Protein AF-A0A7Y2AJ17-F1 (afdb_monomer)

Nearest PDB structures (foldseek):
  5mdw-assembly1_7  TM=5.276E-01  e=4.662E-18  Escherichia coli
  8p18-assembly1_6  TM=4.453E-01  e=6.366E-17  Escherichia coli K-12
  2ihr-assembly1_1  TM=5.847E-01  e=7.484E-15  Thermus thermophilus
  6ost-assembly1_7  TM=5.108E-01  e=1.315E-14  Escherichia coli
  7oj0-assembly1_8  TM=4.241E-01  e=1.128E-14  Escherichia coli K-12

Solvent-accessible surface area (backbone atoms only — not comparable to full-atom values): 24806 Å² total; per-residue (Å²): 97,53,70,56,39,50,53,57,47,50,60,59,62,63,35,66,83,44,53,74,58,61,54,46,76,49,74,39,71,57,36,38,51,50,42,30,59,72,10,44,41,94,93,59,44,61,71,51,29,66,60,36,45,42,62,40,50,46,48,56,50,52,51,52,51,58,75,57,53,87,66,86,62,66,39,40,37,35,39,35,61,46,98,89,49,52,42,81,43,82,43,78,45,72,64,48,58,50,48,54,66,67,56,48,22,64,27,59,38,75,85,75,62,46,78,39,77,53,52,74,67,58,49,47,54,49,50,54,48,46,51,56,50,50,52,54,47,52,53,50,42,57,75,68,35,47,68,59,53,40,52,50,41,57,56,47,68,70,39,87,66,34,76,75,41,60,70,60,42,48,52,47,48,54,54,36,54,53,47,49,53,54,52,49,53,51,53,50,48,52,54,51,53,51,51,52,51,52,52,54,61,65,40,74,84,44,99,51,40,68,58,53,23,53,50,43,54,48,49,46,47,51,49,56,51,49,55,51,51,52,45,42,73,66,57,78,54,72,63,35,46,19,27,22,36,40,41,38,32,24,84,44,49,90,37,45,69,54,50,51,50,51,51,52,14,52,52,37,26,34,54,75,71,73,28,51,76,45,72,50,26,52,56,71,78,85,78,82,64,40,50,35,41,37,31,34,38,39,45,48,80,18,34,21,52,55,43,49,64,57,40,23,29,37,37,40,37,50,77,90,52,80,70,43,63,36,40,30,44,59,40,44,46,61,87,72,57,74,75,82,49,66,55,49,50,74,51,76,43,80,42,87,50,70,46,94,80,86,33,64,26,40,31,39,28,37,23,32,39,73,97,50,94,57,70,37,76,32,36,19,63,51,54,75,67,58,42,52,51,52,33,46,41,52,41,52,31,53,49,54,52,49,55,52,49,63,71,50,54,88,50,68,88,77,74,79,48,62,30,35,40,36,36,70,43,99,74,32,26,37,32,28,75,81,70,62,44,70,42,67,52,45,73,51,38,52,61,21,59,51,57,69,56,37,53,46,51,78,76,101

Foldseek 3Di:
DLVVLVVLLVVLCPDPVNVVLQEAEAEDPVVSVVLCVVCQDPVPGNPSSNVSCCVAPVVVVVVVVVVVPPPSQHWYWYFDDDDPHTDTDTDCDPVSVVVVVVLQAFAQDLQARDTDRDHLVVLLVLLVVLVVLLVVVVVLCVVVPLVVLLVVLVVLLPDPCLVVDVVNVLVSVVSNVLSVQLVVLSVVLVVQSVVLNVLSVVCVVDSDNVSSRVSSVSSSLSVLLSVVSSCLSVDPDPQLFFWKKKKKKDQAQVCVVVSLLVVLQQVLQLVSNVKDKFWWAWDDDPDPRRMTITMMIIGHRSNLNLCVLLAFWEWEAEPPDDIGIMGIHMFGQDSDDVVVLPQKDKDKDADQDADPRQGGWGIWMWIDGVPDPDIDIGTHNDDPVVSRVSRSRVSVRVVVVVVVVVVVPVPPDDDGDHSKYFYPDPQTKMAGPVLRFIDRCVVVSSSNSCSSSSVSVVVD

Radius of gyration: 34.54 Å; Cα contacts (8 Å, |Δi|>4): 721; chains: 1; bounding box: 103×48×90 Å

Sequence (460 aa):
MRTIAKRELGRVLLRSGITRRRLRVDVDRGVIDQLAKQGYKPAFGARPMKRAVEQLALLPLARKLAEMGSDRRPALLRLLPGDKNVRLQVIHDRQSRRNERMTRPKVVDPVSGKTKTVRPREIREQVDGLHGSLDRLVDEFDRRSLAARRSELVSASCGVDFWDDRTRSRHDLSELYRLERLITARDELNVQINAVAGDCDLLEDRSAPHLWTEIADRSAELQRQTELLEYSVRCEHKVDRCDAFLVIESAYASALPYIRQLVEMYEAWARRMGFDVTLVHEQRNREGTETGEVVMMIEGNAVYGVMQCEHGLHEFQLGKKENEFVLVRVMPVDESDAADQSDIIVDSKPSNDRGSIIGDFSFVTTASRTGSEKTVRIENALSKEDAISMAKDLLVSEANRQENNASSSGKGDEEIAIARRYRLASNASARDPRTGATVDKLNDLWKGHLNPFFLAWLDH

Mean predicted aligned error: 14.21 Å

Structure (mmCIF, N/CA/C/O backbone):
data_AF-A0A7Y2AJ17-F1
#
_entry.id   AF-A0A7Y2AJ17-F1
#
loop_
_atom_site.group_PDB
_atom_site.id
_atom_site.type_symbol
_atom_site.label_atom_id
_atom_site.label_alt_id
_atom_site.label_comp_id
_atom_site.label_asym_id
_atom_site.label_entity_id
_atom_site.label_seq_id
_atom_site.pdbx_PDB_ins_code
_atom_site.Cartn_x
_atom_site.Cartn_y
_atom_site.Cartn_z
_atom_site.occupancy
_atom_site.B_iso_or_equiv
_atom_site.auth_seq_id
_atom_site.auth_comp_id
_atom_site.auth_asym_id
_atom_site.auth_atom_id
_atom_site.pdbx_PDB_model_num
ATOM 1 N N . MET A 1 1 ? 64.638 19.074 -41.698 1.00 73.12 1 MET A N 1
ATOM 2 C CA . MET A 1 1 ? 63.412 18.482 -42.296 1.00 73.12 1 MET A CA 1
ATOM 3 C C . MET A 1 1 ? 62.432 17.905 -41.276 1.00 73.12 1 MET A C 1
ATOM 5 O O . MET A 1 1 ? 61.294 18.357 -41.266 1.00 73.12 1 MET A O 1
ATOM 9 N N . ARG A 1 2 ? 62.837 16.991 -40.378 1.00 77.94 2 ARG A N 1
ATOM 10 C CA . ARG A 1 2 ? 61.957 16.422 -39.327 1.00 77.94 2 ARG A CA 1
ATOM 11 C C . ARG A 1 2 ? 61.214 17.477 -38.489 1.00 77.94 2 ARG A C 1
ATOM 13 O O . ARG A 1 2 ? 60.025 17.331 -38.236 1.00 77.94 2 ARG A O 1
ATOM 20 N N . THR A 1 3 ? 61.882 18.570 -38.116 1.00 79.06 3 THR A N 1
ATOM 21 C CA . THR A 1 3 ? 61.280 19.687 -37.358 1.00 79.06 3 THR A CA 1
ATOM 22 C C . THR A 1 3 ? 60.155 20.388 -38.127 1.00 79.06 3 THR A C 1
ATOM 24 O O . THR A 1 3 ? 59.136 20.743 -37.544 1.00 79.06 3 THR A O 1
ATOM 27 N N . ILE A 1 4 ? 60.308 20.536 -39.447 1.00 79.94 4 ILE A N 1
ATOM 28 C CA . ILE A 1 4 ? 59.299 21.153 -40.321 1.00 79.94 4 ILE A CA 1
ATOM 29 C C . ILE A 1 4 ? 58.098 20.211 -40.469 1.00 79.94 4 ILE A C 1
ATOM 31 O O . ILE A 1 4 ? 56.963 20.649 -40.319 1.00 79.94 4 ILE A O 1
ATOM 35 N N . ALA A 1 5 ? 58.341 18.909 -40.661 1.00 79.69 5 ALA A N 1
ATOM 36 C CA . ALA A 1 5 ? 57.284 17.898 -40.709 1.00 79.69 5 ALA A CA 1
ATOM 37 C C . ALA A 1 5 ? 56.473 17.842 -39.399 1.00 79.69 5 ALA A C 1
ATOM 39 O O . ALA A 1 5 ? 55.246 17.838 -39.442 1.00 79.69 5 ALA A O 1
ATOM 40 N N . LYS A 1 6 ? 57.138 17.888 -38.232 1.00 80.94 6 LYS A N 1
ATOM 41 C CA . LYS A 1 6 ? 56.471 17.964 -36.917 1.00 80.94 6 LYS A CA 1
ATOM 42 C C . LYS A 1 6 ? 55.593 19.209 -36.780 1.00 80.94 6 LYS A C 1
ATOM 44 O O . LYS A 1 6 ? 54.464 19.108 -36.310 1.00 80.94 6 LYS A O 1
ATOM 49 N N . ARG A 1 7 ? 56.098 20.376 -37.195 1.00 81.25 7 ARG A N 1
ATOM 50 C CA . ARG A 1 7 ? 55.368 21.650 -37.107 1.00 81.25 7 ARG A CA 1
ATOM 51 C C . ARG A 1 7 ? 54.118 21.656 -37.987 1.00 81.25 7 ARG A C 1
ATOM 53 O O . ARG A 1 7 ? 53.052 22.058 -37.528 1.00 81.25 7 ARG A O 1
ATOM 60 N N . GLU A 1 8 ? 54.242 21.199 -39.230 1.00 81.25 8 GLU A N 1
ATOM 61 C CA . GLU A 1 8 ? 53.114 21.150 -40.166 1.00 81.25 8 GLU A CA 1
ATOM 62 C C . GLU A 1 8 ? 52.080 20.092 -39.762 1.00 81.25 8 GLU A C 1
ATOM 64 O O . GLU A 1 8 ? 50.881 20.363 -39.804 1.00 81.25 8 GLU A O 1
ATOM 69 N N . LEU A 1 9 ? 52.518 18.931 -39.266 1.00 81.38 9 LEU A N 1
ATOM 70 C CA . LEU A 1 9 ? 51.611 17.918 -38.728 1.00 81.38 9 LEU A CA 1
ATOM 71 C C . LEU A 1 9 ? 50.871 18.420 -37.478 1.00 81.38 9 LEU A C 1
ATOM 73 O O . LEU A 1 9 ? 49.660 18.245 -37.375 1.00 81.38 9 LEU A O 1
ATOM 77 N N . GLY A 1 10 ? 51.560 19.119 -36.570 1.00 78.19 10 GLY A N 1
ATOM 78 C CA . GLY A 1 10 ? 50.941 19.722 -35.386 1.00 78.19 10 GLY A CA 1
ATOM 79 C C . GLY A 1 10 ? 49.827 20.717 -35.730 1.00 78.19 10 GLY A C 1
ATOM 80 O O . GLY A 1 10 ? 48.759 20.679 -35.127 1.00 78.19 10 GLY A O 1
ATOM 81 N N . ARG A 1 11 ? 50.017 21.555 -36.761 1.00 80.31 11 ARG A N 1
ATOM 82 C CA . ARG A 1 11 ? 48.973 22.479 -37.253 1.00 80.31 11 ARG A CA 1
ATOM 83 C C . ARG A 1 11 ? 47.739 21.753 -37.782 1.00 80.31 11 ARG A C 1
ATOM 85 O O . ARG A 1 11 ? 46.621 22.231 -37.612 1.00 80.31 11 ARG A O 1
ATOM 92 N N . VAL A 1 12 ? 47.938 20.614 -38.437 1.00 79.06 12 VAL A N 1
ATOM 93 C CA . VAL A 1 12 ? 46.844 19.800 -38.974 1.00 79.06 12 VAL A CA 1
ATOM 94 C C . VAL A 1 12 ? 46.056 19.125 -37.852 1.00 79.06 12 VAL A C 1
ATOM 96 O O . VAL A 1 12 ? 44.828 19.133 -37.899 1.00 79.06 12 VAL A O 1
ATOM 99 N N . LEU A 1 13 ? 46.739 18.614 -36.825 1.00 75.25 13 LEU A N 1
ATOM 100 C CA . LEU A 1 13 ? 46.111 17.959 -35.671 1.00 75.25 13 LEU A CA 1
ATOM 101 C C . LEU A 1 13 ? 45.288 18.917 -34.793 1.00 75.25 13 LEU A C 1
ATOM 103 O O . LEU A 1 13 ? 44.374 18.472 -34.107 1.00 75.25 13 LEU A O 1
ATOM 107 N N . LEU A 1 14 ? 45.559 20.223 -34.858 1.00 75.25 14 LEU A N 1
ATOM 108 C CA . LEU A 1 14 ? 44.804 21.262 -34.146 1.00 75.25 14 LEU A CA 1
ATOM 109 C C . LEU A 1 14 ? 43.546 21.748 -34.891 1.00 75.25 14 LEU A C 1
ATOM 111 O O . LEU A 1 14 ? 42.825 22.605 -34.374 1.00 75.25 14 LEU A O 1
ATOM 115 N N . ARG A 1 15 ? 43.258 21.240 -36.100 1.00 77.56 15 ARG A N 1
ATOM 116 C CA . ARG A 1 15 ? 42.064 21.646 -36.861 1.00 77.56 15 ARG A CA 1
ATOM 117 C C . ARG A 1 15 ? 40.781 21.295 -36.103 1.00 77.56 15 ARG A C 1
ATOM 119 O O . ARG A 1 15 ? 40.652 20.220 -35.519 1.00 77.56 15 ARG A O 1
ATOM 126 N N . SER A 1 16 ? 39.791 22.182 -36.196 1.00 58.88 16 SER A N 1
ATOM 127 C CA . SER A 1 16 ? 38.517 22.112 -35.463 1.00 58.88 16 SER A CA 1
ATOM 128 C C . SER A 1 16 ? 37.789 20.768 -35.584 1.00 58.88 16 SER A C 1
ATOM 130 O O . SER A 1 16 ? 37.190 20.325 -34.608 1.00 58.88 16 SER A O 1
ATOM 132 N N . GLY A 1 17 ? 37.876 20.084 -36.730 1.00 65.69 17 GLY A N 1
ATOM 133 C CA . GLY A 1 17 ? 37.275 18.759 -36.933 1.00 65.69 17 GLY A CA 1
ATOM 134 C C . GLY A 1 17 ? 37.863 17.641 -36.058 1.00 65.69 17 GLY A C 1
ATOM 135 O O . GLY A 1 17 ? 37.152 16.696 -35.729 1.00 65.69 17 GLY A O 1
ATOM 136 N N . ILE A 1 18 ? 39.127 17.764 -35.639 1.00 68.81 18 ILE A N 1
ATOM 137 C CA . ILE A 1 18 ? 39.826 16.798 -34.776 1.00 68.81 18 ILE A CA 1
ATOM 138 C C . ILE A 1 18 ? 39.637 17.196 -33.308 1.00 68.81 18 ILE A C 1
ATOM 140 O O . ILE A 1 18 ? 39.230 16.377 -32.482 1.00 68.81 18 ILE A O 1
ATOM 144 N N . THR A 1 19 ? 39.828 18.482 -32.999 1.00 65.56 19 THR A N 1
ATOM 145 C CA . THR A 1 19 ? 39.728 19.019 -31.634 1.00 65.56 19 THR A CA 1
ATOM 146 C C . THR A 1 19 ? 38.303 18.936 -31.071 1.00 65.56 19 THR A C 1
ATOM 148 O O . THR A 1 19 ? 38.125 18.557 -29.914 1.00 65.56 19 THR A O 1
ATOM 151 N N . ARG A 1 20 ? 37.257 19.203 -31.878 1.00 65.38 20 ARG A N 1
ATOM 152 C CA . ARG A 1 20 ? 35.845 19.109 -31.436 1.00 65.38 20 ARG A CA 1
ATOM 153 C C . ARG A 1 20 ? 35.422 17.689 -31.055 1.00 65.38 20 ARG A C 1
ATOM 155 O O . ARG A 1 20 ? 34.539 17.528 -30.220 1.00 65.38 20 ARG A O 1
ATOM 162 N N . ARG A 1 21 ? 36.047 16.665 -31.643 1.00 64.06 21 ARG A N 1
ATOM 163 C CA . ARG A 1 21 ? 35.729 15.250 -31.388 1.00 64.06 21 ARG A CA 1
ATOM 164 C C . ARG A 1 21 ? 36.520 14.648 -30.213 1.00 64.06 21 ARG A C 1
ATOM 166 O O . ARG A 1 21 ? 36.377 13.461 -29.952 1.00 64.06 21 ARG A O 1
ATOM 173 N N . ARG A 1 22 ? 37.329 15.448 -29.494 1.00 62.09 22 ARG A N 1
ATOM 174 C CA . ARG A 1 22 ? 38.154 15.029 -28.334 1.00 62.09 22 ARG A CA 1
ATOM 175 C C . ARG A 1 22 ? 39.039 13.798 -28.603 1.00 62.09 22 ARG A C 1
ATOM 177 O O . ARG A 1 22 ? 39.276 12.985 -27.713 1.00 62.09 22 ARG A O 1
ATOM 184 N N . LEU A 1 23 ? 39.537 13.660 -29.829 1.00 69.00 23 LEU A N 1
ATOM 185 C CA . LEU A 1 23 ? 40.385 12.536 -30.225 1.00 69.00 23 LEU A CA 1
ATOM 186 C C . LEU A 1 23 ? 41.829 12.761 -29.778 1.00 69.00 23 LEU A C 1
ATOM 188 O O . LEU A 1 23 ? 42.373 13.854 -29.941 1.00 69.00 23 LEU A O 1
ATOM 192 N N . ARG A 1 24 ? 42.471 11.710 -29.261 1.00 69.19 24 ARG A N 1
ATOM 193 C CA . ARG A 1 24 ? 43.920 11.706 -29.029 1.00 69.19 24 ARG A CA 1
ATOM 194 C C . ARG A 1 24 ? 44.590 11.059 -30.231 1.00 69.19 24 ARG A C 1
ATOM 196 O O . ARG A 1 24 ? 44.250 9.934 -30.586 1.00 69.19 24 ARG A O 1
ATOM 203 N N . VAL A 1 25 ? 45.526 11.767 -30.854 1.00 75.12 25 VAL A N 1
ATOM 204 C CA . VAL A 1 25 ? 46.298 11.244 -31.986 1.00 75.12 25 VAL A CA 1
ATOM 205 C C . VAL A 1 25 ? 47.742 11.056 -31.542 1.00 75.12 25 VAL A C 1
ATOM 207 O O . VAL A 1 25 ? 48.411 12.030 -31.205 1.00 75.12 25 VAL A O 1
ATOM 210 N N . ASP A 1 26 ? 48.205 9.809 -31.535 1.00 79.56 26 ASP A N 1
ATOM 211 C CA . ASP A 1 26 ? 49.608 9.464 -31.329 1.00 79.56 26 ASP A CA 1
ATOM 212 C C . ASP A 1 26 ? 50.300 9.302 -32.686 1.00 79.56 26 ASP A C 1
ATOM 214 O O . ASP A 1 26 ? 49.779 8.652 -33.596 1.00 79.56 26 ASP A O 1
ATOM 218 N N . VAL A 1 27 ? 51.467 9.920 -32.842 1.00 80.88 27 VAL A N 1
ATOM 219 C CA . VAL A 1 27 ? 52.214 9.914 -34.102 1.00 80.88 27 VAL A CA 1
ATOM 220 C C . VAL A 1 27 ? 53.512 9.165 -33.894 1.00 80.88 27 VAL A C 1
ATOM 222 O O . VAL A 1 27 ? 54.406 9.639 -33.189 1.00 80.88 27 VAL A O 1
ATOM 225 N N . ASP A 1 28 ? 53.654 8.030 -34.571 1.00 82.56 28 ASP A N 1
ATOM 226 C CA . ASP A 1 28 ? 54.897 7.282 -34.525 1.00 82.56 28 ASP A CA 1
ATOM 227 C C . ASP A 1 28 ? 56.057 8.075 -35.157 1.00 82.56 28 ASP A C 1
ATOM 229 O O . ASP A 1 28 ? 55.899 8.800 -36.149 1.00 82.56 28 ASP A O 1
ATOM 233 N N . ARG A 1 29 ? 57.264 7.926 -34.598 1.00 80.44 29 ARG A N 1
ATOM 234 C CA . ARG A 1 29 ? 58.470 8.602 -35.100 1.00 80.44 29 ARG A CA 1
ATOM 235 C C . ARG A 1 29 ? 58.762 8.233 -36.559 1.00 80.44 29 ARG A C 1
ATOM 237 O O . ARG A 1 29 ? 59.214 9.097 -37.311 1.00 80.44 29 ARG A O 1
ATOM 244 N N . GLY A 1 30 ? 58.429 7.011 -36.982 1.00 82.38 30 GLY A N 1
ATOM 245 C CA . GLY A 1 30 ? 58.579 6.565 -38.367 1.00 82.38 30 GLY A CA 1
ATOM 246 C C . GLY A 1 30 ? 57.709 7.340 -39.364 1.00 82.38 30 GLY A C 1
ATOM 247 O O . GLY A 1 30 ? 58.122 7.556 -40.503 1.00 82.38 30 GLY A O 1
ATOM 248 N N . VAL A 1 31 ? 56.550 7.852 -38.937 1.00 82.25 31 VAL A N 1
ATOM 249 C CA . VAL A 1 31 ? 55.676 8.686 -39.783 1.00 82.25 31 VAL A CA 1
ATOM 250 C C . VAL A 1 31 ? 56.307 10.048 -40.045 1.00 82.25 31 VAL A C 1
ATOM 252 O O . VAL A 1 31 ? 56.279 10.549 -41.168 1.00 82.25 31 VAL A O 1
ATOM 255 N N . ILE A 1 32 ? 56.934 10.641 -39.028 1.00 81.75 32 ILE A N 1
ATOM 256 C CA . ILE A 1 32 ? 57.649 11.918 -39.165 1.00 81.75 32 ILE A CA 1
ATOM 257 C C . ILE A 1 32 ? 58.822 11.768 -40.141 1.00 81.75 32 ILE A C 1
ATOM 259 O O . ILE A 1 32 ? 59.091 12.674 -40.934 1.00 81.75 32 ILE A O 1
ATOM 263 N N . ASP A 1 33 ? 59.486 10.615 -40.122 1.00 82.12 33 ASP A N 1
ATOM 264 C CA . ASP A 1 33 ? 60.587 10.293 -41.028 1.00 82.12 33 ASP A CA 1
ATOM 265 C C . ASP A 1 33 ? 60.114 10.078 -42.464 1.00 82.12 33 ASP A C 1
ATOM 267 O O . ASP A 1 33 ? 60.738 10.573 -43.406 1.00 82.12 33 ASP A O 1
ATOM 271 N N . GLN A 1 34 ? 58.977 9.411 -42.638 1.00 82.25 34 GLN A N 1
ATOM 272 C CA . GLN A 1 34 ? 58.339 9.225 -43.937 1.00 82.25 34 GLN A CA 1
ATOM 273 C C . GLN A 1 34 ? 57.883 10.563 -44.542 1.00 82.25 34 GLN A C 1
ATOM 275 O O . GLN A 1 34 ? 58.175 10.843 -45.706 1.00 82.25 34 GLN A O 1
ATOM 280 N N . LEU A 1 35 ? 57.264 11.436 -43.740 1.00 82.75 35 LEU A N 1
ATOM 281 C CA . LEU A 1 35 ? 56.886 12.792 -44.150 1.00 82.75 35 LEU A CA 1
ATOM 282 C C . LEU A 1 35 ? 58.110 13.645 -44.505 1.00 82.75 35 LEU A C 1
ATOM 284 O O . LEU A 1 35 ? 58.086 14.383 -45.487 1.00 82.75 35 LEU A O 1
ATOM 288 N N . ALA A 1 36 ? 59.204 13.524 -43.748 1.00 83.25 36 ALA A N 1
ATOM 289 C CA . ALA A 1 36 ? 60.441 14.246 -44.029 1.00 83.25 36 ALA A CA 1
ATOM 290 C C . ALA A 1 36 ? 61.091 13.817 -45.356 1.00 83.25 36 ALA A C 1
ATOM 292 O O . ALA A 1 36 ? 61.630 14.676 -46.054 1.00 83.25 36 ALA A O 1
ATOM 293 N N . LYS A 1 37 ? 61.020 12.524 -45.707 1.00 82.94 37 LYS A N 1
ATOM 294 C CA . LYS A 1 37 ? 61.531 11.982 -46.977 1.00 82.94 37 LYS A CA 1
ATOM 295 C C . LYS A 1 37 ? 60.663 12.385 -48.171 1.00 82.94 37 LYS A C 1
ATOM 297 O O . LYS A 1 37 ? 61.194 12.812 -49.186 1.00 82.94 37 LYS A O 1
ATOM 302 N N . GLN A 1 38 ? 59.339 12.278 -48.051 1.00 80.12 38 GLN A N 1
ATOM 303 C CA . GLN A 1 38 ? 58.417 12.535 -49.168 1.00 80.12 38 GLN A CA 1
ATOM 304 C C . GLN A 1 38 ? 58.071 14.024 -49.349 1.00 80.12 38 GLN A C 1
ATOM 306 O O . GLN A 1 38 ? 57.732 14.464 -50.446 1.00 80.12 38 GLN A O 1
ATOM 311 N N . GLY A 1 39 ? 58.177 14.823 -48.285 1.00 78.56 39 GLY A N 1
ATOM 312 C CA . GLY A 1 39 ? 57.928 16.266 -48.294 1.00 78.56 39 GLY A CA 1
ATOM 313 C C . GLY A 1 39 ? 59.138 17.126 -48.677 1.00 78.56 39 GLY A C 1
ATOM 314 O O . GLY A 1 39 ? 59.037 18.354 -48.637 1.00 78.56 39 GLY A O 1
ATOM 315 N N . TYR A 1 40 ? 60.272 16.511 -49.027 1.00 82.06 40 TYR A N 1
ATOM 316 C CA . TYR A 1 40 ? 61.484 17.190 -49.486 1.00 82.06 40 TYR A CA 1
ATOM 317 C C . TYR A 1 40 ? 61.772 16.838 -50.945 1.00 82.06 40 TYR A C 1
ATOM 319 O O . TYR A 1 40 ? 61.839 15.666 -51.307 1.00 82.06 40 TYR A O 1
ATOM 327 N N . LYS A 1 41 ? 61.987 17.855 -51.782 1.00 78.56 41 LYS A N 1
ATOM 328 C CA . LYS A 1 41 ? 62.526 17.672 -53.135 1.00 78.56 41 LYS A CA 1
ATOM 329 C C . LYS A 1 41 ? 63.786 18.523 -53.290 1.00 78.56 41 LYS A C 1
ATOM 331 O O . LYS A 1 41 ? 63.692 19.716 -53.005 1.00 78.56 41 LYS A O 1
ATOM 336 N N . PRO A 1 42 ? 64.915 17.983 -53.790 1.00 76.00 42 PRO A N 1
ATOM 337 C CA . PRO A 1 42 ? 66.162 18.742 -53.944 1.00 76.00 42 PRO A CA 1
ATOM 338 C C . PRO A 1 42 ? 65.989 20.072 -54.696 1.00 76.00 42 PRO A C 1
ATOM 340 O O . PRO A 1 42 ? 66.525 21.087 -54.273 1.00 76.00 42 PRO A O 1
ATOM 343 N N . ALA A 1 43 ? 65.144 20.095 -55.733 1.00 76.00 43 ALA A N 1
ATOM 344 C CA . ALA A 1 43 ? 64.868 21.291 -56.535 1.00 76.00 43 ALA A CA 1
ATOM 345 C C . ALA A 1 43 ? 63.946 22.337 -55.865 1.00 76.00 43 ALA A C 1
ATOM 347 O O . ALA A 1 43 ? 63.927 23.492 -56.276 1.00 76.00 43 ALA A O 1
ATOM 348 N N . PHE A 1 44 ? 63.154 21.958 -54.853 1.00 70.81 44 PHE A N 1
ATOM 349 C CA . PHE A 1 44 ? 62.088 22.810 -54.290 1.00 70.81 44 PHE A CA 1
ATOM 350 C C . PHE A 1 44 ? 62.125 22.925 -52.757 1.00 70.81 44 PHE A C 1
ATOM 352 O O . PHE A 1 44 ? 61.240 23.540 -52.152 1.00 70.81 44 PHE A O 1
ATOM 359 N N . GLY A 1 45 ? 63.119 22.318 -52.108 1.00 79.81 45 GLY A N 1
ATOM 360 C CA . GLY A 1 45 ? 63.236 22.257 -50.656 1.00 79.81 45 GLY A CA 1
ATOM 361 C C . GLY A 1 45 ? 62.000 21.639 -49.992 1.00 79.81 45 GLY A C 1
ATOM 362 O O . GLY A 1 45 ? 61.462 20.630 -50.446 1.00 79.81 45 GLY A O 1
ATOM 363 N N . ALA A 1 46 ? 61.536 22.263 -48.906 1.00 78.75 46 ALA A N 1
ATOM 364 C CA . ALA A 1 46 ? 60.367 21.832 -48.134 1.00 78.75 46 ALA A CA 1
ATOM 365 C C . ALA A 1 46 ? 59.024 22.391 -48.651 1.00 78.75 46 ALA A C 1
ATOM 367 O O . ALA A 1 46 ? 58.002 22.214 -47.990 1.00 78.75 46 ALA A O 1
ATOM 368 N N . ARG A 1 47 ? 58.985 23.065 -49.813 1.00 77.50 47 ARG A N 1
ATOM 369 C CA . ARG A 1 47 ? 57.732 23.598 -50.394 1.00 77.50 47 ARG A CA 1
ATOM 370 C C . ARG A 1 47 ? 56.630 22.529 -50.558 1.00 77.50 47 ARG A C 1
ATOM 372 O O . ARG A 1 47 ? 55.476 22.840 -50.268 1.00 77.50 47 ARG A O 1
ATOM 379 N N . PRO A 1 48 ? 56.932 21.267 -50.935 1.00 82.88 48 PRO A N 1
ATOM 380 C CA . PRO A 1 48 ? 55.924 20.208 -51.038 1.00 82.88 48 PRO A CA 1
ATOM 381 C C . PRO A 1 48 ? 55.454 19.635 -49.690 1.00 82.88 48 PRO A C 1
ATOM 383 O O . PRO A 1 48 ? 54.519 18.836 -49.676 1.00 82.88 48 PRO A O 1
ATOM 386 N N . MET A 1 49 ? 56.072 20.016 -48.564 1.00 83.19 49 MET A N 1
ATOM 387 C CA . MET A 1 49 ? 55.823 19.415 -47.247 1.00 83.19 49 MET A CA 1
ATOM 388 C C . MET A 1 49 ? 54.351 19.486 -46.842 1.00 83.19 49 MET A C 1
ATOM 390 O O . MET A 1 49 ? 53.786 18.486 -46.415 1.00 83.19 49 MET A O 1
ATOM 394 N N . LYS A 1 50 ? 53.700 20.637 -47.037 1.00 79.81 50 LYS A N 1
ATOM 395 C CA . LYS A 1 50 ? 52.280 20.816 -46.702 1.00 79.81 50 LYS A CA 1
ATOM 396 C C . LYS A 1 50 ? 51.384 19.835 -47.467 1.00 79.81 50 LYS A C 1
ATOM 398 O O . LYS A 1 50 ? 50.529 19.189 -46.871 1.00 79.81 50 LYS A O 1
ATOM 403 N N . ARG A 1 51 ? 51.652 19.654 -48.765 1.00 81.38 51 ARG A N 1
ATOM 404 C CA . ARG A 1 51 ? 50.934 18.701 -49.623 1.00 81.38 51 ARG A CA 1
ATOM 405 C C . ARG A 1 51 ? 51.192 17.254 -49.196 1.00 81.38 51 ARG A C 1
ATOM 407 O O . ARG A 1 51 ? 50.270 16.448 -49.220 1.00 81.38 51 ARG A O 1
ATOM 414 N N . ALA A 1 52 ? 52.415 16.935 -48.773 1.00 81.81 52 ALA A N 1
ATOM 415 C CA . ALA A 1 52 ? 52.753 15.616 -48.243 1.00 81.81 52 ALA A CA 1
ATOM 416 C C . ALA A 1 52 ? 52.013 15.324 -46.924 1.00 81.81 52 ALA A C 1
ATOM 418 O O . ALA A 1 52 ? 51.424 14.256 -46.792 1.00 81.81 52 ALA A O 1
ATOM 419 N N . VAL A 1 53 ? 51.957 16.277 -45.984 1.00 82.62 53 VAL A N 1
ATOM 420 C CA . VAL A 1 53 ? 51.181 16.126 -44.736 1.00 82.62 53 VAL A CA 1
ATOM 421 C C . VAL A 1 53 ? 49.686 15.958 -45.027 1.00 82.62 53 VAL A C 1
ATOM 423 O O . VAL A 1 53 ? 49.030 15.102 -44.432 1.00 82.62 53 VAL A O 1
ATOM 426 N N . GLU A 1 54 ? 49.137 16.730 -45.965 1.00 81.56 54 GLU A N 1
ATOM 427 C CA . GLU A 1 54 ? 47.725 16.622 -46.343 1.00 81.56 54 GLU A CA 1
ATOM 428 C C . GLU A 1 54 ? 47.388 15.258 -46.965 1.00 81.56 54 GLU A C 1
ATOM 430 O O . GLU A 1 54 ? 46.405 14.629 -46.574 1.00 81.56 54 GLU A O 1
ATOM 435 N N . GLN A 1 55 ? 48.220 14.769 -47.887 1.00 81.25 55 GLN A N 1
ATOM 436 C CA . GLN A 1 55 ? 47.975 13.506 -48.588 1.00 81.25 55 GLN A CA 1
ATOM 437 C C . GLN A 1 55 ? 48.209 12.276 -47.712 1.00 81.25 55 GLN A C 1
ATOM 439 O O . GLN A 1 55 ? 47.429 11.329 -47.751 1.00 81.25 55 GLN A O 1
ATOM 444 N N . LEU A 1 56 ? 49.273 12.293 -46.912 1.00 79.50 56 LEU A N 1
ATOM 445 C CA . LEU A 1 56 ? 49.732 11.106 -46.198 1.00 79.50 56 LEU A CA 1
ATOM 446 C C . LEU A 1 56 ? 49.141 10.994 -44.796 1.00 79.50 56 LEU A C 1
ATOM 448 O O . LEU A 1 56 ? 49.029 9.881 -44.306 1.00 79.50 56 LEU A O 1
ATOM 452 N N . ALA A 1 57 ? 48.756 12.102 -44.153 1.00 77.69 57 ALA A N 1
ATOM 453 C CA . ALA A 1 57 ? 48.219 12.086 -42.790 1.00 77.69 57 ALA A CA 1
ATOM 454 C C . ALA A 1 57 ? 46.768 12.581 -42.712 1.00 77.69 57 ALA A C 1
ATOM 456 O O . ALA A 1 57 ? 45.921 11.896 -42.138 1.00 77.69 57 ALA A O 1
ATOM 457 N N . LEU A 1 58 ? 46.450 13.741 -43.301 1.00 81.38 58 LEU A N 1
ATOM 458 C CA . LEU A 1 58 ? 45.122 14.346 -43.138 1.00 81.38 58 LEU A CA 1
ATOM 459 C C . LEU A 1 58 ? 44.016 13.586 -43.877 1.00 81.38 58 LEU A C 1
ATOM 461 O O . LEU A 1 58 ? 42.974 13.320 -43.286 1.00 81.38 58 LEU A O 1
ATOM 465 N N . LEU A 1 59 ? 44.216 13.251 -45.155 1.00 81.25 59 LEU A N 1
ATOM 466 C CA . LEU A 1 59 ? 43.202 12.558 -45.957 1.00 81.25 59 LEU A CA 1
ATOM 467 C C . LEU A 1 59 ? 42.836 11.173 -45.392 1.00 81.25 59 LEU A C 1
ATOM 469 O O . LEU A 1 59 ? 41.640 10.909 -45.245 1.00 81.25 59 LEU A O 1
ATOM 473 N N . PRO A 1 60 ? 43.798 10.306 -45.012 1.00 79.00 60 PRO A N 1
ATOM 474 C CA . PRO A 1 60 ? 43.481 9.040 -44.351 1.00 79.00 60 PRO A CA 1
ATOM 475 C C . PRO A 1 60 ? 42.717 9.234 -43.039 1.00 79.00 60 PRO A C 1
ATOM 477 O O . PRO A 1 60 ? 41.763 8.506 -42.769 1.00 79.00 60 PRO A O 1
ATOM 480 N N . LEU A 1 61 ? 43.088 10.247 -42.248 1.00 77.12 61 LEU A N 1
ATOM 481 C CA . LEU A 1 61 ? 42.429 10.552 -40.980 1.00 77.12 61 LEU A CA 1
ATOM 482 C C . LEU A 1 61 ? 40.996 11.050 -41.198 1.00 77.12 61 LEU A C 1
ATOM 484 O O . LEU A 1 61 ? 40.082 10.570 -40.539 1.00 77.12 61 LEU A O 1
ATOM 488 N N . ALA A 1 62 ? 40.772 11.937 -42.168 1.00 76.81 62 ALA A N 1
ATOM 489 C CA . ALA A 1 62 ? 39.441 12.419 -42.528 1.00 76.81 62 ALA A CA 1
ATOM 490 C C . ALA A 1 62 ? 38.529 11.292 -43.044 1.00 76.81 62 ALA A C 1
ATOM 492 O O . ALA A 1 62 ? 37.379 11.207 -42.621 1.00 76.81 62 ALA A O 1
ATOM 493 N N . ARG A 1 63 ? 39.045 10.395 -43.898 1.00 78.56 63 ARG A N 1
ATOM 494 C CA . ARG A 1 63 ? 38.294 9.222 -44.384 1.00 78.56 63 ARG A CA 1
ATOM 495 C C . ARG A 1 63 ? 37.906 8.291 -43.241 1.00 78.56 63 ARG A C 1
ATOM 497 O O . ARG A 1 63 ? 36.737 7.947 -43.115 1.00 78.56 63 ARG A O 1
ATOM 504 N N . LYS A 1 64 ? 38.849 7.964 -42.350 1.00 73.81 64 LYS A N 1
ATOM 505 C CA . LYS A 1 64 ? 38.558 7.109 -41.192 1.00 73.81 64 LYS A CA 1
ATOM 506 C C . LYS A 1 64 ? 37.555 7.758 -40.235 1.00 73.81 64 LYS A C 1
ATOM 508 O O . LYS A 1 64 ? 36.706 7.073 -39.680 1.00 73.81 64 LYS A O 1
ATOM 513 N N . LEU A 1 65 ? 37.614 9.080 -40.068 1.00 71.94 65 LEU A N 1
ATOM 514 C CA . LEU A 1 65 ? 36.640 9.836 -39.276 1.00 71.94 65 LEU A CA 1
ATOM 515 C C . LEU A 1 65 ? 35.241 9.890 -39.894 1.00 71.94 65 LEU A C 1
ATOM 517 O O . LEU A 1 65 ? 34.277 10.048 -39.146 1.00 71.94 65 LEU A O 1
ATOM 521 N N . ALA A 1 66 ? 35.132 9.809 -41.220 1.00 73.25 66 ALA A N 1
ATOM 522 C CA . ALA A 1 66 ? 33.852 9.704 -41.911 1.00 73.25 66 ALA A CA 1
ATOM 523 C C . ALA A 1 66 ? 33.271 8.285 -41.787 1.00 73.25 66 ALA A C 1
ATOM 525 O O . ALA A 1 66 ? 32.094 8.148 -41.477 1.00 73.25 66 ALA A O 1
ATOM 526 N N . GLU A 1 67 ? 34.104 7.244 -41.924 1.00 71.69 67 GLU A N 1
ATOM 527 C CA . GLU A 1 67 ? 33.705 5.837 -41.728 1.00 71.69 67 GLU A CA 1
ATOM 528 C C . GLU A 1 67 ? 33.218 5.536 -40.302 1.00 71.69 67 GLU A C 1
ATOM 530 O O . GLU A 1 67 ? 32.307 4.739 -40.121 1.00 71.69 67 GLU A O 1
ATOM 535 N N . MET A 1 68 ? 33.813 6.162 -39.280 1.00 64.44 68 MET A N 1
ATOM 536 C CA . MET A 1 68 ? 33.414 5.963 -37.877 1.00 64.44 68 MET A CA 1
ATOM 537 C C . MET A 1 68 ? 32.086 6.654 -37.500 1.00 64.44 68 MET A C 1
ATOM 539 O O . MET A 1 68 ? 31.602 6.460 -36.388 1.00 64.44 68 MET A O 1
ATOM 543 N N . GLY A 1 69 ? 31.494 7.463 -38.387 1.00 62.88 69 GLY A N 1
ATOM 544 C CA . GLY A 1 69 ? 30.247 8.184 -38.113 1.00 62.88 69 GLY A CA 1
ATOM 545 C C . GLY A 1 69 ? 30.361 9.259 -37.016 1.00 62.88 69 GLY A C 1
ATOM 546 O O . GLY A 1 69 ? 31.441 9.776 -36.713 1.00 62.88 69 GLY A O 1
ATOM 547 N N . SER A 1 70 ? 29.219 9.641 -36.438 1.00 58.41 70 SER A N 1
ATOM 548 C CA . SER A 1 70 ? 29.081 10.596 -35.321 1.00 58.41 70 SER A CA 1
ATOM 549 C C . SER A 1 70 ? 29.318 9.971 -33.940 1.00 58.41 70 SER A C 1
ATOM 551 O O . SER A 1 70 ? 29.135 10.647 -32.924 1.00 58.41 70 SER A O 1
ATOM 553 N N . ASP A 1 71 ? 29.752 8.711 -33.894 1.00 52.91 71 ASP A N 1
ATOM 554 C CA . ASP A 1 71 ? 29.946 7.951 -32.666 1.00 52.91 71 ASP A CA 1
ATOM 555 C C . ASP A 1 71 ? 31.035 8.622 -31.798 1.00 52.91 71 ASP A C 1
ATOM 557 O O . ASP A 1 71 ? 32.218 8.673 -32.150 1.00 52.91 71 ASP A O 1
ATOM 561 N N . ARG A 1 72 ? 30.626 9.241 -30.679 1.00 52.25 72 ARG A N 1
ATOM 562 C CA . ARG A 1 72 ? 31.456 10.129 -29.833 1.00 52.25 72 ARG A CA 1
ATOM 563 C C . ARG A 1 72 ? 32.429 9.351 -28.935 1.00 52.25 72 ARG A C 1
ATOM 565 O O . ARG A 1 72 ? 32.586 9.667 -27.755 1.00 52.25 72 ARG A O 1
ATOM 572 N N . ARG A 1 73 ? 33.091 8.320 -29.456 1.00 53.78 73 ARG A N 1
ATOM 573 C CA . ARG A 1 73 ? 34.002 7.491 -28.657 1.00 53.78 73 ARG A CA 1
ATOM 574 C C . ARG A 1 73 ? 35.377 8.159 -28.541 1.00 53.78 73 ARG A C 1
ATOM 576 O O . ARG A 1 73 ? 35.980 8.486 -29.566 1.00 53.78 73 ARG A O 1
ATOM 583 N N . PRO A 1 74 ? 35.939 8.326 -27.330 1.00 51.59 74 PRO A N 1
ATOM 584 C CA . PRO A 1 74 ? 37.339 8.695 -27.184 1.00 51.59 74 PRO A CA 1
ATOM 585 C C . PRO A 1 74 ? 38.204 7.504 -27.619 1.00 51.59 74 PRO A C 1
ATOM 587 O O . PRO A 1 74 ? 38.357 6.519 -26.891 1.00 51.59 74 PRO A O 1
ATOM 590 N N . ALA A 1 75 ? 38.732 7.582 -28.838 1.00 61.22 75 ALA A N 1
ATOM 591 C CA . ALA A 1 75 ? 39.671 6.619 -29.397 1.00 61.22 75 ALA A CA 1
ATOM 592 C C . ALA A 1 75 ? 41.077 7.232 -29.464 1.00 61.22 75 ALA A C 1
ATOM 594 O O . ALA A 1 75 ? 41.235 8.400 -29.836 1.00 61.22 75 ALA A O 1
ATOM 595 N N . LEU A 1 76 ? 42.100 6.443 -29.117 1.00 67.44 76 LEU A N 1
ATOM 596 C CA . LEU A 1 76 ? 43.485 6.786 -29.423 1.00 67.44 76 LEU A CA 1
ATOM 597 C C . LEU A 1 76 ? 43.755 6.358 -30.867 1.00 67.44 76 LEU A C 1
ATOM 599 O O . LEU A 1 76 ? 43.749 5.169 -31.186 1.00 67.44 76 LEU A O 1
ATOM 603 N N . LEU A 1 77 ? 43.969 7.327 -31.751 1.00 76.19 77 LEU A N 1
ATOM 604 C CA . LEU A 1 77 ? 44.344 7.074 -33.137 1.00 76.19 77 LEU A CA 1
ATOM 605 C C . LEU A 1 77 ? 45.862 7.084 -33.238 1.00 76.19 77 LEU A C 1
ATOM 607 O O . LEU A 1 77 ? 46.482 8.125 -33.033 1.00 76.19 77 LEU A O 1
ATOM 611 N N . ARG A 1 78 ? 46.466 5.944 -33.568 1.00 80.44 78 ARG A N 1
ATOM 612 C CA . ARG A 1 78 ? 47.908 5.851 -33.784 1.00 80.44 78 ARG A CA 1
ATOM 613 C C . ARG A 1 78 ? 48.222 5.883 -35.275 1.00 80.44 78 ARG A C 1
ATOM 615 O O . ARG A 1 78 ? 47.744 5.042 -36.036 1.00 80.44 78 ARG A O 1
ATOM 622 N N . LEU A 1 79 ? 49.015 6.865 -35.693 1.00 81.69 79 LEU A N 1
ATOM 623 C CA . LEU A 1 79 ? 49.562 6.971 -37.045 1.00 81.69 79 LEU A CA 1
ATOM 624 C C . LEU A 1 79 ? 50.861 6.160 -37.110 1.00 81.69 79 LEU A C 1
ATOM 626 O O . LEU A 1 79 ? 51.820 6.478 -36.407 1.00 81.69 79 LEU A O 1
ATOM 630 N N . LEU A 1 80 ? 50.891 5.134 -37.961 1.00 81.50 80 LEU A N 1
ATOM 631 C CA . LEU A 1 80 ? 52.011 4.209 -38.148 1.00 81.50 80 LEU A CA 1
ATOM 632 C C . LEU A 1 80 ? 52.606 4.332 -39.559 1.00 81.50 80 LEU A C 1
ATOM 634 O O . LEU A 1 80 ? 51.863 4.551 -40.520 1.00 81.50 80 LEU A O 1
ATOM 638 N N . PRO A 1 81 ? 53.930 4.163 -39.722 1.00 78.25 81 PRO A N 1
ATOM 639 C CA . PRO A 1 81 ? 54.547 4.164 -41.043 1.00 78.25 81 PRO A CA 1
ATOM 640 C C . PRO A 1 81 ? 54.034 2.981 -41.878 1.00 78.25 81 PRO A C 1
ATOM 642 O O . PRO A 1 81 ? 53.788 1.892 -41.361 1.00 78.25 81 PRO A O 1
ATOM 645 N N . GLY A 1 82 ? 53.873 3.196 -43.178 1.00 75.00 82 GLY A N 1
ATOM 646 C CA . GLY A 1 82 ? 53.498 2.155 -44.136 1.00 75.00 82 GLY A CA 1
ATOM 647 C C . GLY A 1 82 ? 54.205 2.368 -45.470 1.00 75.00 82 GLY A C 1
ATOM 648 O O . GLY A 1 82 ? 54.723 3.452 -45.724 1.00 75.00 82 GLY A O 1
ATOM 649 N N . ASP A 1 83 ? 54.228 1.349 -46.332 1.00 65.19 83 ASP A N 1
ATOM 650 C CA . ASP A 1 83 ? 55.119 1.326 -47.508 1.00 65.19 83 ASP A CA 1
ATOM 651 C C . ASP A 1 83 ? 54.920 2.505 -48.472 1.00 65.19 83 ASP A C 1
ATOM 653 O O . ASP A 1 83 ? 55.887 3.082 -48.968 1.00 65.19 83 ASP A O 1
ATOM 657 N N . LYS A 1 84 ? 53.663 2.898 -48.721 1.00 63.78 84 LYS A N 1
ATOM 658 C CA . LYS A 1 84 ? 53.315 4.038 -49.595 1.00 63.78 84 LYS A CA 1
ATOM 659 C C . LYS A 1 84 ? 52.515 5.135 -48.883 1.00 63.78 84 LYS A C 1
ATOM 661 O O . LYS A 1 84 ? 52.723 6.303 -49.187 1.00 63.78 84 LYS A O 1
ATOM 666 N N . ASN A 1 85 ? 51.688 4.772 -47.898 1.00 70.94 85 ASN A N 1
ATOM 667 C CA . ASN A 1 85 ? 50.832 5.677 -47.120 1.00 70.94 85 ASN A CA 1
ATOM 668 C C . ASN A 1 85 ? 50.975 5.404 -45.615 1.00 70.94 85 ASN A C 1
ATOM 670 O O . ASN A 1 85 ? 51.336 4.295 -45.220 1.00 70.94 85 ASN A O 1
ATOM 674 N N . VAL A 1 86 ? 50.628 6.386 -44.780 1.00 77.94 86 VAL A N 1
ATOM 675 C CA . VAL A 1 86 ? 50.550 6.212 -43.320 1.00 77.94 86 VAL A CA 1
ATOM 676 C C . VAL A 1 86 ? 49.344 5.335 -42.986 1.00 77.94 86 VAL A C 1
ATOM 678 O O . VAL A 1 86 ? 48.236 5.580 -43.469 1.00 77.94 86 VAL A O 1
ATOM 681 N N . ARG A 1 87 ? 49.551 4.302 -42.167 1.00 76.75 87 ARG A N 1
ATOM 682 C CA . ARG A 1 87 ? 48.481 3.429 -41.672 1.00 76.75 87 ARG A CA 1
ATOM 683 C C . ARG A 1 87 ? 47.902 4.012 -40.385 1.00 76.75 87 ARG A C 1
ATOM 685 O O . ARG A 1 87 ? 48.636 4.511 -39.536 1.00 76.75 87 ARG A O 1
ATOM 692 N N . LEU A 1 88 ? 46.584 3.939 -40.235 1.00 74.88 88 LEU A N 1
ATOM 693 C CA . LEU A 1 88 ? 45.877 4.356 -39.026 1.00 74.88 88 LEU A CA 1
ATOM 694 C C . LEU A 1 88 ? 45.450 3.123 -38.241 1.00 74.88 88 LEU A C 1
ATOM 696 O O . LEU A 1 88 ? 44.706 2.292 -38.758 1.00 74.88 88 LEU A O 1
ATOM 700 N N . GLN A 1 89 ? 45.892 3.031 -36.992 1.00 75.00 89 GLN A N 1
ATOM 701 C CA . GLN A 1 89 ? 45.424 2.022 -36.054 1.00 75.00 89 GLN A CA 1
ATOM 702 C C . GLN A 1 89 ? 44.559 2.690 -34.989 1.00 75.00 89 GLN A C 1
ATOM 704 O O . GLN A 1 89 ? 44.998 3.608 -34.295 1.00 75.00 89 GLN A O 1
ATOM 709 N N . VAL A 1 90 ? 43.320 2.224 -34.859 1.00 68.38 90 VAL A N 1
ATOM 710 C CA . VAL A 1 90 ? 42.434 2.632 -33.769 1.00 68.38 90 VAL A CA 1
ATOM 711 C C . VAL A 1 90 ? 42.759 1.754 -32.570 1.00 68.38 90 VAL A C 1
ATOM 713 O O . VAL A 1 90 ? 42.557 0.542 -32.611 1.00 68.38 90 VAL A O 1
ATOM 716 N N . ILE A 1 91 ? 43.298 2.353 -31.513 1.00 68.12 91 ILE A N 1
ATOM 717 C CA . ILE A 1 91 ? 43.545 1.667 -30.250 1.00 68.12 91 ILE A CA 1
ATOM 718 C C . ILE A 1 91 ? 42.421 2.071 -29.299 1.00 68.12 91 ILE A C 1
ATOM 720 O O . ILE A 1 91 ? 42.316 3.222 -28.868 1.00 68.12 91 ILE A O 1
ATOM 724 N N . HIS A 1 92 ? 41.563 1.109 -28.974 1.00 58.28 92 HIS A N 1
ATOM 725 C CA . HIS A 1 92 ? 40.613 1.249 -27.879 1.00 58.28 92 HIS A CA 1
ATOM 726 C C . HIS A 1 92 ? 41.376 1.007 -26.572 1.00 58.28 92 HIS A C 1
ATOM 728 O O . HIS A 1 92 ? 41.777 -0.121 -26.286 1.00 58.28 92 HIS A O 1
ATOM 734 N N . ASP A 1 93 ? 41.642 2.065 -25.807 1.00 55.03 93 ASP A N 1
ATOM 735 C CA . ASP A 1 93 ? 42.362 1.957 -24.536 1.00 55.03 93 ASP A CA 1
ATOM 736 C C . ASP A 1 93 ? 41.544 1.135 -23.512 1.00 55.03 93 ASP A C 1
ATOM 738 O O . ASP A 1 93 ? 40.308 1.105 -23.539 1.00 55.03 93 ASP A O 1
ATOM 742 N N . ARG A 1 94 ? 42.228 0.494 -22.556 1.00 48.50 94 ARG A N 1
ATOM 743 C CA . ARG A 1 94 ? 41.625 -0.103 -21.354 1.00 48.50 94 ARG A CA 1
ATOM 744 C C . ARG A 1 94 ? 40.721 0.895 -20.622 1.00 48.50 94 ARG A C 1
ATOM 746 O O . ARG A 1 94 ? 39.729 0.467 -20.038 1.00 48.50 94 ARG A O 1
ATOM 753 N N . GLN A 1 95 ? 41.010 2.199 -20.679 1.00 46.16 95 GLN A N 1
ATOM 754 C CA . GLN A 1 95 ? 40.124 3.242 -20.148 1.00 46.16 95 GLN A CA 1
ATOM 755 C C . GLN A 1 95 ? 38.794 3.351 -20.908 1.00 46.16 95 GLN A C 1
ATOM 757 O O . GLN A 1 95 ? 37.761 3.524 -20.269 1.00 46.16 95 GLN A O 1
ATOM 762 N N . SER A 1 96 ? 38.774 3.165 -22.232 1.00 44.69 96 SER A N 1
ATOM 763 C CA . SER A 1 96 ? 37.535 3.149 -23.025 1.00 44.69 96 SER A CA 1
ATOM 764 C C . SER A 1 96 ? 36.660 1.941 -22.662 1.00 44.69 96 SER A C 1
ATOM 766 O O . SER A 1 96 ? 35.461 2.100 -22.455 1.00 44.69 96 SER A O 1
ATOM 768 N N . ARG A 1 97 ? 37.264 0.760 -22.454 1.00 44.91 97 ARG A N 1
ATOM 769 C CA . ARG A 1 97 ? 36.560 -0.439 -21.941 1.00 44.91 97 ARG A CA 1
ATOM 770 C C . ARG A 1 97 ? 36.109 -0.300 -20.478 1.00 44.91 97 ARG A C 1
ATOM 772 O O . ARG A 1 97 ? 35.087 -0.854 -20.078 1.00 44.91 97 ARG A O 1
ATOM 779 N N . ARG A 1 98 ? 36.872 0.423 -19.649 1.00 39.16 98 ARG A N 1
ATOM 780 C CA . ARG A 1 98 ? 36.505 0.731 -18.255 1.00 39.16 98 ARG A CA 1
ATOM 781 C C . ARG A 1 98 ? 35.338 1.720 -18.197 1.00 39.16 98 ARG A C 1
ATOM 783 O O . ARG A 1 98 ? 34.436 1.511 -17.394 1.00 39.16 98 ARG A O 1
ATOM 790 N N . ASN A 1 99 ? 35.311 2.709 -19.088 1.00 40.41 99 ASN A N 1
ATOM 791 C CA . ASN A 1 99 ? 34.172 3.607 -19.262 1.00 40.41 99 ASN A CA 1
ATOM 792 C C . ASN A 1 99 ? 32.943 2.868 -19.811 1.00 40.41 99 ASN A C 1
ATOM 794 O O . ASN A 1 99 ? 31.863 3.101 -19.295 1.00 40.41 99 ASN A O 1
ATOM 798 N N . GLU A 1 100 ? 33.093 1.908 -20.737 1.00 40.38 100 GLU A N 1
ATOM 799 C CA . GLU A 1 100 ? 31.991 1.024 -21.176 1.00 40.38 100 GLU A CA 1
ATOM 800 C C . GLU A 1 100 ? 31.370 0.221 -20.022 1.00 40.38 100 GLU A C 1
ATOM 802 O O . GLU A 1 100 ? 30.152 0.062 -19.952 1.00 40.38 100 GLU A O 1
ATOM 807 N N . ARG A 1 101 ? 32.194 -0.279 -19.088 1.00 40.41 101 ARG A N 1
ATOM 808 C CA . ARG A 1 101 ? 31.709 -0.918 -17.850 1.00 40.41 101 ARG A CA 1
ATOM 809 C C . ARG A 1 101 ? 31.034 0.073 -16.894 1.00 40.41 101 ARG A C 1
ATOM 811 O O . ARG A 1 101 ? 30.186 -0.353 -16.121 1.00 40.41 101 ARG A O 1
ATOM 818 N N . MET A 1 102 ? 31.402 1.356 -16.933 1.00 41.50 102 MET A N 1
ATOM 819 C CA . MET A 1 102 ? 30.759 2.423 -16.152 1.00 41.50 102 MET A CA 1
ATOM 820 C C . MET A 1 102 ? 29.473 2.960 -16.802 1.00 41.50 102 MET A C 1
ATOM 822 O O . MET A 1 102 ? 28.629 3.482 -16.088 1.00 41.50 102 MET A O 1
ATOM 826 N N . THR A 1 103 ? 29.299 2.828 -18.122 1.00 48.00 103 THR A N 1
ATOM 827 C CA . THR A 1 103 ? 28.102 3.282 -18.858 1.00 48.00 103 THR A CA 1
ATOM 828 C C . THR A 1 103 ? 26.989 2.245 -18.942 1.00 48.00 103 THR A C 1
ATOM 830 O O . THR A 1 103 ? 25.952 2.530 -19.532 1.00 48.00 103 THR A O 1
ATOM 833 N N . ARG A 1 104 ? 27.172 1.036 -18.403 1.00 54.59 104 ARG A N 1
ATOM 834 C CA . ARG A 1 104 ? 26.044 0.113 -18.275 1.00 54.59 104 ARG A CA 1
ATOM 835 C C . ARG A 1 104 ? 25.235 0.503 -17.038 1.00 54.59 104 ARG A C 1
ATOM 837 O O . ARG A 1 104 ? 25.843 0.605 -15.968 1.00 54.59 104 ARG A O 1
ATOM 844 N N . PRO A 1 105 ? 23.917 0.721 -17.168 1.00 54.81 105 PRO A N 1
ATOM 845 C CA . PRO A 1 105 ? 23.072 0.999 -16.022 1.00 54.81 105 PRO A CA 1
ATOM 846 C C . PRO A 1 105 ? 23.204 -0.143 -15.019 1.00 54.81 105 PRO A C 1
ATOM 848 O O . PRO A 1 105 ? 23.178 -1.332 -15.357 1.00 54.81 105 PRO A O 1
ATOM 851 N N . LYS A 1 106 ? 23.432 0.243 -13.771 1.00 59.19 106 LYS A N 1
ATOM 852 C CA . LYS A 1 106 ? 23.324 -0.658 -12.637 1.00 59.19 106 LYS A CA 1
ATOM 853 C C . LYS A 1 106 ? 21.900 -0.504 -12.133 1.00 59.19 106 LYS A C 1
ATOM 855 O O . LYS A 1 106 ? 21.525 0.589 -11.723 1.00 59.19 106 LYS A O 1
ATOM 860 N N . VAL A 1 107 ? 21.139 -1.578 -12.212 1.00 57.97 107 VAL A N 1
ATOM 861 C CA . VAL A 1 107 ? 19.742 -1.653 -11.797 1.00 57.97 107 VAL A CA 1
ATOM 862 C C . VAL A 1 107 ? 19.684 -2.502 -10.542 1.00 57.97 107 VAL A C 1
ATOM 864 O O . VAL A 1 107 ? 20.426 -3.482 -10.412 1.00 57.97 107 VAL A O 1
ATOM 867 N N . VAL A 1 108 ? 18.841 -2.115 -9.597 1.00 56.06 108 VAL A N 1
ATOM 868 C CA . VAL A 1 108 ? 18.520 -2.969 -8.460 1.00 56.06 108 VAL A CA 1
ATOM 869 C C . VAL A 1 108 ? 17.454 -3.956 -8.918 1.00 56.06 108 VAL A C 1
ATOM 871 O O . VAL A 1 108 ? 16.368 -3.565 -9.313 1.00 56.06 108 VAL A O 1
ATOM 874 N N . ASP A 1 109 ? 17.787 -5.242 -8.914 1.00 55.44 109 ASP A N 1
ATOM 875 C CA . ASP A 1 109 ? 16.842 -6.309 -9.231 1.00 55.44 109 ASP A CA 1
ATOM 876 C C . ASP A 1 109 ? 15.675 -6.259 -8.213 1.00 55.44 109 ASP A C 1
ATOM 878 O O . ASP A 1 109 ? 15.946 -6.344 -7.011 1.00 55.44 109 ASP A O 1
ATOM 882 N N . PRO A 1 110 ? 14.412 -6.078 -8.649 1.00 47.12 110 PRO A N 1
ATOM 883 C CA . PRO A 1 110 ? 13.269 -5.854 -7.755 1.00 47.12 110 PRO A CA 1
ATOM 884 C C . PRO A 1 110 ? 12.951 -7.011 -6.821 1.00 47.12 110 PRO A C 1
ATOM 886 O O . PRO A 1 110 ? 12.401 -6.795 -5.747 1.00 47.12 110 PRO A O 1
ATOM 889 N N . VAL A 1 111 ? 13.284 -8.232 -7.236 1.00 44.03 111 VAL A N 1
ATOM 890 C CA . VAL A 1 111 ? 12.938 -9.451 -6.503 1.00 44.03 111 VAL A CA 1
ATOM 891 C C . VAL A 1 111 ? 14.055 -9.812 -5.531 1.00 44.03 111 VAL A C 1
ATOM 893 O O . VAL A 1 111 ? 13.803 -10.211 -4.400 1.00 44.03 111 VAL A O 1
ATOM 896 N N . SER A 1 112 ? 15.316 -9.648 -5.944 1.00 49.03 112 SER A N 1
ATOM 897 C CA . SER A 1 112 ? 16.467 -10.036 -5.115 1.00 49.03 112 SER A CA 1
ATOM 898 C C . SER A 1 112 ? 17.145 -8.882 -4.375 1.00 49.03 112 SER A C 1
ATOM 900 O O . SER A 1 112 ? 18.060 -9.119 -3.587 1.00 49.03 112 SER A O 1
ATOM 902 N N . GLY A 1 113 ? 16.800 -7.627 -4.676 1.00 51.00 113 GLY A N 1
ATOM 903 C CA . GLY A 1 113 ? 17.460 -6.432 -4.143 1.00 51.00 113 GLY A CA 1
ATOM 904 C C . GLY A 1 113 ? 18.922 -6.264 -4.586 1.00 51.00 113 GLY A C 1
ATOM 905 O O . GLY A 1 113 ? 19.582 -5.289 -4.212 1.00 51.00 113 GLY A O 1
ATOM 906 N N . LYS A 1 114 ? 19.475 -7.175 -5.397 1.00 53.59 114 LYS A N 1
ATOM 907 C CA . LYS A 1 114 ? 20.883 -7.154 -5.817 1.00 53.59 114 LYS A CA 1
ATOM 908 C C . LYS A 1 114 ? 21.087 -6.212 -6.993 1.00 53.59 114 LYS A C 1
ATOM 910 O O . LYS A 1 114 ? 20.325 -6.200 -7.951 1.00 53.59 114 LYS A O 1
ATOM 915 N N . THR A 1 115 ? 22.170 -5.443 -6.960 1.00 57.31 115 THR A N 1
ATOM 916 C CA . THR A 1 115 ? 22.530 -4.579 -8.085 1.00 57.31 115 THR A CA 1
ATOM 917 C C . THR A 1 115 ? 23.075 -5.420 -9.238 1.00 57.31 115 THR A C 1
ATOM 919 O O . THR A 1 115 ? 24.216 -5.889 -9.191 1.00 57.31 115 THR A O 1
ATOM 922 N N . LYS A 1 116 ? 22.275 -5.594 -10.290 1.00 63.47 116 LYS A N 1
ATOM 923 C CA . LYS A 1 116 ? 22.688 -6.213 -11.549 1.00 63.47 116 LYS A CA 1
ATOM 924 C C . LYS A 1 116 ? 23.033 -5.148 -12.575 1.00 63.47 116 LYS A C 1
ATOM 926 O O . LYS A 1 116 ? 22.491 -4.050 -12.609 1.00 63.47 116 LYS A O 1
ATOM 931 N N . THR A 1 117 ? 23.989 -5.481 -13.430 1.00 62.84 117 THR A N 1
ATOM 932 C CA . THR A 1 117 ? 24.218 -4.708 -14.648 1.00 62.84 117 THR A CA 1
ATOM 933 C C . THR A 1 117 ? 23.269 -5.247 -15.702 1.00 62.84 117 THR A C 1
ATOM 935 O O . THR A 1 117 ? 23.522 -6.328 -16.229 1.00 62.84 117 THR A O 1
ATOM 938 N N . VAL A 1 118 ? 22.194 -4.514 -15.960 1.00 65.62 118 VAL A N 1
ATOM 939 C CA . VAL A 1 118 ? 21.123 -4.933 -16.869 1.00 65.62 118 VAL A CA 1
ATOM 940 C C . VAL A 1 118 ? 21.359 -4.283 -18.228 1.00 65.62 118 VAL A C 1
ATOM 942 O O . VAL A 1 118 ? 21.864 -3.158 -18.323 1.00 65.62 118 VAL A O 1
ATOM 945 N N . ARG A 1 119 ? 21.098 -5.018 -19.308 1.00 70.38 119 ARG A N 1
ATOM 946 C CA . ARG A 1 119 ? 21.195 -4.459 -20.665 1.00 70.38 119 ARG A CA 1
ATOM 947 C C . ARG A 1 119 ? 19.900 -3.706 -20.996 1.00 70.38 119 ARG A C 1
ATOM 949 O O . ARG A 1 119 ? 18.844 -4.194 -20.626 1.00 70.38 119 ARG A O 1
ATOM 956 N N . PRO A 1 120 ? 19.941 -2.605 -21.769 1.00 72.88 120 PRO A N 1
ATOM 957 C CA . PRO A 1 120 ? 18.727 -1.923 -22.241 1.00 72.88 120 PRO A CA 1
ATOM 958 C C . PRO A 1 120 ? 17.676 -2.865 -22.848 1.00 72.88 120 PRO A C 1
ATOM 960 O O . PRO A 1 120 ? 16.493 -2.754 -22.563 1.00 72.88 120 PRO A O 1
ATOM 963 N N . ARG A 1 121 ? 18.132 -3.871 -23.604 1.00 78.94 121 ARG A N 1
ATOM 964 C CA . ARG A 1 121 ? 17.272 -4.921 -24.159 1.00 78.94 121 ARG A CA 1
ATOM 965 C C . ARG A 1 121 ? 16.516 -5.727 -23.093 1.00 78.94 121 ARG A C 1
ATOM 967 O O . ARG A 1 121 ? 15.356 -6.030 -23.302 1.00 78.94 121 ARG A O 1
ATOM 974 N N . GLU A 1 122 ? 17.165 -6.069 -21.981 1.00 79.88 122 GLU A N 1
ATOM 975 C CA . GLU A 1 122 ? 16.535 -6.832 -20.890 1.00 79.88 122 GLU A CA 1
ATOM 976 C C . GLU A 1 122 ? 15.463 -5.984 -20.185 1.00 79.88 122 GLU A C 1
ATOM 978 O O . GLU A 1 122 ? 14.425 -6.510 -19.811 1.00 79.88 122 GLU A O 1
ATOM 983 N N . ILE A 1 123 ? 15.678 -4.666 -20.061 1.00 79.94 123 ILE A N 1
ATOM 984 C CA . ILE A 1 123 ? 14.679 -3.732 -19.511 1.00 79.94 123 ILE A CA 1
ATOM 985 C C . ILE A 1 123 ? 13.465 -3.646 -20.442 1.00 79.94 123 ILE A C 1
ATOM 987 O O . ILE A 1 123 ? 12.333 -3.683 -19.975 1.00 79.94 123 ILE A O 1
ATOM 991 N N . ARG A 1 124 ? 13.678 -3.596 -21.763 1.00 83.50 124 ARG A N 1
ATOM 992 C CA . ARG A 1 124 ? 12.561 -3.649 -22.714 1.00 83.50 124 ARG A CA 1
ATOM 993 C C . ARG A 1 124 ? 11.800 -4.969 -22.623 1.00 83.50 124 ARG A C 1
ATOM 995 O O . ARG A 1 124 ? 10.586 -4.939 -22.529 1.00 83.50 124 ARG A O 1
ATOM 1002 N N . GLU A 1 125 ? 12.497 -6.103 -22.573 1.00 86.81 125 GLU A N 1
ATOM 1003 C CA . GLU A 1 125 ? 11.851 -7.413 -22.399 1.00 86.81 125 GLU A CA 1
ATOM 1004 C C . GLU A 1 125 ? 11.005 -7.462 -21.106 1.00 86.81 125 GLU A C 1
ATOM 1006 O O . GLU A 1 125 ? 9.936 -8.070 -21.098 1.00 86.81 125 GLU A O 1
ATOM 1011 N N . GLN A 1 126 ? 11.425 -6.777 -20.033 1.00 85.62 126 GLN A N 1
ATOM 1012 C CA . GLN A 1 126 ? 10.608 -6.610 -18.823 1.00 85.62 126 GLN A CA 1
ATOM 1013 C C . GLN A 1 126 ? 9.361 -5.752 -19.068 1.00 85.62 126 GLN A C 1
ATOM 1015 O O . GLN A 1 126 ? 8.274 -6.140 -18.652 1.00 85.62 126 GLN A O 1
ATOM 1020 N N . VAL A 1 127 ? 9.495 -4.611 -19.748 1.00 89.00 127 VAL A N 1
ATOM 1021 C CA . VAL A 1 127 ? 8.365 -3.721 -20.071 1.00 89.00 127 VAL A CA 1
ATOM 1022 C C . VAL A 1 127 ? 7.369 -4.387 -21.029 1.00 89.00 127 VAL A C 1
ATOM 1024 O O . VAL A 1 127 ? 6.161 -4.242 -20.852 1.00 89.00 127 VAL A O 1
ATOM 1027 N N . ASP A 1 128 ? 7.845 -5.170 -21.993 1.00 89.50 128 ASP A N 1
ATOM 1028 C CA . ASP A 1 128 ? 6.998 -5.985 -22.870 1.00 89.50 128 ASP A CA 1
ATOM 1029 C C . ASP A 1 128 ? 6.264 -7.065 -22.055 1.00 89.50 128 ASP A C 1
ATOM 1031 O O . ASP A 1 128 ? 5.077 -7.320 -22.256 1.00 89.50 128 ASP A O 1
ATOM 1035 N N . GLY A 1 129 ? 6.948 -7.661 -21.072 1.00 91.31 129 GLY A N 1
ATOM 1036 C CA . GLY A 1 129 ? 6.340 -8.573 -20.104 1.00 91.31 129 GLY A CA 1
ATOM 1037 C C . GLY A 1 129 ? 5.224 -7.922 -19.280 1.00 91.31 129 GLY A C 1
ATOM 1038 O O . GLY A 1 129 ? 4.197 -8.562 -19.055 1.00 91.31 129 GLY A O 1
ATOM 1039 N N . LEU A 1 130 ? 5.387 -6.654 -18.880 1.00 91.19 130 LEU A N 1
ATOM 1040 C CA . LEU A 1 130 ? 4.352 -5.885 -18.177 1.00 91.19 130 LEU A CA 1
ATOM 1041 C C . LEU A 1 130 ? 3.111 -5.663 -19.035 1.00 91.19 130 LEU A C 1
ATOM 1043 O O . LEU A 1 130 ? 2.008 -5.844 -18.528 1.00 91.19 130 LEU A O 1
ATOM 1047 N N . HIS A 1 131 ? 3.277 -5.329 -20.319 1.00 91.19 131 HIS A N 1
ATOM 1048 C CA . HIS A 1 131 ? 2.145 -5.239 -21.247 1.00 91.19 131 HIS A CA 1
ATOM 1049 C C . HIS A 1 131 ? 1.414 -6.577 -21.335 1.00 91.19 131 HIS A C 1
ATOM 1051 O O . HIS A 1 131 ? 0.202 -6.621 -21.175 1.00 91.19 131 HIS A O 1
ATOM 1057 N N . GLY A 1 132 ? 2.150 -7.685 -21.468 1.00 91.94 132 GLY A N 1
ATOM 1058 C CA . GLY A 1 132 ? 1.544 -9.015 -21.488 1.00 91.94 132 GLY A CA 1
ATOM 1059 C C . GLY A 1 132 ? 0.798 -9.379 -20.196 1.00 91.94 132 GLY A C 1
ATOM 1060 O O . GLY A 1 132 ? -0.228 -10.054 -20.256 1.00 91.94 132 GLY A O 1
ATOM 1061 N N . SER A 1 133 ? 1.281 -8.955 -19.022 1.00 91.12 133 SER A N 1
ATOM 1062 C CA . SER A 1 133 ? 0.539 -9.121 -17.760 1.00 91.12 133 SER A CA 1
ATOM 1063 C C . SER A 1 133 ? -0.705 -8.239 -17.703 1.00 91.12 133 SER A C 1
ATOM 1065 O O . SER A 1 133 ? -1.766 -8.714 -17.312 1.00 91.12 133 SER A O 1
ATOM 1067 N N . LEU A 1 134 ? -0.603 -6.985 -18.145 1.00 91.88 134 LEU A N 1
ATOM 1068 C CA . LEU A 1 134 ? -1.737 -6.072 -18.205 1.00 91.88 134 LEU A CA 1
ATOM 1069 C C . LEU A 1 134 ? -2.825 -6.573 -19.164 1.00 91.88 134 LEU A C 1
ATOM 1071 O O . LEU A 1 134 ? -3.996 -6.524 -18.810 1.00 91.88 134 LEU A O 1
ATOM 1075 N N . ASP A 1 135 ? -2.456 -7.110 -20.326 1.00 91.94 135 ASP A N 1
ATOM 1076 C CA . ASP A 1 135 ? -3.406 -7.696 -21.277 1.00 91.94 135 ASP A CA 1
ATOM 1077 C C . ASP A 1 135 ? -4.151 -8.881 -20.646 1.00 91.94 135 ASP A C 1
ATOM 1079 O O . ASP A 1 135 ? -5.376 -8.958 -20.716 1.00 91.94 135 ASP A O 1
ATOM 1083 N N . ARG A 1 136 ? -3.438 -9.763 -19.928 1.00 91.19 136 ARG A N 1
ATOM 1084 C CA . ARG A 1 136 ? -4.071 -10.855 -19.165 1.00 91.19 136 ARG A CA 1
ATOM 1085 C C . ARG A 1 136 ? -5.016 -10.341 -18.083 1.00 91.19 136 ARG A C 1
ATOM 1087 O O . ARG A 1 136 ? -6.059 -10.949 -17.848 1.00 91.19 136 ARG A O 1
ATOM 1094 N N . LEU A 1 137 ? -4.645 -9.256 -17.406 1.00 90.69 137 LEU A N 1
ATOM 1095 C CA . LEU A 1 137 ? -5.495 -8.612 -16.413 1.00 90.69 137 LEU A CA 1
ATOM 1096 C C . LEU A 1 137 ? -6.761 -8.055 -17.082 1.00 90.69 137 LEU A C 1
ATOM 1098 O O . LEU A 1 137 ? -7.857 -8.309 -16.593 1.00 90.69 137 LEU A O 1
ATOM 1102 N N . VAL A 1 138 ? -6.640 -7.360 -18.215 1.00 89.94 138 VAL A N 1
ATOM 1103 C CA . VAL A 1 138 ? -7.786 -6.850 -18.988 1.00 89.94 138 VAL A CA 1
ATOM 1104 C C . VAL A 1 138 ? -8.710 -7.994 -19.420 1.00 89.94 138 VAL A C 1
ATOM 1106 O O . VAL A 1 138 ? -9.915 -7.914 -19.181 1.00 89.94 138 VAL A O 1
ATOM 1109 N N . ASP A 1 139 ? -8.156 -9.095 -19.930 1.00 90.38 139 ASP A N 1
ATOM 1110 C CA . ASP A 1 139 ? -8.928 -10.291 -20.283 1.00 90.38 139 ASP A CA 1
ATOM 1111 C C . ASP A 1 139 ? -9.694 -10.869 -19.079 1.00 90.38 139 ASP A C 1
ATOM 1113 O O . ASP A 1 139 ? -10.820 -11.350 -19.224 1.00 90.38 139 ASP A O 1
ATOM 1117 N N . GLU A 1 140 ? -9.110 -10.845 -17.876 1.00 88.62 140 GLU A N 1
ATOM 1118 C CA . GLU A 1 140 ? -9.777 -11.304 -16.651 1.00 88.62 140 GLU A CA 1
ATOM 1119 C C . GLU A 1 140 ? -10.898 -10.347 -16.213 1.00 88.62 140 GLU A C 1
ATOM 1121 O O . GLU A 1 140 ? -11.969 -10.804 -15.805 1.00 88.62 140 GLU A O 1
ATOM 1126 N N . PHE A 1 141 ? -10.696 -9.030 -16.339 1.00 89.38 141 PHE A N 1
ATOM 1127 C CA . PHE A 1 141 ? -11.745 -8.029 -16.100 1.00 89.38 141 PHE A CA 1
ATOM 1128 C C . PHE A 1 141 ? -12.941 -8.241 -17.038 1.00 89.38 141 PHE A C 1
ATOM 1130 O O . PHE A 1 141 ? -14.091 -8.196 -16.584 1.00 89.38 141 PHE A O 1
ATOM 1137 N N . ASP A 1 142 ? -12.673 -8.502 -18.319 1.00 89.06 142 ASP A N 1
ATOM 1138 C CA . ASP A 1 142 ? -13.694 -8.739 -19.340 1.00 89.06 142 ASP A CA 1
ATOM 1139 C C . ASP A 1 142 ? -14.403 -10.079 -19.120 1.00 89.06 142 ASP A C 1
ATOM 1141 O O . ASP A 1 142 ? -15.635 -10.146 -19.133 1.00 89.06 142 ASP A O 1
ATOM 1145 N N . ARG A 1 143 ? -13.650 -11.141 -18.805 1.00 88.50 143 ARG A N 1
ATOM 1146 C CA . ARG A 1 143 ? -14.198 -12.460 -18.450 1.00 88.50 143 ARG A CA 1
ATOM 1147 C C . ARG A 1 143 ? -15.147 -12.385 -17.259 1.00 88.50 143 ARG A C 1
ATOM 1149 O O . ARG A 1 143 ? -16.195 -13.026 -17.275 1.00 88.50 143 ARG A O 1
ATOM 1156 N N . ARG A 1 144 ? -14.799 -11.594 -16.240 1.00 86.31 144 ARG A N 1
ATOM 1157 C CA . ARG A 1 144 ? -15.647 -11.339 -15.064 1.00 86.31 144 ARG A CA 1
ATOM 1158 C C . ARG A 1 144 ? -16.735 -10.296 -15.320 1.00 86.31 144 ARG A C 1
ATOM 1160 O O . ARG A 1 144 ? -17.557 -10.059 -14.441 1.00 86.31 144 ARG A O 1
ATOM 1167 N N . SER A 1 145 ? -16.754 -9.673 -16.500 1.00 90.50 145 SER A N 1
ATOM 1168 C CA . SER A 1 145 ? -17.726 -8.647 -16.887 1.00 90.50 145 SER A CA 1
ATOM 1169 C C . SER A 1 145 ? -17.808 -7.486 -15.885 1.00 90.50 145 SER A C 1
ATOM 1171 O O . SER A 1 145 ? -18.879 -6.921 -15.660 1.00 90.50 145 SER A O 1
ATOM 1173 N N . LEU A 1 146 ? -16.671 -7.095 -15.288 1.00 89.19 146 LEU A N 1
ATOM 1174 C CA . LEU A 1 146 ? -16.631 -6.087 -14.217 1.00 89.19 146 LEU A CA 1
ATOM 1175 C C . LEU A 1 146 ? -17.161 -4.722 -14.678 1.00 89.19 146 LEU A C 1
ATOM 1177 O O . LEU A 1 146 ? -17.866 -4.044 -13.933 1.00 89.19 146 LEU A O 1
ATOM 1181 N N . ALA A 1 147 ? -16.871 -4.337 -15.924 1.00 89.69 147 ALA A N 1
ATOM 1182 C CA . ALA A 1 147 ? -17.384 -3.101 -16.512 1.00 89.69 147 ALA A CA 1
ATOM 1183 C C . ALA A 1 147 ? -18.908 -3.144 -16.721 1.00 89.69 147 ALA A C 1
ATOM 1185 O O . ALA A 1 147 ? -19.590 -2.163 -16.427 1.00 89.69 147 ALA A O 1
ATOM 1186 N N . ALA A 1 148 ? -19.451 -4.283 -17.167 1.00 91.75 148 ALA A N 1
ATOM 1187 C CA . ALA A 1 148 ? -20.893 -4.460 -17.317 1.00 91.75 148 ALA A CA 1
ATOM 1188 C C . ALA A 1 148 ? -21.593 -4.416 -15.953 1.00 91.75 148 ALA A C 1
ATOM 1190 O O . ALA A 1 148 ? -22.554 -3.670 -15.788 1.00 91.75 148 ALA A O 1
ATOM 1191 N N . ARG A 1 149 ? -21.041 -5.109 -14.947 1.00 92.81 149 ARG A N 1
ATOM 1192 C CA . ARG A 1 149 ? -21.546 -5.077 -13.569 1.00 92.81 149 ARG A CA 1
ATOM 1193 C C . ARG A 1 149 ? -21.537 -3.664 -12.986 1.00 92.81 149 ARG A C 1
ATOM 1195 O O . ARG A 1 149 ? -22.521 -3.244 -12.385 1.00 92.81 149 ARG A O 1
ATOM 1202 N N . ARG A 1 150 ? -20.467 -2.894 -13.216 1.00 93.69 150 ARG A N 1
ATOM 1203 C CA . ARG A 1 150 ? -20.418 -1.472 -12.845 1.00 93.69 150 ARG A CA 1
ATOM 1204 C C . ARG A 1 150 ? -21.567 -0.697 -13.499 1.00 93.69 150 ARG A C 1
ATOM 1206 O O . ARG A 1 150 ? -22.279 0.027 -12.813 1.00 93.69 150 ARG A O 1
ATOM 1213 N N . SER A 1 151 ? -21.763 -0.846 -14.810 1.00 93.50 151 SER A N 1
ATOM 1214 C CA . SER A 1 151 ? -22.844 -0.169 -15.539 1.00 93.50 151 SER A CA 1
ATOM 1215 C C . SER A 1 151 ? -24.241 -0.567 -15.054 1.00 93.50 151 SER A C 1
ATOM 1217 O O . SER A 1 151 ? -25.122 0.291 -14.986 1.00 93.50 151 SER A O 1
ATOM 1219 N N . GLU A 1 152 ? -24.449 -1.831 -14.686 1.00 93.88 152 GLU A N 1
ATOM 1220 C CA . GLU A 1 152 ? -25.689 -2.307 -14.064 1.00 93.88 152 GLU A CA 1
ATOM 1221 C C . GLU A 1 152 ? -25.944 -1.618 -12.722 1.00 93.88 152 GLU A C 1
ATOM 1223 O O . GLU A 1 152 ? -27.038 -1.097 -12.515 1.00 93.88 152 GLU A O 1
ATOM 1228 N N . LEU A 1 153 ? -24.942 -1.559 -11.838 1.00 92.88 153 LEU A N 1
ATOM 1229 C CA . LEU A 1 153 ? -25.057 -0.917 -10.523 1.00 92.88 153 LEU A CA 1
ATOM 1230 C C . LEU A 1 153 ? -25.309 0.592 -10.637 1.00 92.88 153 LEU A C 1
ATOM 1232 O O . LEU A 1 153 ? -26.160 1.127 -9.932 1.00 92.88 153 LEU A O 1
ATOM 1236 N N . VAL A 1 154 ? -24.640 1.270 -11.577 1.00 93.06 154 VAL A N 1
ATOM 1237 C CA . VAL A 1 154 ? -24.907 2.687 -11.891 1.00 93.06 154 VAL A CA 1
ATOM 1238 C C . VAL A 1 154 ? -26.331 2.879 -12.418 1.00 93.06 154 VAL A C 1
ATOM 1240 O O . VAL A 1 154 ? -27.003 3.847 -12.072 1.00 93.06 154 VAL A O 1
ATOM 1243 N N . SER A 1 155 ? -26.823 1.961 -13.251 1.00 91.44 155 SER A N 1
ATOM 1244 C CA . SER A 1 155 ? -28.198 2.039 -13.757 1.00 91.44 155 SER A CA 1
ATOM 1245 C C . SER A 1 155 ? -29.217 1.788 -12.643 1.00 91.44 155 SER A C 1
ATOM 1247 O O . SER A 1 155 ? -30.241 2.467 -12.585 1.00 91.44 155 SER A O 1
ATOM 1249 N N . ALA A 1 156 ? -28.928 0.849 -11.738 1.00 89.00 156 ALA A N 1
ATOM 1250 C CA . ALA A 1 156 ? -29.762 0.545 -10.583 1.00 89.00 156 ALA A CA 1
ATOM 1251 C C . ALA A 1 156 ? -29.840 1.729 -9.606 1.00 89.00 156 ALA A C 1
ATOM 1253 O O . ALA A 1 156 ? -30.934 2.044 -9.142 1.00 89.00 156 ALA A O 1
ATOM 1254 N N . SER A 1 157 ? -28.727 2.433 -9.363 1.00 88.94 157 SER A N 1
ATOM 1255 C CA . SER A 1 157 ? -28.691 3.598 -8.464 1.00 88.94 157 SER A CA 1
ATOM 1256 C C . SER A 1 157 ? -29.470 4.814 -8.982 1.00 88.94 157 SER A C 1
ATOM 1258 O O . SER A 1 157 ? -29.831 5.697 -8.205 1.00 88.94 157 SER A O 1
ATOM 1260 N N . CYS A 1 158 ? -29.789 4.847 -10.282 1.00 89.19 158 CYS A N 1
ATOM 1261 C CA . CYS A 1 158 ? -30.664 5.857 -10.885 1.00 89.19 158 CYS A CA 1
ATOM 1262 C C . CYS A 1 158 ? -32.166 5.552 -10.713 1.00 89.19 158 CYS A C 1
ATOM 1264 O O . CYS A 1 158 ? -33.002 6.384 -11.074 1.00 89.19 158 CYS A O 1
ATOM 1266 N N . GLY A 1 159 ? -32.529 4.360 -10.227 1.00 87.62 159 GLY A N 1
ATOM 1267 C CA . GLY A 1 159 ? -33.919 3.962 -10.019 1.00 87.62 159 GLY A CA 1
ATOM 1268 C C . GLY A 1 159 ? -34.589 4.758 -8.897 1.00 87.62 159 GLY A C 1
ATOM 1269 O O . GLY A 1 159 ? -33.974 5.039 -7.872 1.00 87.62 159 GLY A O 1
ATOM 1270 N N . VAL A 1 160 ? -35.870 5.092 -9.073 1.00 82.75 160 VAL A N 1
ATOM 1271 C CA . VAL A 1 160 ? -36.651 5.842 -8.069 1.00 82.75 160 VAL A CA 1
ATOM 1272 C C . VAL A 1 160 ? -36.764 5.056 -6.758 1.00 82.75 160 VAL A C 1
ATOM 1274 O O . VAL A 1 160 ? -36.581 5.631 -5.690 1.00 82.75 160 VAL A O 1
ATOM 1277 N N . ASP A 1 161 ? -36.951 3.739 -6.860 1.00 86.94 161 ASP A N 1
ATOM 1278 C CA . ASP A 1 161 ? -37.148 2.840 -5.715 1.00 86.94 161 ASP A CA 1
ATOM 1279 C C . ASP A 1 161 ? -35.822 2.355 -5.097 1.00 86.94 161 ASP A C 1
ATOM 1281 O O . ASP A 1 161 ? -35.825 1.572 -4.150 1.00 86.94 161 ASP A O 1
ATOM 1285 N N . PHE A 1 162 ? -34.664 2.762 -5.638 1.00 86.38 162 PHE A N 1
ATOM 1286 C CA . PHE A 1 162 ? -33.362 2.281 -5.160 1.00 86.38 162 PHE A CA 1
ATOM 1287 C C . PHE A 1 162 ? -33.192 2.581 -3.668 1.00 86.38 162 PHE A C 1
ATOM 1289 O O . PHE A 1 162 ? -32.921 1.682 -2.875 1.00 86.38 162 PHE A O 1
ATOM 1296 N N . TRP A 1 163 ? -33.473 3.828 -3.287 1.00 84.81 163 TRP A N 1
ATOM 1297 C CA . TRP A 1 163 ? -33.312 4.347 -1.930 1.00 84.81 163 TRP A CA 1
ATOM 1298 C C . TRP A 1 163 ? -34.351 3.833 -0.923 1.00 84.81 163 TRP A C 1
ATOM 1300 O O . TRP A 1 163 ? -34.188 4.077 0.277 1.00 84.81 163 TRP A O 1
ATOM 1310 N N . ASP A 1 164 ? -35.387 3.125 -1.383 1.00 86.38 164 ASP A N 1
ATOM 1311 C CA . ASP A 1 164 ? -36.409 2.545 -0.506 1.00 86.38 164 ASP A CA 1
ATOM 1312 C C . ASP A 1 164 ? -35.852 1.349 0.281 1.00 86.38 164 ASP A C 1
ATOM 1314 O O . ASP A 1 164 ? -36.177 1.169 1.458 1.00 86.38 164 ASP A O 1
ATOM 1318 N N . ASP A 1 165 ? -34.952 0.572 -0.332 1.00 83.94 165 ASP A N 1
ATOM 1319 C CA . ASP A 1 165 ? -34.218 -0.512 0.324 1.00 83.94 165 ASP A CA 1
ATOM 1320 C C . ASP A 1 165 ? -32.799 -0.053 0.681 1.00 83.94 165 ASP A C 1
ATOM 1322 O O . ASP A 1 165 ? -31.866 -0.084 -0.127 1.00 83.94 165 ASP A O 1
ATOM 1326 N N . ARG A 1 166 ? -32.634 0.385 1.933 1.00 79.75 166 ARG A N 1
ATOM 1327 C CA . ARG A 1 166 ? -31.360 0.908 2.444 1.00 79.75 166 ARG A CA 1
ATOM 1328 C C . ARG A 1 166 ? -30.240 -0.129 2.451 1.00 79.75 166 ARG A C 1
ATOM 1330 O O . ARG A 1 166 ? -29.097 0.238 2.178 1.00 79.75 166 ARG A O 1
ATOM 1337 N N . THR A 1 167 ? -30.546 -1.383 2.776 1.00 80.12 167 THR A N 1
ATOM 1338 C CA . THR A 1 167 ? -29.541 -2.453 2.860 1.00 80.12 167 THR A CA 1
ATOM 1339 C C . THR A 1 167 ? -29.050 -2.802 1.461 1.00 80.12 167 THR A C 1
ATOM 1341 O O . THR A 1 167 ? -27.843 -2.821 1.213 1.00 80.12 167 THR A O 1
ATOM 1344 N N . ARG A 1 168 ? -29.975 -2.970 0.507 1.00 82.94 168 ARG A N 1
ATOM 1345 C CA . ARG A 1 168 ? -29.616 -3.197 -0.896 1.00 82.94 168 ARG A CA 1
ATOM 1346 C C . ARG A 1 168 ? -28.854 -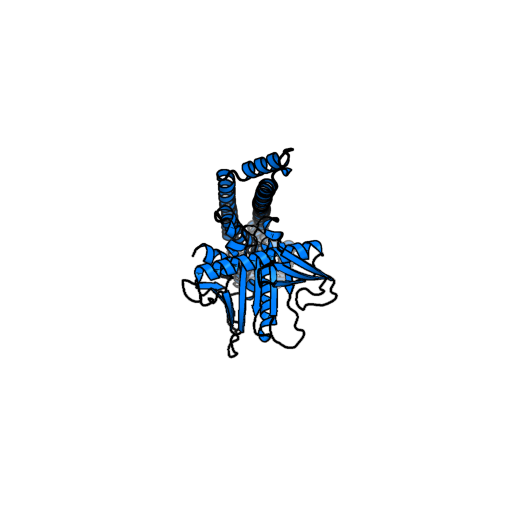2.016 -1.494 1.00 82.94 168 ARG A C 1
ATOM 1348 O O . ARG A 1 168 ? -27.812 -2.228 -2.105 1.00 82.94 168 ARG A O 1
ATOM 1355 N N . SER A 1 169 ? -29.326 -0.786 -1.278 1.00 85.12 169 SER A N 1
ATOM 1356 C CA . SER A 1 169 ? -28.660 0.429 -1.767 1.00 85.12 169 SER A CA 1
ATOM 1357 C C . SER A 1 169 ? -27.197 0.502 -1.343 1.00 85.12 169 SER A C 1
ATOM 1359 O O . SER A 1 169 ? -26.322 0.788 -2.156 1.00 85.12 169 SER A O 1
ATOM 1361 N N . ARG A 1 170 ? -26.913 0.241 -0.062 1.00 79.56 170 ARG A N 1
ATOM 1362 C CA . ARG A 1 170 ? -25.547 0.277 0.471 1.00 79.56 170 ARG A CA 1
ATOM 1363 C C . ARG A 1 170 ? -24.669 -0.818 -0.101 1.00 79.56 170 ARG A C 1
ATOM 1365 O O . ARG A 1 170 ? -23.539 -0.528 -0.478 1.00 79.56 170 ARG A O 1
ATOM 1372 N N . HIS A 1 171 ? -25.188 -2.040 -0.180 1.00 83.50 171 HIS A N 1
ATOM 1373 C CA . HIS A 1 171 ? -24.468 -3.150 -0.789 1.00 83.50 171 HIS A CA 1
ATOM 1374 C C . HIS A 1 171 ? -24.080 -2.822 -2.238 1.00 83.50 171 HIS A C 1
ATOM 1376 O O . HIS A 1 171 ? -22.914 -2.944 -2.612 1.00 83.50 171 HIS A O 1
ATOM 1382 N N . ASP A 1 172 ? -25.043 -2.342 -3.027 1.00 87.88 172 ASP A N 1
ATOM 1383 C CA . ASP A 1 172 ? -24.844 -1.992 -4.433 1.00 87.88 172 ASP A CA 1
ATOM 1384 C C . ASP A 1 172 ? -23.855 -0.818 -4.592 1.00 87.88 172 ASP A C 1
ATOM 1386 O O . ASP A 1 172 ? -23.010 -0.843 -5.487 1.00 87.88 172 ASP A O 1
ATOM 1390 N N . LEU A 1 173 ? -23.897 0.181 -3.699 1.00 87.62 173 LEU A N 1
ATOM 1391 C CA . LEU A 1 173 ? -22.938 1.292 -3.686 1.00 87.62 173 LEU A CA 1
ATOM 1392 C C . LEU A 1 173 ? -21.527 0.858 -3.266 1.00 87.62 173 LEU A C 1
ATOM 1394 O O . LEU A 1 173 ? -20.567 1.274 -3.908 1.00 87.62 173 LEU A O 1
ATOM 1398 N N . SER A 1 174 ? -21.382 0.018 -2.237 1.00 83.88 174 SER A N 1
ATOM 1399 C CA . SER A 1 174 ? -20.075 -0.525 -1.827 1.00 83.88 174 SER A CA 1
ATOM 1400 C C . SER A 1 174 ? -19.438 -1.317 -2.972 1.00 83.88 174 SER A C 1
ATOM 1402 O O . SER A 1 174 ? -18.282 -1.089 -3.349 1.00 83.88 174 SER A O 1
ATOM 1404 N N . GLU A 1 175 ? -20.224 -2.188 -3.614 1.00 86.62 175 GLU A N 1
ATOM 1405 C CA . GLU A 1 175 ? -19.765 -2.945 -4.774 1.00 86.62 175 GLU A CA 1
ATOM 1406 C C . GLU A 1 175 ? -19.356 -2.009 -5.922 1.00 86.62 175 GLU A C 1
ATOM 1408 O O . GLU A 1 175 ? -18.295 -2.208 -6.520 1.00 86.62 175 GLU A O 1
ATOM 1413 N N . LEU A 1 176 ? -20.147 -0.965 -6.192 1.00 90.50 176 LEU A N 1
ATOM 1414 C CA . LEU A 1 176 ? -19.848 0.038 -7.211 1.00 90.50 176 LEU A CA 1
ATOM 1415 C C . LEU A 1 176 ? -18.520 0.757 -6.934 1.00 90.50 176 LEU A C 1
ATOM 1417 O O . LEU A 1 176 ? -17.660 0.777 -7.817 1.00 90.50 176 LEU A O 1
ATOM 1421 N N . TYR A 1 177 ? -18.317 1.283 -5.722 1.00 88.56 177 TYR A N 1
ATOM 1422 C CA . TYR A 1 177 ? -17.073 1.960 -5.339 1.00 88.56 177 TYR A CA 1
ATOM 1423 C C . TYR A 1 177 ? -15.860 1.040 -5.478 1.00 88.56 177 TYR A C 1
ATOM 1425 O O . TYR A 1 177 ? -14.818 1.441 -5.996 1.00 88.56 177 TYR A O 1
ATOM 1433 N N . ARG A 1 178 ? -15.988 -0.228 -5.079 1.00 86.44 178 ARG A N 1
ATOM 1434 C CA . ARG A 1 178 ? -14.919 -1.219 -5.246 1.00 86.44 178 ARG A CA 1
ATOM 1435 C C . ARG A 1 178 ? -14.594 -1.481 -6.719 1.00 86.44 178 ARG A C 1
ATOM 1437 O O . ARG A 1 178 ? -13.423 -1.543 -7.087 1.00 86.44 178 ARG A O 1
ATOM 1444 N N . LEU A 1 179 ? -15.608 -1.641 -7.570 1.00 90.25 179 LEU A N 1
ATOM 1445 C CA . LEU A 1 179 ? -15.399 -1.841 -9.008 1.00 90.25 179 LEU A CA 1
ATOM 1446 C C . LEU A 1 179 ? -14.762 -0.613 -9.662 1.00 90.25 179 LEU A C 1
ATOM 1448 O O . LEU A 1 179 ? -13.888 -0.764 -10.513 1.00 90.25 179 LEU A O 1
ATOM 1452 N N . GLU A 1 180 ? -15.156 0.588 -9.244 1.00 91.69 180 GLU A N 1
ATOM 1453 C CA . GLU A 1 180 ? -14.543 1.837 -9.698 1.00 91.69 180 GLU A CA 1
ATOM 1454 C C . GLU A 1 180 ? -13.071 1.933 -9.313 1.00 91.69 180 GLU A C 1
ATOM 1456 O O . GLU A 1 180 ? -12.245 2.214 -10.184 1.00 91.69 180 GLU A O 1
ATOM 1461 N N . ARG A 1 181 ? -12.718 1.621 -8.060 1.00 90.81 181 ARG A N 1
ATOM 1462 C CA . ARG A 1 181 ? -11.317 1.565 -7.611 1.00 90.81 181 ARG A CA 1
ATOM 1463 C C . ARG A 1 181 ? -10.487 0.568 -8.428 1.00 90.81 181 ARG A C 1
ATOM 1465 O O . ARG A 1 181 ? -9.362 0.886 -8.809 1.00 90.81 181 ARG A O 1
ATOM 1472 N N . LEU A 1 182 ? -11.022 -0.615 -8.739 1.00 90.94 182 LEU A N 1
ATOM 1473 C CA . LEU A 1 182 ? -10.323 -1.621 -9.555 1.00 90.94 182 LEU A CA 1
ATOM 1474 C C . LEU A 1 182 ? -10.117 -1.170 -11.006 1.00 90.94 182 LEU A C 1
ATOM 1476 O O . LEU A 1 182 ? -9.022 -1.320 -11.547 1.00 90.94 182 LEU A O 1
ATOM 1480 N N . ILE A 1 183 ? -11.161 -0.629 -11.640 1.00 91.62 183 ILE A N 1
ATOM 1481 C CA . ILE A 1 183 ? -11.094 -0.156 -13.031 1.00 91.62 183 ILE A CA 1
ATOM 1482 C C . ILE A 1 183 ? -10.127 1.027 -13.140 1.00 91.62 183 ILE A C 1
ATOM 1484 O O . ILE A 1 183 ? -9.282 1.036 -14.032 1.00 91.62 183 ILE A O 1
ATOM 1488 N N . THR A 1 184 ? -10.189 1.965 -12.193 1.00 92.50 184 THR A N 1
ATOM 1489 C CA . THR A 1 184 ? -9.309 3.140 -12.159 1.00 92.50 184 THR A CA 1
ATOM 1490 C C . THR A 1 184 ? -7.850 2.725 -11.976 1.00 92.50 184 THR A C 1
ATOM 1492 O O . THR A 1 184 ? -7.002 3.138 -12.761 1.00 92.50 184 THR A O 1
ATOM 1495 N N . ALA A 1 185 ? -7.558 1.824 -11.029 1.00 91.44 185 ALA A N 1
ATOM 1496 C CA . ALA A 1 185 ? -6.204 1.303 -10.823 1.00 91.44 185 ALA A CA 1
ATOM 1497 C C . ALA A 1 185 ? -5.648 0.602 -12.077 1.00 91.44 185 ALA A C 1
ATOM 1499 O O . ALA A 1 185 ? -4.479 0.777 -12.426 1.00 91.44 185 ALA A O 1
ATOM 1500 N N . ARG A 1 186 ? -6.485 -0.161 -12.796 1.00 93.38 186 ARG A N 1
ATOM 1501 C CA . ARG A 1 186 ? -6.101 -0.778 -14.076 1.00 93.38 186 ARG A CA 1
ATOM 1502 C C . ARG A 1 186 ? -5.770 0.272 -15.135 1.00 93.38 186 ARG A C 1
ATOM 1504 O O . ARG A 1 186 ? -4.775 0.126 -15.846 1.00 93.38 186 ARG A O 1
ATOM 1511 N N . ASP A 1 187 ? -6.593 1.309 -15.265 1.00 92.81 187 ASP A N 1
ATOM 1512 C CA . ASP A 1 187 ? -6.392 2.361 -16.264 1.00 92.81 187 ASP A CA 1
ATOM 1513 C C . ASP A 1 187 ? -5.135 3.188 -15.970 1.00 92.81 187 ASP A C 1
ATOM 1515 O O . ASP A 1 187 ? -4.355 3.486 -16.878 1.00 92.81 187 ASP A O 1
ATOM 1519 N N . GLU A 1 188 ? -4.879 3.491 -14.698 1.00 93.06 188 GLU A N 1
ATOM 1520 C CA . GLU A 1 188 ? -3.655 4.160 -14.260 1.00 93.06 188 GLU A CA 1
ATOM 1521 C C . GLU A 1 188 ? -2.411 3.316 -14.541 1.00 93.06 188 GLU A C 1
ATOM 1523 O O . GLU A 1 188 ? -1.431 3.838 -15.079 1.00 93.06 188 GLU A O 1
ATOM 1528 N N . LEU A 1 189 ? -2.448 2.010 -14.251 1.00 92.81 189 LEU A N 1
ATOM 1529 C CA . LEU A 1 189 ? -1.352 1.100 -14.588 1.00 92.81 189 LEU A CA 1
ATOM 1530 C C . LEU A 1 189 ? -1.079 1.077 -16.089 1.00 92.81 189 LEU A C 1
ATOM 1532 O O . LEU A 1 189 ? 0.079 1.181 -16.495 1.00 92.81 189 LEU A O 1
ATOM 1536 N N . ASN A 1 190 ? -2.124 1.020 -16.916 1.00 94.31 190 ASN A N 1
ATOM 1537 C CA . ASN A 1 190 ? -1.985 1.083 -18.367 1.00 94.31 190 ASN A CA 1
ATOM 1538 C C . ASN A 1 190 ? -1.278 2.372 -18.815 1.00 94.31 190 ASN A C 1
ATOM 1540 O O . ASN A 1 190 ? -0.329 2.328 -19.599 1.00 94.31 190 ASN A O 1
ATOM 1544 N N . VAL A 1 191 ? -1.685 3.531 -18.290 1.00 95.44 191 VAL A N 1
ATOM 1545 C CA . VAL A 1 191 ? -1.036 4.816 -18.605 1.00 95.44 191 VAL A CA 1
ATOM 1546 C C . VAL A 1 191 ? 0.436 4.814 -18.182 1.00 95.44 191 VAL A C 1
ATOM 1548 O O . VAL A 1 191 ? 1.301 5.241 -18.951 1.00 95.44 191 VAL A O 1
ATOM 1551 N N . GLN A 1 192 ? 0.745 4.318 -16.983 1.00 94.06 192 GLN A N 1
ATOM 1552 C CA . GLN A 1 192 ? 2.112 4.310 -16.465 1.00 94.06 192 GLN A CA 1
ATOM 1553 C C . GLN A 1 192 ? 3.025 3.330 -17.216 1.00 94.06 192 GLN A C 1
ATOM 1555 O O . GLN A 1 192 ? 4.173 3.676 -17.500 1.00 94.06 192 GLN A O 1
ATOM 1560 N N . ILE A 1 193 ? 2.529 2.144 -17.576 1.00 94.19 193 ILE A N 1
ATOM 1561 C CA . ILE A 1 193 ? 3.270 1.143 -18.356 1.00 94.19 193 ILE A CA 1
ATOM 1562 C C . ILE A 1 193 ? 3.579 1.681 -19.763 1.00 94.19 193 ILE A C 1
ATOM 1564 O O . ILE A 1 193 ? 4.732 1.620 -20.199 1.00 94.19 193 ILE A O 1
ATOM 1568 N N . ASN A 1 194 ? 2.601 2.305 -20.429 1.00 94.31 194 ASN A N 1
ATOM 1569 C CA . ASN A 1 194 ? 2.805 2.942 -21.735 1.00 94.31 194 ASN A CA 1
ATOM 1570 C C . ASN A 1 194 ? 3.816 4.098 -21.670 1.00 94.31 194 ASN A C 1
ATOM 1572 O O . ASN A 1 194 ? 4.640 4.255 -22.572 1.00 94.31 194 ASN A O 1
ATOM 1576 N N . ALA A 1 195 ? 3.796 4.894 -20.596 1.00 93.56 195 ALA A N 1
ATOM 1577 C CA . ALA A 1 195 ? 4.779 5.957 -20.391 1.00 93.56 195 ALA A CA 1
ATOM 1578 C C . ALA A 1 195 ? 6.209 5.397 -20.279 1.00 93.56 195 ALA A C 1
ATOM 1580 O O . ALA A 1 195 ? 7.117 5.896 -20.940 1.00 93.56 195 ALA A O 1
ATOM 1581 N N . VAL A 1 196 ? 6.400 4.319 -19.509 1.00 91.81 196 VAL A N 1
ATOM 1582 C CA . VAL A 1 196 ? 7.709 3.659 -19.358 1.00 91.81 196 VAL A CA 1
ATOM 1583 C C . VAL A 1 196 ? 8.189 3.033 -20.674 1.00 91.81 196 VAL A C 1
ATOM 1585 O O . VAL A 1 196 ? 9.382 3.086 -20.975 1.00 91.81 196 VAL A O 1
ATOM 1588 N N . ALA A 1 197 ? 7.289 2.479 -21.492 1.00 90.38 197 ALA A N 1
ATOM 1589 C CA . ALA A 1 197 ? 7.637 2.019 -22.838 1.00 90.38 197 ALA A CA 1
ATOM 1590 C C . ALA A 1 197 ? 8.080 3.169 -23.753 1.00 90.38 197 ALA A C 1
ATOM 1592 O O . ALA A 1 197 ? 9.119 3.064 -24.407 1.00 90.38 197 ALA A O 1
ATOM 1593 N N . GLY A 1 198 ? 7.363 4.296 -23.738 1.00 89.31 198 GLY A N 1
ATOM 1594 C CA . GLY A 1 198 ? 7.762 5.494 -24.479 1.00 89.31 198 GLY A CA 1
ATOM 1595 C C . GLY A 1 198 ? 9.130 6.037 -24.044 1.00 89.31 198 GLY A C 1
ATOM 1596 O O . GLY A 1 198 ? 9.941 6.430 -24.888 1.00 89.31 198 GLY A O 1
ATOM 1597 N N . ASP A 1 199 ? 9.426 6.001 -22.741 1.00 87.94 199 ASP A N 1
ATOM 1598 C CA . ASP A 1 199 ? 10.736 6.379 -22.205 1.00 87.94 199 ASP A CA 1
ATOM 1599 C C . ASP A 1 199 ? 11.848 5.439 -22.705 1.00 87.94 199 ASP A C 1
ATOM 1601 O O . ASP A 1 199 ? 12.931 5.907 -23.073 1.00 87.94 199 ASP A O 1
ATOM 1605 N N . CYS A 1 200 ? 11.589 4.126 -22.787 1.00 85.12 200 CYS A N 1
ATOM 1606 C CA . CYS A 1 200 ? 12.527 3.161 -23.371 1.00 85.12 200 CYS A CA 1
ATOM 1607 C C . CYS A 1 200 ? 12.865 3.505 -24.829 1.00 85.12 200 CYS A C 1
ATOM 1609 O O . CYS A 1 200 ? 14.046 3.528 -25.190 1.00 85.12 200 CYS A O 1
ATOM 1611 N N . ASP A 1 201 ? 11.856 3.808 -25.648 1.00 84.50 201 ASP A N 1
ATOM 1612 C CA . ASP A 1 201 ? 12.029 4.117 -27.071 1.00 84.50 201 ASP A CA 1
ATOM 1613 C C . ASP A 1 201 ? 12.815 5.416 -27.285 1.00 84.50 201 ASP A C 1
ATOM 1615 O O . ASP A 1 201 ? 13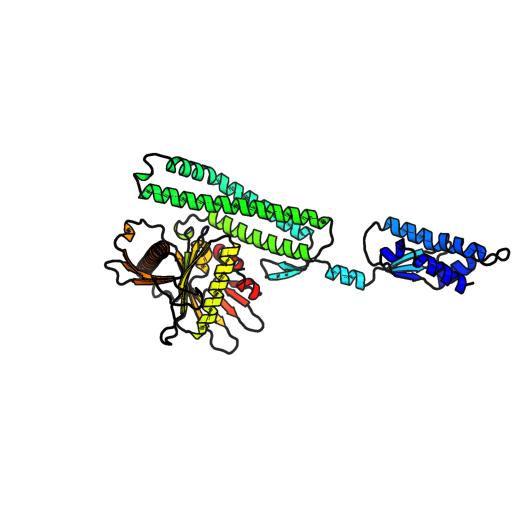.730 5.474 -28.109 1.00 84.50 201 ASP A O 1
ATOM 1619 N N . LEU A 1 202 ? 12.542 6.448 -26.481 1.00 80.56 202 LEU A N 1
ATOM 1620 C CA . LEU A 1 202 ? 13.268 7.719 -26.541 1.00 80.56 202 LEU A CA 1
ATOM 1621 C C . LEU A 1 202 ? 14.753 7.576 -26.157 1.00 80.56 202 LEU A C 1
ATOM 1623 O O . LEU A 1 202 ? 15.608 8.334 -26.638 1.00 80.56 202 LEU A O 1
ATOM 1627 N N . LEU A 1 203 ? 15.074 6.638 -25.261 1.00 76.81 203 LEU A N 1
ATOM 1628 C CA . LEU A 1 203 ? 16.437 6.405 -24.791 1.00 76.81 203 LEU A CA 1
ATOM 1629 C C . LEU A 1 203 ? 17.285 5.548 -25.722 1.00 76.81 203 LEU A C 1
ATOM 1631 O O . LEU A 1 203 ? 18.511 5.623 -25.625 1.00 76.81 203 LEU A O 1
ATOM 1635 N N . GLU A 1 204 ? 16.705 4.765 -26.629 1.00 65.12 204 GLU A N 1
ATOM 1636 C CA . GLU A 1 204 ? 17.507 4.005 -27.597 1.00 65.12 204 GLU A CA 1
ATOM 1637 C C . GLU A 1 204 ? 18.395 4.908 -28.456 1.00 65.12 204 GLU A C 1
ATOM 1639 O O . GLU A 1 204 ? 19.549 4.574 -28.740 1.00 65.12 204 GLU A O 1
ATOM 1644 N N . ASP A 1 205 ? 17.908 6.109 -28.759 1.00 57.75 205 ASP A N 1
ATOM 1645 C CA . ASP A 1 205 ? 18.631 7.115 -29.530 1.00 57.75 205 ASP A CA 1
ATOM 1646 C C . ASP A 1 205 ? 19.684 7.885 -28.704 1.00 57.75 205 ASP A C 1
ATOM 1648 O O . ASP A 1 205 ? 20.448 8.696 -29.248 1.00 57.75 205 ASP A O 1
ATOM 1652 N N . ARG A 1 206 ? 19.759 7.674 -27.377 1.00 58.28 206 ARG A N 1
ATOM 1653 C CA . ARG A 1 206 ? 20.578 8.476 -26.447 1.00 58.28 206 ARG A CA 1
ATOM 1654 C C . ARG A 1 206 ? 21.351 7.624 -25.433 1.00 58.28 206 ARG A C 1
ATOM 1656 O O . ARG A 1 206 ? 20.802 6.895 -24.620 1.00 58.28 206 ARG A O 1
ATOM 1663 N N . SER A 1 207 ? 22.669 7.820 -25.342 1.00 55.62 207 SER A N 1
ATOM 1664 C CA . SER A 1 207 ? 23.460 7.206 -24.261 1.00 55.62 207 SER A CA 1
ATOM 1665 C C . SER A 1 207 ? 23.291 7.980 -22.943 1.00 55.62 207 SER A C 1
ATOM 1667 O O . SER A 1 207 ? 24.009 8.949 -22.691 1.00 55.62 207 SER A O 1
ATOM 1669 N N . ALA A 1 208 ? 22.343 7.553 -22.101 1.00 66.62 208 ALA A N 1
ATOM 1670 C CA . ALA A 1 208 ? 22.090 8.118 -20.770 1.00 66.62 208 ALA A CA 1
ATOM 1671 C C . ALA A 1 208 ? 21.887 7.009 -19.709 1.00 66.62 208 ALA A C 1
ATOM 1673 O O . ALA A 1 208 ? 20.762 6.602 -19.438 1.00 66.62 208 ALA A O 1
ATOM 1674 N N . PRO A 1 209 ? 22.965 6.508 -19.074 1.00 64.69 209 PRO A N 1
ATOM 1675 C CA . PRO A 1 209 ? 22.889 5.349 -18.174 1.00 64.69 209 PRO A CA 1
ATOM 1676 C C . PRO A 1 209 ? 22.050 5.549 -16.904 1.00 64.69 209 PRO A C 1
ATOM 1678 O O . PRO A 1 209 ? 21.556 4.577 -16.358 1.00 64.69 209 PRO A O 1
ATOM 1681 N N . HIS A 1 210 ? 21.903 6.781 -16.411 1.00 70.62 210 HIS A N 1
ATOM 1682 C CA . HIS A 1 210 ? 21.112 7.063 -15.206 1.00 70.62 210 HIS A CA 1
ATOM 1683 C C . HIS A 1 210 ? 19.605 6.917 -15.457 1.00 70.62 210 HIS A C 1
ATOM 1685 O O . HIS A 1 210 ? 18.905 6.396 -14.598 1.00 70.62 210 HIS A O 1
ATOM 1691 N N . LEU A 1 211 ? 19.134 7.292 -16.651 1.00 75.62 211 LEU A N 1
ATOM 1692 C CA . LEU A 1 211 ? 17.722 7.187 -17.031 1.00 75.62 211 LEU A CA 1
ATOM 1693 C C . LEU A 1 211 ? 17.289 5.723 -17.175 1.00 75.62 211 LEU A C 1
ATOM 1695 O O . LEU A 1 211 ? 16.203 5.355 -16.756 1.00 75.62 211 LEU A O 1
ATOM 1699 N N . TRP A 1 212 ? 18.177 4.851 -17.660 1.00 75.75 212 TRP A N 1
ATOM 1700 C CA . TRP A 1 212 ? 17.908 3.410 -17.684 1.00 75.75 212 TRP A CA 1
ATOM 1701 C C . TRP A 1 212 ? 17.770 2.795 -16.284 1.00 75.75 212 TRP A C 1
ATOM 1703 O O . TRP A 1 212 ? 17.037 1.825 -16.130 1.00 75.75 212 TRP A O 1
ATOM 1713 N N . THR A 1 213 ? 18.464 3.326 -15.270 1.00 75.69 213 THR A N 1
ATOM 1714 C CA . THR A 1 213 ? 18.264 2.881 -13.881 1.00 75.69 213 THR A CA 1
ATOM 1715 C C . THR A 1 213 ? 16.878 3.281 -13.380 1.00 75.69 213 THR A C 1
ATOM 1717 O O . THR A 1 213 ? 16.180 2.442 -12.827 1.00 75.69 213 THR A O 1
ATOM 1720 N N . GLU A 1 214 ? 16.456 4.519 -13.638 1.00 80.56 214 GLU A N 1
ATOM 1721 C CA . GLU A 1 214 ? 15.132 5.020 -13.248 1.00 80.56 214 GLU A CA 1
ATOM 1722 C C . GLU A 1 214 ? 13.989 4.239 -13.914 1.00 80.56 214 GLU A C 1
ATOM 1724 O O . GLU A 1 214 ? 13.063 3.806 -13.232 1.00 80.56 214 GLU A O 1
ATOM 1729 N N . ILE A 1 215 ? 14.087 3.980 -15.223 1.00 84.81 215 ILE A N 1
ATOM 1730 C CA . ILE A 1 215 ? 13.124 3.146 -15.961 1.00 84.81 215 ILE A CA 1
ATOM 1731 C C . ILE A 1 215 ? 13.043 1.751 -15.358 1.00 84.81 215 ILE A C 1
ATOM 1733 O O . ILE A 1 215 ? 11.951 1.221 -15.165 1.00 84.81 215 ILE A O 1
ATOM 1737 N N . ALA A 1 216 ? 14.190 1.145 -15.058 1.00 82.06 216 ALA A N 1
ATOM 1738 C CA . ALA A 1 216 ? 14.203 -0.199 -14.520 1.00 82.06 216 ALA A CA 1
ATOM 1739 C C . ALA A 1 216 ? 13.564 -0.251 -13.124 1.00 82.06 216 ALA A C 1
ATOM 1741 O O . ALA A 1 216 ? 12.704 -1.096 -12.896 1.00 82.06 216 ALA A O 1
ATOM 1742 N N . ASP A 1 217 ? 13.893 0.693 -12.237 1.00 78.94 217 ASP A N 1
ATOM 1743 C CA . ASP A 1 217 ? 13.283 0.796 -10.905 1.00 78.94 217 ASP A CA 1
ATOM 1744 C C . A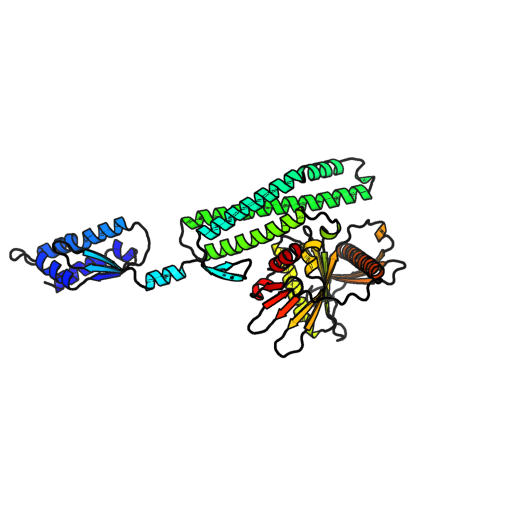SP A 1 217 ? 11.763 1.059 -10.993 1.00 78.94 217 ASP A C 1
ATOM 1746 O O . ASP A 1 217 ? 10.989 0.514 -10.202 1.00 78.94 217 ASP A O 1
ATOM 1750 N N . ARG A 1 218 ? 11.312 1.835 -11.988 1.00 86.50 218 ARG A N 1
ATOM 1751 C CA . ARG A 1 218 ? 9.887 2.093 -12.236 1.00 86.50 218 ARG A CA 1
ATOM 1752 C C . ARG A 1 218 ? 9.159 0.877 -12.808 1.00 86.50 218 ARG A C 1
ATOM 1754 O O . ARG A 1 218 ? 8.091 0.536 -12.316 1.00 86.50 218 ARG A O 1
ATOM 1761 N N . SER A 1 219 ? 9.740 0.180 -13.784 1.00 88.19 219 SER A N 1
ATOM 1762 C CA . SER A 1 219 ? 9.175 -1.065 -14.334 1.00 88.19 219 SER A CA 1
ATOM 1763 C C . SER A 1 219 ? 9.029 -2.146 -13.255 1.00 88.19 219 SER A C 1
ATOM 1765 O O . SER A 1 219 ? 7.995 -2.795 -13.146 1.00 88.19 219 SER A O 1
ATOM 1767 N N . ALA A 1 220 ? 10.026 -2.251 -12.378 1.00 81.88 220 ALA A N 1
ATOM 1768 C CA . ALA A 1 220 ? 10.028 -3.079 -11.182 1.00 81.88 220 ALA A CA 1
ATOM 1769 C C . ALA A 1 220 ? 8.884 -2.766 -10.204 1.00 81.88 220 ALA A C 1
ATOM 1771 O O . ALA A 1 220 ? 8.396 -3.662 -9.516 1.00 81.88 220 ALA A O 1
ATOM 1772 N N . GLU A 1 221 ? 8.520 -1.492 -10.055 1.00 82.81 221 GLU A N 1
ATOM 1773 C CA . GLU A 1 221 ? 7.384 -1.074 -9.230 1.00 82.81 221 GLU A CA 1
ATOM 1774 C C . GLU A 1 221 ? 6.057 -1.433 -9.894 1.00 82.81 221 GLU A C 1
ATOM 1776 O O . GLU A 1 221 ? 5.216 -2.061 -9.257 1.00 82.81 221 GLU A O 1
ATOM 1781 N N . LEU A 1 222 ? 5.912 -1.108 -11.181 1.00 89.94 222 LEU A N 1
ATOM 1782 C CA . LEU A 1 222 ? 4.711 -1.405 -11.965 1.00 89.94 222 LEU A CA 1
ATOM 1783 C C . LEU A 1 222 ? 4.418 -2.902 -12.012 1.00 89.94 222 LEU A C 1
ATOM 1785 O O . LEU A 1 222 ? 3.259 -3.300 -11.926 1.00 89.94 222 LEU A O 1
ATOM 1789 N N . GLN A 1 223 ? 5.458 -3.737 -12.076 1.00 87.56 223 GLN A N 1
ATOM 1790 C CA . GLN A 1 223 ? 5.310 -5.186 -11.970 1.00 87.56 223 GLN A CA 1
ATOM 1791 C C . GLN A 1 223 ? 4.616 -5.578 -10.666 1.00 87.56 223 GLN A C 1
ATOM 1793 O O . GLN A 1 223 ? 3.598 -6.263 -10.680 1.00 87.56 223 GLN A O 1
ATOM 1798 N N . ARG A 1 224 ? 5.138 -5.084 -9.542 1.00 83.81 224 ARG A N 1
ATOM 1799 C CA . ARG A 1 224 ? 4.630 -5.414 -8.211 1.00 83.81 224 ARG A CA 1
ATOM 1800 C C . ARG A 1 224 ? 3.229 -4.847 -7.967 1.00 83.81 224 ARG A C 1
ATOM 1802 O O . ARG A 1 224 ? 2.457 -5.453 -7.232 1.00 83.81 224 ARG A O 1
ATOM 1809 N N . GLN A 1 225 ? 2.894 -3.700 -8.558 1.00 87.69 225 GLN A N 1
ATOM 1810 C CA . GLN A 1 225 ? 1.534 -3.157 -8.522 1.00 87.69 225 GLN A CA 1
ATOM 1811 C C . GLN A 1 225 ? 0.563 -3.998 -9.364 1.00 87.69 225 GLN A C 1
ATOM 1813 O O . GLN A 1 225 ? -0.549 -4.266 -8.918 1.00 87.69 225 GLN A O 1
ATOM 1818 N N . THR A 1 226 ? 0.998 -4.455 -10.542 1.00 90.94 226 THR A N 1
ATOM 1819 C CA . THR A 1 226 ? 0.202 -5.327 -11.422 1.00 90.94 226 THR A CA 1
ATOM 1820 C C . THR A 1 226 ? -0.115 -6.651 -10.729 1.00 90.94 226 THR A C 1
ATOM 1822 O O . THR A 1 226 ? -1.271 -7.054 -10.696 1.00 90.94 226 THR A O 1
ATOM 1825 N N . GLU A 1 227 ? 0.877 -7.286 -10.099 1.00 88.62 227 GLU A N 1
ATOM 1826 C CA . GLU A 1 227 ? 0.706 -8.554 -9.372 1.00 88.62 227 GLU A CA 1
ATOM 1827 C C . GLU A 1 227 ? -0.275 -8.425 -8.189 1.00 88.62 227 GLU A C 1
ATOM 1829 O O . GLU A 1 227 ? -1.120 -9.298 -7.977 1.00 88.62 227 GLU A O 1
ATOM 1834 N N . LEU A 1 228 ? -0.224 -7.314 -7.443 1.00 87.38 228 LEU A N 1
ATOM 1835 C CA . LEU A 1 228 ? -1.191 -7.052 -6.372 1.00 87.38 228 LEU A CA 1
ATOM 1836 C C . LEU A 1 228 ? -2.598 -6.776 -6.914 1.00 87.38 228 LEU A C 1
ATOM 1838 O O . LEU A 1 228 ? -3.565 -7.291 -6.359 1.00 87.38 228 LEU A O 1
ATOM 1842 N N . LEU A 1 229 ? -2.734 -6.030 -8.015 1.00 90.12 229 LEU A N 1
ATOM 1843 C CA . LEU A 1 229 ? -4.041 -5.806 -8.636 1.00 90.12 229 LEU A CA 1
ATOM 1844 C C . LEU A 1 229 ? -4.637 -7.114 -9.180 1.00 90.12 229 LEU A C 1
ATOM 1846 O O . LEU A 1 229 ? -5.830 -7.364 -9.009 1.00 90.12 229 LEU A O 1
ATOM 1850 N N . GLU A 1 230 ? -3.814 -7.980 -9.777 1.00 89.12 230 GLU A N 1
ATOM 1851 C CA . GLU A 1 230 ? -4.221 -9.326 -10.190 1.00 89.12 230 GLU A CA 1
ATOM 1852 C C . GLU A 1 230 ? -4.755 -10.143 -9.007 1.00 89.12 230 GLU A C 1
ATOM 1854 O O . GLU A 1 230 ? -5.726 -10.887 -9.169 1.00 89.12 230 GLU A O 1
ATOM 1859 N N . TYR A 1 231 ? -4.148 -10.018 -7.823 1.00 87.88 231 TYR A N 1
ATOM 1860 C CA . TYR A 1 231 ? -4.685 -10.622 -6.605 1.00 87.88 231 TYR A CA 1
ATOM 1861 C C . TYR A 1 231 ? -6.037 -10.007 -6.224 1.00 87.88 231 TYR A C 1
ATOM 1863 O O . TYR A 1 231 ? -7.001 -10.751 -6.041 1.00 87.88 231 TYR A O 1
ATOM 1871 N N . SER A 1 232 ? -6.160 -8.675 -6.185 1.00 88.50 232 SER A N 1
ATOM 1872 C CA . SER A 1 232 ? -7.413 -7.994 -5.819 1.00 88.50 232 SER A CA 1
ATOM 1873 C C . SER A 1 232 ? -8.588 -8.383 -6.727 1.00 88.50 232 SER A C 1
ATOM 1875 O O . SER A 1 232 ? -9.726 -8.474 -6.266 1.00 88.50 232 SER A O 1
ATOM 1877 N N . VAL A 1 233 ? -8.329 -8.652 -8.011 1.00 88.06 233 VAL A N 1
ATOM 1878 C CA . VAL A 1 233 ? -9.340 -9.130 -8.972 1.00 88.06 233 VAL A CA 1
ATOM 1879 C C . VAL A 1 233 ? -9.756 -10.569 -8.685 1.00 88.06 233 VAL A C 1
ATOM 1881 O O . VAL A 1 233 ? -10.945 -10.885 -8.766 1.00 88.06 233 VAL A O 1
ATOM 1884 N N . ARG A 1 234 ? -8.792 -11.438 -8.356 1.00 85.12 234 ARG A N 1
ATOM 1885 C CA . ARG A 1 234 ? -9.009 -12.863 -8.051 1.00 85.12 234 ARG A CA 1
ATOM 1886 C C . ARG A 1 234 ? -9.569 -13.108 -6.650 1.00 85.12 234 ARG A C 1
ATOM 1888 O O . ARG A 1 234 ? -10.072 -14.194 -6.394 1.00 85.12 234 ARG A O 1
ATOM 1895 N N . CYS A 1 235 ? -9.495 -12.123 -5.765 1.00 84.38 235 CYS A N 1
ATOM 1896 C CA . CYS A 1 235 ? -9.931 -12.210 -4.380 1.00 84.38 235 CYS A CA 1
ATOM 1897 C C . CYS A 1 235 ? -11.458 -12.435 -4.259 1.00 84.38 235 CYS A C 1
ATOM 1899 O O . CYS A 1 235 ? -12.273 -11.517 -4.412 1.00 84.38 235 CYS A O 1
ATOM 1901 N N . GLU A 1 236 ? -11.863 -13.680 -3.988 1.00 74.75 236 GLU A N 1
ATOM 1902 C CA . GLU A 1 236 ? -13.275 -14.089 -3.907 1.00 74.75 236 GLU A CA 1
ATOM 1903 C C . GLU A 1 236 ? -13.879 -13.951 -2.504 1.00 74.75 236 GLU A C 1
ATOM 1905 O O . GLU A 1 236 ? -15.086 -13.706 -2.376 1.00 74.75 236 GLU A O 1
ATOM 1910 N N . HIS A 1 237 ? -13.068 -14.019 -1.449 1.00 83.88 237 HIS A N 1
ATOM 1911 C CA . HIS A 1 237 ? -13.547 -13.854 -0.079 1.00 83.88 237 HIS A CA 1
ATOM 1912 C C . HIS A 1 237 ? -13.911 -12.394 0.208 1.00 83.88 237 HIS A C 1
ATOM 1914 O O . HIS A 1 237 ? -13.145 -11.478 -0.073 1.00 83.88 237 HIS A O 1
ATOM 1920 N N . LYS A 1 238 ? -15.107 -12.166 0.771 1.00 82.81 238 LYS A N 1
ATOM 1921 C CA . LYS A 1 238 ? -15.610 -10.808 1.050 1.00 82.81 238 LYS A CA 1
ATOM 1922 C C . LYS A 1 238 ? -14.689 -10.041 1.997 1.00 82.81 238 LYS A C 1
ATOM 1924 O O . LYS A 1 238 ? -14.387 -8.892 1.717 1.00 82.81 238 LYS A O 1
ATOM 1929 N N . VAL A 1 239 ? -14.230 -10.703 3.057 1.00 85.50 239 VAL A N 1
ATOM 1930 C CA . VAL A 1 239 ? -13.393 -10.095 4.100 1.00 85.50 239 VAL A CA 1
ATOM 1931 C C . VAL A 1 239 ? -12.039 -9.652 3.541 1.00 85.50 239 VAL A C 1
ATOM 1933 O O . VAL A 1 239 ? -11.581 -8.556 3.830 1.00 85.50 239 VAL A O 1
ATOM 1936 N N . ASP A 1 240 ? -11.429 -10.453 2.669 1.00 88.25 240 ASP A N 1
ATOM 1937 C CA . ASP A 1 240 ? -10.127 -10.151 2.054 1.00 88.25 240 ASP A CA 1
ATOM 1938 C C . ASP A 1 240 ? -10.160 -8.910 1.148 1.00 88.25 240 ASP A C 1
ATOM 1940 O O . ASP A 1 240 ? -9.130 -8.270 0.931 1.00 88.25 240 ASP A O 1
ATOM 1944 N N . ARG A 1 241 ? -11.346 -8.539 0.647 1.00 87.31 241 ARG A N 1
ATOM 1945 C CA . ARG A 1 241 ? -11.543 -7.343 -0.182 1.00 87.31 241 ARG A CA 1
ATOM 1946 C C . ARG A 1 241 ? -11.671 -6.050 0.616 1.00 87.31 241 ARG A C 1
ATOM 1948 O O . ARG A 1 241 ? -11.602 -4.991 -0.005 1.00 87.31 241 ARG A O 1
ATOM 1955 N N . CYS A 1 242 ? -11.874 -6.141 1.926 1.00 89.44 242 CYS A N 1
ATOM 1956 C CA . CYS A 1 242 ? -12.092 -4.986 2.780 1.00 89.44 242 CYS A CA 1
ATOM 1957 C C . CYS A 1 242 ? -10.846 -4.096 2.866 1.00 89.44 242 CYS A C 1
ATOM 1959 O O . CYS A 1 242 ? -9.700 -4.535 2.684 1.00 89.44 242 CYS A O 1
ATOM 1961 N N . ASP A 1 243 ? -11.100 -2.839 3.209 1.00 93.56 243 ASP A N 1
ATOM 1962 C CA . ASP A 1 243 ? -10.092 -1.930 3.740 1.00 93.56 243 ASP A CA 1
ATOM 1963 C C . ASP A 1 243 ? -9.574 -2.468 5.090 1.00 93.56 243 ASP A C 1
ATOM 1965 O O . ASP A 1 243 ? -10.153 -3.400 5.666 1.00 93.56 243 ASP A O 1
ATOM 1969 N N . ALA A 1 244 ? -8.461 -1.937 5.598 1.00 95.50 244 ALA A N 1
ATOM 1970 C CA . ALA A 1 244 ? -7.829 -2.488 6.799 1.00 95.50 244 ALA A CA 1
ATOM 1971 C C . ALA A 1 244 ? -7.506 -1.435 7.857 1.00 95.50 244 ALA A C 1
ATOM 1973 O O . ALA A 1 244 ? -6.908 -0.399 7.564 1.00 95.50 244 ALA A O 1
ATOM 1974 N N . PHE A 1 245 ? -7.802 -1.769 9.113 1.00 96.62 245 PHE A N 1
ATOM 1975 C CA . PHE A 1 245 ? -7.192 -1.132 10.273 1.00 96.62 245 PHE A CA 1
ATOM 1976 C C . PHE A 1 245 ? -5.886 -1.836 10.629 1.00 96.62 245 PHE A C 1
ATOM 1978 O O . PHE A 1 245 ? -5.837 -3.061 10.770 1.00 96.62 245 PHE A O 1
ATOM 1985 N N . LEU A 1 246 ? -4.838 -1.046 10.836 1.00 96.81 246 LEU A N 1
ATOM 1986 C CA . LEU A 1 246 ? -3.580 -1.483 11.417 1.00 96.81 246 LEU A CA 1
ATOM 1987 C C . LEU A 1 246 ? -3.445 -0.866 12.802 1.00 96.81 246 LEU A C 1
ATOM 1989 O O . LEU A 1 246 ? -3.295 0.348 12.933 1.00 96.81 246 LEU A O 1
ATOM 1993 N N . VAL A 1 247 ? -3.472 -1.717 13.821 1.00 95.38 247 VAL A N 1
ATOM 1994 C CA . VAL A 1 247 ? -3.178 -1.349 15.207 1.00 95.38 247 VAL A CA 1
ATOM 1995 C C . VAL A 1 247 ? -1.741 -1.753 15.488 1.00 95.38 247 VAL A C 1
ATOM 1997 O O . VAL A 1 247 ? -1.406 -2.938 15.473 1.00 95.38 247 VAL A O 1
ATOM 2000 N N . ILE A 1 248 ? -0.885 -0.762 15.696 1.00 95.25 248 ILE A N 1
ATOM 2001 C CA . ILE A 1 248 ? 0.544 -0.932 15.937 1.00 95.25 248 ILE A CA 1
ATOM 2002 C C . ILE A 1 248 ? 0.795 -0.545 17.385 1.00 95.25 248 ILE A C 1
ATOM 2004 O O . ILE A 1 248 ? 0.747 0.636 17.733 1.00 95.25 248 ILE A O 1
ATOM 2008 N N . GLU A 1 249 ? 1.058 -1.538 18.226 1.00 92.06 249 GLU A N 1
ATOM 2009 C CA . GLU A 1 249 ? 1.200 -1.331 19.661 1.00 92.06 249 GLU A CA 1
ATOM 2010 C C . GLU A 1 249 ? 2.478 -1.942 20.232 1.00 92.06 249 GLU A C 1
ATOM 2012 O O . GLU A 1 249 ? 3.027 -2.926 19.732 1.00 92.06 249 GLU A O 1
ATOM 2017 N N . SER A 1 250 ? 2.943 -1.364 21.330 1.00 88.44 250 SER A N 1
ATOM 2018 C CA . SER A 1 250 ? 3.991 -1.934 22.162 1.00 88.44 250 SER A CA 1
ATOM 2019 C C . SER A 1 250 ? 3.684 -1.694 23.631 1.00 88.44 250 SER A C 1
ATOM 2021 O O . SER A 1 250 ? 3.264 -0.603 24.022 1.00 88.44 250 SER A O 1
ATOM 2023 N N . ALA A 1 251 ? 3.979 -2.708 24.443 1.00 76.62 251 ALA A N 1
ATOM 2024 C CA . ALA A 1 251 ? 3.945 -2.630 25.898 1.00 76.62 251 ALA A CA 1
ATOM 2025 C C . ALA A 1 251 ? 5.171 -1.910 26.501 1.00 76.62 251 ALA A C 1
ATOM 2027 O O . ALA A 1 251 ? 5.208 -1.688 27.710 1.00 76.62 251 ALA A O 1
ATOM 2028 N N . TYR A 1 252 ? 6.171 -1.588 25.671 1.00 76.06 252 TYR A N 1
ATOM 2029 C CA . TYR A 1 252 ? 7.427 -0.949 26.062 1.00 76.06 252 TYR A CA 1
ATOM 2030 C C . TYR A 1 252 ? 7.649 0.352 25.282 1.00 76.06 252 TYR A C 1
ATOM 2032 O O . TYR A 1 252 ? 7.555 0.377 24.048 1.00 76.06 252 TYR A O 1
ATOM 2040 N N . ALA A 1 253 ? 8.027 1.431 25.971 1.00 71.19 253 ALA A N 1
ATOM 2041 C CA . ALA A 1 253 ? 8.201 2.754 25.364 1.00 71.19 253 ALA A CA 1
ATOM 2042 C C . ALA A 1 253 ? 9.516 2.862 24.604 1.00 71.19 253 ALA A C 1
ATOM 2044 O O . ALA A 1 253 ? 9.625 3.673 23.682 1.00 71.19 253 ALA A O 1
ATOM 2045 N N . SER A 1 254 ? 10.491 2.013 24.938 1.00 78.69 254 SER A N 1
ATOM 2046 C CA . SER A 1 254 ? 11.693 1.787 24.133 1.00 78.69 254 SER A CA 1
ATOM 2047 C C . SER A 1 254 ? 11.363 1.502 22.665 1.00 78.69 254 SER A C 1
ATOM 2049 O O . SER A 1 254 ? 12.163 1.836 21.788 1.00 78.69 254 SER A O 1
ATOM 2051 N N . ALA A 1 255 ? 10.169 0.966 22.383 1.00 81.88 255 ALA A N 1
ATOM 2052 C CA . ALA A 1 255 ? 9.731 0.628 21.041 1.00 81.88 255 ALA A CA 1
ATOM 2053 C C . ALA A 1 255 ? 8.995 1.750 20.281 1.00 81.88 255 ALA A C 1
ATOM 2055 O O . ALA A 1 255 ? 8.712 1.580 19.094 1.00 81.88 255 ALA A O 1
ATOM 2056 N N . LEU A 1 256 ? 8.737 2.918 20.889 1.00 83.44 256 LEU A N 1
ATOM 2057 C CA . LEU A 1 256 ? 8.093 4.059 20.210 1.00 83.44 256 LEU A CA 1
ATOM 2058 C C . LEU A 1 256 ? 8.780 4.472 18.889 1.00 83.44 256 LEU A C 1
ATOM 2060 O O . LEU A 1 256 ? 8.075 4.737 17.911 1.00 83.44 256 LEU A O 1
ATOM 2064 N N . PRO A 1 257 ? 10.126 4.509 18.786 1.00 87.88 257 PRO A N 1
ATOM 2065 C CA . PRO A 1 257 ? 10.789 4.788 17.514 1.00 87.88 257 PRO A CA 1
ATOM 2066 C C . PRO A 1 257 ? 10.495 3.738 16.436 1.00 87.88 257 PRO A C 1
ATOM 2068 O O . PRO A 1 257 ? 10.443 4.088 15.259 1.00 87.88 257 PRO A O 1
ATOM 2071 N N . TYR A 1 258 ? 10.289 2.472 16.816 1.00 90.50 258 TYR A N 1
ATOM 2072 C CA . TYR A 1 258 ? 9.946 1.401 15.878 1.00 90.50 258 TYR A CA 1
ATOM 2073 C C . TYR A 1 258 ? 8.491 1.479 15.435 1.00 90.50 258 TYR A C 1
ATOM 2075 O O . TYR A 1 258 ? 8.228 1.293 14.252 1.00 90.50 258 TYR A O 1
ATOM 2083 N N . ILE A 1 259 ? 7.567 1.837 16.334 1.00 91.69 259 ILE A N 1
ATOM 2084 C CA . ILE A 1 259 ? 6.175 2.131 15.961 1.00 91.69 259 ILE A CA 1
ATOM 2085 C C . ILE A 1 259 ? 6.155 3.220 14.888 1.00 91.69 259 ILE A C 1
ATOM 2087 O O . ILE A 1 259 ? 5.574 3.018 13.826 1.00 91.69 259 ILE A O 1
ATOM 2091 N N . ARG A 1 260 ? 6.868 4.333 15.108 1.00 91.94 260 ARG A N 1
ATOM 2092 C CA . ARG A 1 260 ? 6.977 5.407 14.110 1.00 91.94 260 ARG A CA 1
ATOM 2093 C C . ARG A 1 260 ? 7.541 4.906 12.778 1.00 91.94 260 ARG A C 1
ATOM 2095 O O . ARG A 1 260 ? 6.982 5.222 11.736 1.00 91.94 260 ARG A O 1
ATOM 2102 N N . GLN A 1 261 ? 8.616 4.115 12.807 1.00 92.94 261 GLN A N 1
ATOM 2103 C CA . GLN A 1 261 ? 9.204 3.552 11.585 1.00 92.94 261 GLN A CA 1
ATOM 2104 C C . GLN A 1 261 ? 8.225 2.650 10.826 1.00 92.94 261 GLN A C 1
ATOM 2106 O O . GLN A 1 261 ? 8.180 2.709 9.600 1.00 92.94 261 GLN A O 1
ATOM 2111 N N . LEU A 1 262 ? 7.440 1.829 11.530 1.00 95.81 262 LEU A N 1
ATOM 2112 C CA . LEU A 1 262 ? 6.429 0.975 10.907 1.00 95.81 262 LEU A CA 1
ATOM 2113 C C . LEU A 1 262 ? 5.286 1.800 10.307 1.00 95.81 262 LEU A C 1
ATOM 2115 O O . LEU A 1 262 ? 4.901 1.536 9.173 1.00 95.81 262 LEU A O 1
ATOM 2119 N N . VAL A 1 263 ? 4.801 2.825 11.016 1.00 95.56 263 VAL A N 1
ATOM 2120 C CA . VAL A 1 263 ? 3.777 3.750 10.498 1.00 95.56 263 VAL A CA 1
ATOM 2121 C C . VAL A 1 263 ? 4.263 4.419 9.210 1.00 95.56 263 VAL A C 1
ATOM 2123 O O . VAL A 1 263 ? 3.604 4.307 8.181 1.00 95.56 263 VAL A O 1
ATOM 2126 N N . GLU A 1 264 ? 5.452 5.032 9.226 1.00 95.88 264 GLU A N 1
ATOM 2127 C CA . GLU A 1 264 ? 6.038 5.691 8.048 1.00 95.88 264 GLU A CA 1
ATOM 2128 C C . GLU A 1 264 ? 6.239 4.709 6.878 1.00 95.88 264 GLU A C 1
ATOM 2130 O O . GLU A 1 264 ? 6.029 5.059 5.715 1.00 95.88 264 GLU A O 1
ATOM 2135 N N . MET A 1 265 ? 6.613 3.461 7.175 1.00 96.62 265 MET A N 1
ATOM 2136 C CA . MET A 1 265 ? 6.787 2.404 6.179 1.00 96.62 265 MET A CA 1
ATOM 2137 C C . MET A 1 265 ? 5.460 1.997 5.525 1.00 96.62 265 MET A C 1
ATOM 2139 O O . MET A 1 265 ? 5.407 1.873 4.298 1.00 96.62 265 MET A O 1
ATOM 2143 N N . TYR A 1 266 ? 4.402 1.789 6.313 1.00 97.38 266 TYR A N 1
ATOM 2144 C CA . TYR A 1 266 ? 3.079 1.434 5.792 1.00 97.38 266 TYR A CA 1
ATOM 2145 C C . TYR A 1 266 ? 2.432 2.598 5.042 1.00 97.38 266 TYR A C 1
ATOM 2147 O O . TYR A 1 266 ? 1.870 2.382 3.970 1.00 97.38 266 TYR A O 1
ATOM 2155 N N . GLU A 1 267 ? 2.589 3.833 5.527 1.00 96.00 267 GLU A N 1
ATOM 2156 C CA . GLU A 1 267 ? 2.182 5.040 4.800 1.00 96.00 267 GLU A CA 1
ATOM 2157 C C . GLU A 1 267 ? 2.891 5.150 3.447 1.00 96.00 267 GLU A C 1
ATOM 2159 O O . GLU A 1 267 ? 2.260 5.423 2.424 1.00 96.00 267 GLU A O 1
ATOM 2164 N N . ALA A 1 268 ? 4.209 4.922 3.422 1.00 95.31 268 ALA A N 1
ATOM 2165 C CA . ALA A 1 268 ? 4.983 4.951 2.190 1.00 95.31 268 ALA A CA 1
ATOM 2166 C C . ALA A 1 268 ? 4.527 3.864 1.213 1.00 95.31 268 ALA A C 1
ATOM 2168 O O . ALA A 1 268 ? 4.410 4.137 0.020 1.00 95.31 268 ALA A O 1
ATOM 2169 N N . TRP A 1 269 ? 4.246 2.651 1.697 1.00 94.56 269 TRP A N 1
ATOM 2170 C CA . TRP A 1 269 ? 3.720 1.575 0.859 1.00 94.56 269 TRP A CA 1
ATOM 2171 C C . TRP A 1 269 ? 2.346 1.929 0.276 1.00 94.56 269 TRP A C 1
ATOM 2173 O O . TRP A 1 269 ? 2.173 1.886 -0.941 1.00 94.56 269 TRP A O 1
ATOM 2183 N N . ALA A 1 270 ? 1.394 2.339 1.114 1.00 94.12 270 ALA A N 1
ATOM 2184 C CA . ALA A 1 270 ? 0.034 2.647 0.686 1.00 94.12 270 ALA A CA 1
ATOM 2185 C C . ALA A 1 270 ? 0.007 3.776 -0.357 1.00 94.12 270 ALA A C 1
ATOM 2187 O O . ALA A 1 270 ? -0.586 3.617 -1.422 1.00 94.12 270 ALA A O 1
ATOM 2188 N N . ARG A 1 271 ? 0.770 4.858 -0.143 1.00 91.69 271 ARG A N 1
ATOM 2189 C CA . ARG A 1 271 ? 0.895 5.949 -1.127 1.00 91.69 271 ARG A CA 1
ATOM 2190 C C . ARG A 1 271 ? 1.457 5.486 -2.469 1.00 91.69 271 ARG A C 1
ATOM 2192 O O . ARG A 1 271 ? 1.044 5.994 -3.506 1.00 91.69 271 ARG A O 1
ATOM 2199 N N . ARG A 1 272 ? 2.396 4.533 -2.477 1.00 88.06 272 ARG A N 1
ATOM 2200 C CA . ARG A 1 272 ? 2.926 3.954 -3.726 1.00 88.06 272 ARG A CA 1
ATOM 2201 C C . ARG A 1 272 ? 1.891 3.110 -4.449 1.00 88.06 272 ARG A C 1
ATOM 2203 O O . ARG A 1 272 ? 1.929 3.053 -5.671 1.00 88.06 272 ARG A O 1
ATOM 2210 N N . MET A 1 273 ? 0.993 2.465 -3.715 1.00 86.94 273 MET A N 1
ATOM 2211 C CA . MET A 1 273 ? -0.108 1.685 -4.278 1.00 86.94 273 MET A CA 1
ATOM 2212 C C . MET A 1 273 ? -1.299 2.547 -4.719 1.00 86.94 273 MET A C 1
ATOM 2214 O O . MET A 1 273 ? -2.235 2.008 -5.300 1.00 86.94 273 MET A O 1
ATOM 2218 N N . GLY A 1 274 ? -1.265 3.862 -4.471 1.00 87.50 274 GLY A N 1
ATOM 2219 C CA . GLY A 1 274 ? -2.397 4.757 -4.725 1.00 87.50 274 GLY A CA 1
ATOM 2220 C C . GLY A 1 274 ? -3.532 4.584 -3.714 1.00 87.50 274 GLY A C 1
ATOM 2221 O O . GLY A 1 274 ? -4.681 4.850 -4.041 1.00 87.50 274 GLY A O 1
ATOM 2222 N N . PHE A 1 275 ? -3.223 4.087 -2.515 1.00 92.69 275 PHE A N 1
ATOM 2223 C CA . PHE A 1 275 ? -4.183 3.896 -1.432 1.00 92.69 275 PHE A CA 1
ATOM 2224 C C . PHE A 1 275 ? -4.210 5.104 -0.505 1.00 92.69 275 PHE A C 1
ATOM 2226 O O . PHE A 1 275 ? -3.184 5.760 -0.280 1.00 92.69 275 PHE A O 1
ATOM 2233 N N . ASP A 1 276 ? -5.383 5.348 0.064 1.00 94.00 276 ASP A N 1
ATOM 2234 C CA . ASP A 1 276 ? -5.592 6.410 1.032 1.00 94.00 276 ASP A CA 1
ATOM 2235 C C . ASP A 1 276 ? -5.231 5.915 2.430 1.00 94.00 276 ASP A C 1
ATOM 2237 O O . ASP A 1 276 ? -5.445 4.755 2.788 1.00 94.00 276 ASP A O 1
ATOM 2241 N N . VAL A 1 277 ? -4.617 6.798 3.217 1.00 95.75 277 VAL A N 1
ATOM 2242 C CA . VAL A 1 277 ? -4.165 6.478 4.570 1.00 95.75 277 VAL A CA 1
ATOM 2243 C C . VAL A 1 277 ? -4.663 7.526 5.535 1.00 95.75 277 VAL A C 1
ATOM 2245 O O . VAL A 1 277 ? -4.367 8.712 5.382 1.00 95.75 277 VAL A O 1
ATOM 2248 N N . THR A 1 278 ? -5.332 7.056 6.580 1.00 95.50 278 THR A N 1
ATOM 2249 C CA . THR A 1 278 ? -5.875 7.899 7.635 1.00 95.50 278 THR A CA 1
ATOM 2250 C C . THR A 1 278 ? -5.298 7.479 8.980 1.00 95.50 278 THR A C 1
ATOM 2252 O O . THR A 1 278 ? -5.453 6.337 9.402 1.00 95.50 278 THR A O 1
ATOM 2255 N N . LEU A 1 279 ? -4.640 8.399 9.691 1.00 94.81 279 LEU A N 1
ATOM 2256 C CA . LEU A 1 279 ? -4.216 8.159 11.073 1.00 94.81 279 LEU A CA 1
ATOM 2257 C C . LEU A 1 279 ? -5.412 8.362 12.012 1.00 94.81 279 LEU A C 1
ATOM 2259 O O . LEU A 1 279 ? -5.938 9.467 12.154 1.00 94.81 279 LEU A O 1
ATOM 2263 N N . VAL A 1 280 ? -5.845 7.271 12.638 1.00 93.56 280 VAL A N 1
ATOM 2264 C CA . VAL A 1 280 ? -7.107 7.167 13.381 1.00 93.56 280 VAL A CA 1
ATOM 2265 C C . VAL A 1 280 ? -6.926 7.429 14.863 1.00 93.56 280 VAL A C 1
ATOM 2267 O O . VAL A 1 280 ? -7.798 8.033 15.486 1.00 93.56 280 VAL A O 1
ATOM 2270 N N . HIS A 1 281 ? -5.826 6.958 15.442 1.00 93.69 281 HIS A N 1
ATOM 2271 C CA . HIS A 1 281 ? -5.546 7.113 16.860 1.00 93.69 281 HIS A CA 1
ATOM 2272 C C . HIS A 1 281 ? -4.044 7.142 17.112 1.00 93.69 281 HIS A C 1
ATOM 2274 O O . HIS A 1 281 ? -3.292 6.382 16.511 1.00 93.69 281 HIS A O 1
ATOM 2280 N N . GLU A 1 282 ? -3.625 7.988 18.045 1.00 91.50 282 GLU A N 1
ATOM 2281 C CA . GLU A 1 282 ? -2.337 7.869 18.715 1.00 91.50 282 GLU A CA 1
ATOM 2282 C C . GLU A 1 282 ? -2.551 7.962 20.228 1.00 91.50 282 GLU A C 1
ATOM 2284 O O . GLU A 1 282 ? -3.103 8.944 20.734 1.00 91.50 282 GLU A O 1
ATOM 2289 N N . GLN A 1 283 ? -2.086 6.954 20.964 1.00 86.12 283 GLN A N 1
ATOM 2290 C CA . GLN A 1 283 ? -2.086 6.976 22.418 1.00 86.12 283 GLN A CA 1
ATOM 2291 C C . GLN A 1 283 ? -0.973 7.897 22.926 1.00 86.12 283 GLN A C 1
ATOM 2293 O O . GLN A 1 283 ? 0.203 7.759 22.583 1.00 86.12 283 GLN A O 1
ATOM 2298 N N . ARG A 1 284 ? -1.336 8.838 23.801 1.00 76.19 284 ARG A N 1
ATOM 2299 C CA . ARG A 1 284 ? -0.374 9.759 24.413 1.00 76.19 284 ARG A CA 1
ATOM 2300 C C . ARG A 1 284 ? 0.340 9.177 25.616 1.00 76.19 284 ARG A C 1
ATOM 2302 O O . ARG A 1 284 ? -0.265 8.561 26.490 1.00 76.19 284 ARG A O 1
ATOM 2309 N N . ASN A 1 285 ? 1.596 9.584 25.750 1.00 66.00 285 ASN A N 1
ATOM 2310 C CA . ASN A 1 285 ? 2.382 9.395 26.957 1.00 66.00 285 ASN A CA 1
ATOM 2311 C C . ASN A 1 285 ? 2.070 10.514 27.970 1.00 66.00 285 ASN A C 1
ATOM 2313 O O . ASN A 1 285 ? 2.660 11.594 27.913 1.00 66.00 285 ASN A O 1
ATOM 2317 N N . ARG A 1 286 ? 1.085 10.298 28.852 1.00 55.06 286 ARG A N 1
ATOM 2318 C CA . ARG A 1 286 ? 0.690 11.281 29.883 1.00 55.06 286 ARG A CA 1
ATOM 2319 C C . ARG A 1 286 ? 1.364 11.067 31.244 1.00 55.06 286 ARG A C 1
ATOM 2321 O O . ARG A 1 286 ?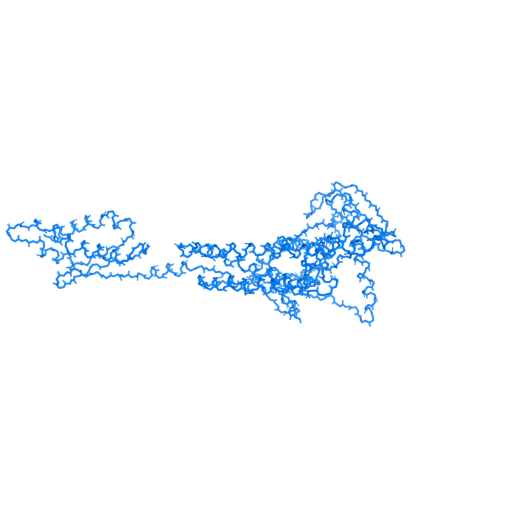 1.479 12.035 31.987 1.00 55.06 286 ARG A O 1
ATOM 2328 N N . GLU A 1 287 ? 1.820 9.853 31.572 1.00 51.41 287 GLU A N 1
ATOM 2329 C CA . GLU A 1 287 ? 2.219 9.499 32.952 1.00 51.41 287 GLU A CA 1
ATOM 2330 C C . GLU A 1 287 ? 3.502 8.652 33.071 1.00 51.41 287 GLU A C 1
ATOM 2332 O O . GLU A 1 287 ? 3.823 8.178 34.157 1.00 51.41 287 GLU A O 1
ATOM 2337 N N . GLY A 1 288 ? 4.278 8.466 31.996 1.00 47.00 288 GLY A N 1
ATOM 2338 C CA . GLY A 1 288 ? 5.517 7.678 32.065 1.00 47.00 288 GLY A CA 1
ATOM 2339 C C . GLY A 1 288 ? 5.298 6.166 32.216 1.00 47.00 288 GLY A C 1
ATOM 2340 O O . GLY A 1 288 ? 6.250 5.438 32.480 1.00 47.00 288 GLY A O 1
ATOM 2341 N N . THR A 1 289 ? 4.065 5.688 32.031 1.00 45.69 289 THR A N 1
ATOM 2342 C CA . THR A 1 289 ? 3.755 4.280 31.779 1.00 45.69 289 THR A CA 1
ATOM 2343 C C . THR A 1 289 ? 3.867 4.014 30.282 1.00 45.69 289 THR A C 1
ATOM 2345 O O . THR A 1 289 ? 3.312 4.710 29.435 1.00 45.69 289 THR A O 1
ATOM 2348 N N . GLU A 1 290 ? 4.714 3.050 29.965 1.00 54.44 290 GLU A N 1
ATOM 2349 C CA . GLU A 1 290 ? 5.436 2.947 28.711 1.00 54.44 290 GLU A CA 1
ATOM 2350 C C . GLU A 1 290 ? 4.673 2.186 27.603 1.00 54.44 290 GLU A C 1
ATOM 2352 O O . GLU A 1 290 ? 5.202 1.233 27.044 1.00 54.44 290 GLU A O 1
ATOM 2357 N N . THR A 1 291 ? 3.449 2.590 27.245 1.00 59.47 291 THR A N 1
ATOM 2358 C CA . THR A 1 291 ? 2.722 1.985 26.107 1.00 59.47 291 THR A CA 1
ATOM 2359 C C . THR A 1 291 ? 2.562 2.975 24.959 1.00 59.47 291 THR A C 1
ATOM 2361 O O . THR A 1 291 ? 2.160 4.121 25.163 1.00 59.47 291 THR A O 1
ATOM 2364 N N . GLY A 1 292 ? 2.900 2.542 23.745 1.00 78.12 292 GLY A N 1
ATOM 2365 C CA . GLY A 1 292 ? 2.595 3.269 22.516 1.00 78.12 292 GLY A CA 1
ATOM 2366 C C . GLY A 1 292 ? 1.620 2.466 21.677 1.00 78.12 292 GLY A C 1
ATOM 2367 O O . GLY A 1 292 ? 1.927 1.325 21.352 1.00 78.12 292 GLY A O 1
ATOM 2368 N N . GLU A 1 293 ? 0.490 3.063 21.318 1.00 90.25 293 GLU A N 1
ATOM 2369 C CA . GLU A 1 293 ? -0.467 2.520 20.355 1.00 90.25 293 GLU A CA 1
ATOM 2370 C C . GLU A 1 293 ? -0.721 3.571 19.273 1.00 90.25 293 GLU A C 1
ATOM 2372 O O . GLU A 1 293 ? -0.955 4.747 19.567 1.00 90.25 293 GLU A O 1
ATOM 2377 N N . VAL A 1 294 ? -0.657 3.146 18.015 1.00 93.81 294 VAL A N 1
ATOM 2378 C CA . VAL A 1 294 ? -1.082 3.934 16.861 1.00 93.81 294 VAL A CA 1
ATOM 2379 C C . VAL A 1 294 ? -2.032 3.088 16.039 1.00 93.81 294 VAL A C 1
ATOM 2381 O O . VAL A 1 294 ? -1.727 1.939 15.723 1.00 93.81 294 VAL A O 1
ATOM 2384 N N . VAL A 1 295 ? -3.163 3.670 15.660 1.00 95.81 295 VAL A N 1
ATOM 2385 C CA . VAL A 1 295 ? -4.107 3.055 14.731 1.00 95.81 295 VAL A CA 1
ATOM 2386 C C . VAL A 1 295 ? -4.125 3.864 13.450 1.00 95.81 295 VAL A C 1
ATOM 2388 O O . VAL A 1 295 ? -4.310 5.082 13.478 1.00 95.81 295 VAL A O 1
ATOM 2391 N N . MET A 1 296 ? -3.959 3.182 12.325 1.00 96.12 296 MET A N 1
ATOM 2392 C CA . MET A 1 296 ? -4.118 3.750 10.991 1.00 96.12 296 MET A CA 1
ATOM 2393 C C . MET A 1 296 ? -5.121 2.920 10.192 1.00 96.12 296 MET A C 1
ATOM 2395 O O . MET A 1 296 ? -5.205 1.707 10.370 1.00 96.12 296 MET A O 1
ATOM 2399 N N . MET A 1 297 ? -5.877 3.574 9.322 1.00 96.25 297 MET A N 1
ATOM 2400 C CA . MET A 1 297 ? -6.744 2.936 8.341 1.00 96.25 297 MET A CA 1
ATOM 2401 C C . MET A 1 297 ? -6.122 3.101 6.962 1.00 96.25 297 MET A C 1
ATOM 2403 O O . MET A 1 297 ? -5.648 4.190 6.630 1.00 96.25 297 MET A O 1
ATOM 2407 N N . ILE A 1 298 ? -6.103 2.021 6.187 1.00 96.50 298 ILE A N 1
ATOM 2408 C CA . ILE A 1 298 ? -5.656 2.030 4.797 1.00 96.50 298 ILE A CA 1
ATOM 2409 C C . ILE A 1 298 ? -6.827 1.595 3.921 1.00 96.50 298 ILE A C 1
ATOM 2411 O O . ILE A 1 298 ? -7.335 0.480 4.064 1.00 96.50 298 ILE A O 1
ATOM 2415 N N . GLU A 1 299 ? -7.219 2.482 3.010 1.00 93.56 299 GLU A N 1
ATOM 2416 C CA . GLU A 1 299 ? -8.343 2.305 2.094 1.00 93.56 299 GLU A CA 1
ATOM 2417 C C . GLU A 1 299 ? -7.827 2.034 0.676 1.00 93.56 299 GLU A C 1
ATOM 2419 O O . GLU A 1 299 ? -7.075 2.821 0.097 1.00 93.56 299 GLU A O 1
ATOM 2424 N N . GLY A 1 300 ? -8.220 0.902 0.095 1.00 91.62 300 GLY A N 1
ATOM 2425 C CA . GLY A 1 300 ? -7.729 0.465 -1.207 1.00 91.62 300 GLY A CA 1
ATOM 2426 C C . GLY A 1 300 ? -8.289 -0.878 -1.676 1.00 91.62 300 GLY A C 1
ATOM 2427 O O . GLY A 1 300 ? -9.184 -1.473 -1.084 1.00 91.62 300 GLY A O 1
ATOM 2428 N N . ASN A 1 301 ? -7.737 -1.393 -2.773 1.00 90.06 301 ASN A N 1
ATOM 2429 C CA . ASN A 1 301 ? -8.197 -2.652 -3.358 1.00 90.06 301 ASN A CA 1
ATOM 2430 C C . ASN A 1 301 ? -7.642 -3.867 -2.594 1.00 90.06 301 ASN A C 1
ATOM 2432 O O . ASN A 1 301 ? -6.474 -4.213 -2.766 1.00 90.06 301 ASN A O 1
ATOM 2436 N N . ALA A 1 302 ? -8.496 -4.571 -1.840 1.00 90.62 302 ALA A N 1
ATOM 2437 C CA . ALA A 1 302 ? -8.143 -5.792 -1.098 1.00 90.62 302 ALA A CA 1
ATOM 2438 C C . ALA A 1 302 ? -6.983 -5.604 -0.103 1.00 90.62 302 ALA A C 1
ATOM 2440 O O . ALA A 1 302 ? -6.107 -6.461 0.032 1.00 90.62 302 ALA A O 1
ATOM 2441 N N . VAL A 1 303 ? -6.971 -4.458 0.587 1.00 93.75 303 VAL A N 1
ATOM 2442 C CA . VAL A 1 303 ? -5.909 -4.099 1.537 1.00 93.75 303 VAL A CA 1
ATOM 2443 C C . VAL A 1 303 ? -5.808 -5.133 2.646 1.00 93.75 303 VAL A C 1
ATOM 2445 O O . VAL A 1 303 ? -4.704 -5.592 2.938 1.00 93.75 303 VAL A O 1
ATOM 2448 N N . TYR A 1 304 ? -6.941 -5.540 3.230 1.00 93.81 304 TYR A N 1
ATOM 2449 C CA . TYR A 1 304 ? -6.937 -6.533 4.297 1.00 93.81 304 TYR A CA 1
ATOM 2450 C C . TYR A 1 304 ? -6.288 -7.842 3.839 1.00 93.81 304 TYR A C 1
ATOM 2452 O O . TYR A 1 304 ? -5.336 -8.289 4.476 1.00 93.81 304 TYR A O 1
ATOM 2460 N N . GLY A 1 305 ? -6.721 -8.408 2.707 1.00 91.69 305 GLY A N 1
ATOM 2461 C CA . GLY A 1 305 ? -6.159 -9.650 2.167 1.00 91.69 305 GLY A CA 1
ATOM 2462 C C . GLY A 1 305 ? -4.648 -9.578 1.924 1.00 91.69 305 GLY A C 1
ATOM 2463 O O . GLY A 1 305 ? -3.912 -10.496 2.281 1.00 91.69 305 GLY A O 1
ATOM 2464 N N . VAL A 1 306 ? -4.157 -8.455 1.391 1.00 92.00 306 VAL A N 1
ATOM 2465 C CA . VAL A 1 306 ? -2.719 -8.245 1.139 1.00 92.00 306 VAL A CA 1
ATOM 2466 C C . VAL A 1 306 ? -1.925 -8.105 2.443 1.00 92.00 306 VAL A C 1
ATOM 2468 O O . VAL A 1 306 ? -0.837 -8.670 2.587 1.00 92.00 306 VAL A O 1
ATOM 2471 N N . MET A 1 307 ? -2.457 -7.356 3.409 1.00 94.12 307 MET A N 1
ATOM 2472 C CA . MET A 1 307 ? -1.741 -7.006 4.635 1.00 94.12 307 MET A CA 1
ATOM 2473 C C . MET A 1 307 ? -1.879 -8.036 5.753 1.00 94.12 307 MET A C 1
ATOM 2475 O O . MET A 1 307 ? -1.186 -7.903 6.756 1.00 94.12 307 MET A O 1
ATOM 2479 N N . GLN A 1 308 ? -2.687 -9.090 5.599 1.00 91.31 308 GLN A N 1
ATOM 2480 C CA . GLN A 1 308 ? -2.813 -10.175 6.587 1.00 91.31 308 GLN A CA 1
ATOM 2481 C C . GLN A 1 308 ? -1.464 -10.727 7.057 1.00 91.31 308 GLN A C 1
ATOM 2483 O O . GLN A 1 308 ? -1.297 -11.059 8.230 1.00 91.31 308 GLN A O 1
ATOM 2488 N N . CYS A 1 309 ? -0.472 -10.779 6.170 1.00 91.88 309 CYS A N 1
ATOM 2489 C CA . CYS A 1 309 ? 0.862 -11.225 6.539 1.00 91.88 309 CYS A CA 1
ATOM 2490 C C . CYS A 1 309 ? 1.550 -10.308 7.567 1.00 91.88 309 CYS A C 1
ATOM 2492 O O . CYS A 1 309 ? 2.423 -10.766 8.287 1.00 91.88 309 CYS A O 1
ATOM 2494 N N . GLU A 1 310 ? 1.183 -9.041 7.710 1.00 95.62 310 GLU A N 1
ATOM 2495 C CA . GLU A 1 310 ? 1.754 -8.173 8.748 1.00 95.62 310 GLU A CA 1
ATOM 2496 C C . GLU A 1 310 ? 1.118 -8.412 10.124 1.00 95.62 310 GLU A C 1
ATOM 2498 O O . GLU A 1 310 ? 1.577 -7.862 11.117 1.00 95.62 310 GLU A O 1
ATOM 2503 N N . HIS A 1 311 ? 0.091 -9.262 10.229 1.00 94.19 311 HIS A N 1
ATOM 2504 C CA . HIS A 1 311 ? -0.470 -9.636 11.521 1.00 94.19 311 HIS A CA 1
ATOM 2505 C C . HIS A 1 311 ? 0.537 -10.476 12.328 1.00 94.19 311 HIS A C 1
ATOM 2507 O O . HIS A 1 311 ? 0.907 -11.584 11.922 1.00 94.19 311 HIS A O 1
ATOM 2513 N N . GLY A 1 312 ? 0.959 -9.967 13.488 1.00 93.50 312 GLY A N 1
ATOM 2514 C CA . GLY A 1 312 ? 1.820 -10.663 14.446 1.00 93.50 312 GLY A CA 1
ATOM 2515 C C . GLY A 1 312 ? 2.902 -9.777 15.068 1.00 93.50 312 GLY A C 1
ATOM 2516 O O . GLY A 1 312 ? 2.860 -8.549 15.005 1.00 93.50 312 GLY A O 1
ATOM 2517 N N . LEU A 1 313 ? 3.887 -10.411 15.709 1.00 94.62 313 LEU A N 1
ATOM 2518 C CA . LEU A 1 313 ? 4.997 -9.713 16.363 1.00 94.62 313 LEU A CA 1
ATOM 2519 C C . LEU A 1 313 ? 6.099 -9.327 15.366 1.00 94.62 313 LEU A C 1
ATOM 2521 O O . LEU A 1 313 ? 6.596 -10.152 14.596 1.00 94.62 313 LEU A O 1
ATOM 2525 N N . HIS A 1 314 ? 6.526 -8.073 15.437 1.00 94.88 314 HIS A N 1
ATOM 2526 C CA . HIS A 1 314 ? 7.651 -7.493 14.716 1.00 94.88 314 HIS A CA 1
ATOM 2527 C C . HIS A 1 314 ? 8.847 -7.402 15.668 1.00 94.88 314 HIS A C 1
ATOM 2529 O O . HIS A 1 314 ? 8.871 -6.578 16.579 1.00 94.88 314 HIS A O 1
ATOM 2535 N N . GLU A 1 315 ? 9.833 -8.277 15.469 1.00 93.56 315 GLU A N 1
ATOM 2536 C CA . GLU A 1 315 ? 11.042 -8.378 16.293 1.00 93.56 315 GLU A CA 1
ATOM 2537 C C . GLU A 1 315 ? 12.161 -7.493 15.721 1.00 93.56 315 GLU A C 1
ATOM 2539 O O . GLU A 1 315 ? 12.600 -7.692 14.586 1.00 93.56 315 GLU A O 1
ATOM 2544 N N . PHE A 1 316 ? 12.689 -6.566 16.518 1.00 92.31 316 PHE A N 1
ATOM 2545 C CA . PHE A 1 316 ? 13.818 -5.701 16.172 1.00 92.31 316 PHE A CA 1
ATOM 2546 C C . PHE A 1 316 ? 15.083 -6.139 16.920 1.00 92.31 316 PHE A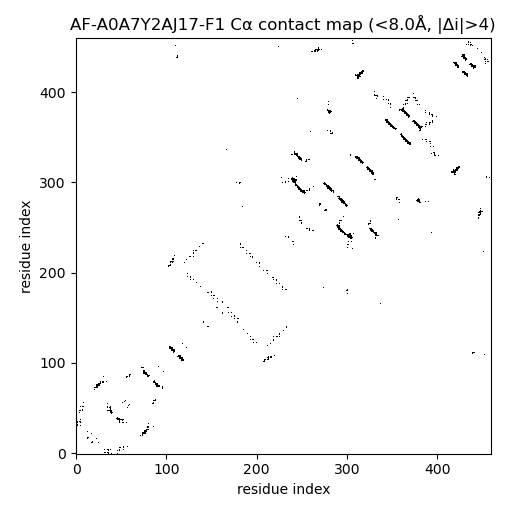 C 1
ATOM 2548 O O . PHE A 1 316 ? 15.199 -6.001 18.135 1.00 92.31 316 PHE A O 1
ATOM 2555 N N . GLN A 1 317 ? 16.064 -6.653 16.176 1.00 90.38 317 GLN A N 1
ATOM 2556 C CA . GLN A 1 317 ? 17.315 -7.203 16.701 1.00 90.38 317 GLN A CA 1
ATOM 2557 C C . GLN A 1 317 ? 18.460 -6.188 16.592 1.00 90.38 317 GLN A C 1
ATOM 2559 O O . GLN A 1 317 ? 18.982 -5.912 15.502 1.00 90.38 317 GLN A O 1
ATOM 2564 N N . LEU A 1 318 ? 18.907 -5.675 17.739 1.00 84.19 318 LEU A N 1
ATOM 2565 C CA . LEU A 1 318 ? 19.930 -4.627 17.866 1.00 84.19 318 LEU A CA 1
ATOM 2566 C C . LEU A 1 318 ? 21.289 -5.198 18.294 1.00 84.19 318 LEU A C 1
ATOM 2568 O O . LEU A 1 318 ? 21.894 -4.782 19.286 1.00 84.19 318 LEU A O 1
ATOM 2572 N N . GLY A 1 319 ? 21.801 -6.165 17.533 1.00 79.56 319 GLY A N 1
ATOM 2573 C CA . GLY A 1 319 ? 23.126 -6.744 17.765 1.00 79.56 319 GLY A CA 1
ATOM 2574 C C . GLY A 1 319 ? 23.259 -7.408 19.140 1.00 79.56 319 GLY A C 1
ATOM 2575 O O . GLY A 1 319 ? 22.860 -8.552 19.298 1.00 79.56 319 GLY A O 1
ATOM 2576 N N . LYS A 1 320 ? 23.886 -6.716 20.104 1.00 73.25 320 LYS A N 1
ATOM 2577 C CA . LYS A 1 320 ? 24.105 -7.213 21.479 1.00 73.25 320 LYS A CA 1
ATOM 2578 C C . LYS A 1 320 ? 23.066 -6.731 22.502 1.00 73.25 320 LYS A C 1
ATOM 2580 O O . LYS A 1 320 ? 23.153 -7.143 23.653 1.00 73.25 320 LYS A O 1
ATOM 2585 N N . LYS A 1 321 ? 22.174 -5.810 22.131 1.00 78.75 321 LYS A N 1
ATOM 2586 C CA . LYS A 1 321 ? 21.090 -5.351 23.012 1.00 78.75 321 LYS A CA 1
ATOM 2587 C C . LYS A 1 321 ? 19.936 -6.355 23.002 1.00 78.75 321 LYS A C 1
ATOM 2589 O O . LYS A 1 321 ? 19.880 -7.205 22.116 1.00 78.75 321 LYS A O 1
ATOM 2594 N N . GLU A 1 322 ? 19.047 -6.235 23.983 1.00 81.69 322 GLU A N 1
ATOM 2595 C CA . GLU A 1 322 ? 17.787 -6.980 24.012 1.00 81.69 322 GLU A CA 1
ATOM 2596 C C . GLU A 1 322 ? 16.949 -6.669 22.764 1.00 81.69 322 GLU A C 1
ATOM 2598 O O . GLU A 1 322 ? 17.051 -5.582 22.184 1.00 81.69 322 GLU A O 1
ATOM 2603 N N . ASN A 1 323 ? 16.186 -7.667 22.313 1.00 87.19 323 ASN A N 1
ATOM 2604 C CA . ASN A 1 323 ? 15.304 -7.515 21.164 1.00 87.19 323 ASN A CA 1
ATOM 2605 C C . ASN A 1 323 ? 14.049 -6.765 21.595 1.00 87.19 323 ASN A C 1
ATOM 2607 O O . ASN A 1 323 ? 13.494 -7.029 22.658 1.00 87.19 323 ASN A O 1
ATOM 2611 N N . GLU A 1 324 ? 13.601 -5.865 20.736 1.00 89.25 324 GLU A N 1
ATOM 2612 C CA . GLU A 1 324 ? 12.401 -5.068 20.959 1.00 89.25 324 GLU A CA 1
ATOM 2613 C C . GLU A 1 324 ? 11.267 -5.661 20.127 1.00 89.25 324 GLU A C 1
ATOM 2615 O O . GLU A 1 324 ? 11.491 -6.118 19.001 1.00 89.25 324 GLU A O 1
ATOM 2620 N N . PHE A 1 325 ? 10.055 -5.664 20.671 1.00 91.00 325 PHE A N 1
ATOM 2621 C CA . PHE A 1 325 ? 8.894 -6.262 20.023 1.00 91.00 325 PHE A CA 1
ATOM 2622 C C . PHE A 1 325 ? 7.797 -5.220 19.857 1.00 91.00 325 PHE A C 1
ATOM 2624 O O . PHE A 1 325 ? 7.460 -4.510 20.800 1.00 91.00 325 PHE A O 1
ATOM 2631 N N . VAL A 1 326 ? 7.233 -5.157 18.655 1.00 93.44 326 VAL A N 1
ATOM 2632 C CA . VAL A 1 326 ? 6.036 -4.371 18.347 1.00 93.44 326 VAL A CA 1
ATOM 2633 C C . VAL A 1 326 ? 4.979 -5.331 17.826 1.00 93.44 326 VAL A C 1
ATOM 2635 O O . VAL A 1 326 ? 5.270 -6.146 16.954 1.00 93.44 326 VAL A O 1
ATOM 2638 N N . LEU A 1 327 ? 3.766 -5.270 18.357 1.00 94.38 327 LEU A N 1
ATOM 2639 C CA . LEU A 1 327 ? 2.648 -6.047 17.846 1.00 94.38 327 LEU A CA 1
ATOM 2640 C C . LEU A 1 327 ? 1.940 -5.243 16.758 1.00 94.38 327 LEU A C 1
ATOM 2642 O O . LEU A 1 327 ? 1.520 -4.112 16.989 1.00 94.38 327 LEU A O 1
ATOM 2646 N N . VAL A 1 328 ? 1.794 -5.842 15.580 1.00 95.81 328 VAL A N 1
ATOM 2647 C CA . VAL A 1 328 ? 0.962 -5.303 14.506 1.00 95.81 328 VAL A CA 1
ATOM 2648 C C . VAL A 1 328 ? -0.262 -6.194 14.380 1.00 95.81 328 VAL A C 1
ATOM 2650 O O . VAL A 1 328 ? -0.158 -7.397 14.139 1.00 95.81 328 VAL A O 1
ATOM 2653 N N . ARG A 1 329 ? -1.442 -5.607 14.562 1.00 94.81 329 ARG A N 1
ATOM 2654 C CA . ARG A 1 329 ? -2.718 -6.269 14.302 1.00 94.81 329 ARG A CA 1
ATOM 2655 C C . ARG A 1 329 ? -3.350 -5.665 13.068 1.00 94.81 329 ARG A C 1
ATOM 2657 O O . ARG A 1 329 ? -3.596 -4.466 13.016 1.00 94.81 329 ARG A O 1
ATOM 2664 N N . VAL A 1 330 ? -3.650 -6.530 12.111 1.00 95.19 330 VAL A N 1
ATOM 2665 C CA . VAL A 1 330 ? -4.401 -6.183 10.905 1.00 95.19 330 VAL A CA 1
ATOM 2666 C C . VAL A 1 330 ? -5.829 -6.682 11.076 1.00 95.19 330 VAL A C 1
ATOM 2668 O O . VAL A 1 330 ? -6.034 -7.864 11.364 1.00 95.19 330 VAL A O 1
ATOM 2671 N N . MET A 1 331 ? -6.801 -5.782 10.942 1.00 93.56 331 MET A N 1
ATOM 2672 C CA . MET A 1 331 ? -8.230 -6.066 11.079 1.00 93.56 331 MET A CA 1
ATOM 2673 C C . MET A 1 331 ? -8.978 -5.568 9.841 1.00 93.56 331 MET A C 1
ATOM 2675 O O . MET A 1 331 ? -8.656 -4.482 9.356 1.00 93.56 331 MET A O 1
ATOM 2679 N N . PRO A 1 332 ? -9.959 -6.325 9.327 1.00 93.25 332 PRO A N 1
ATOM 2680 C CA . PRO A 1 332 ? -10.777 -5.858 8.220 1.00 93.25 332 PRO A CA 1
ATOM 2681 C C . PRO A 1 332 ? -11.708 -4.758 8.727 1.00 93.25 332 PRO A C 1
ATOM 2683 O O . PRO A 1 332 ? -12.277 -4.892 9.812 1.00 93.25 332 PRO A O 1
ATOM 2686 N N . VAL A 1 333 ? -11.874 -3.695 7.945 1.00 90.38 333 VAL A N 1
ATOM 2687 C CA . VAL A 1 333 ? -12.952 -2.729 8.168 1.00 90.38 333 VAL A CA 1
ATOM 2688 C C . VAL A 1 333 ? -14.260 -3.435 7.831 1.00 90.38 333 VAL A C 1
ATOM 2690 O O . VAL A 1 333 ? -14.428 -3.950 6.723 1.00 90.38 333 VAL A O 1
ATOM 2693 N N . ASP A 1 334 ? -15.165 -3.512 8.802 1.00 79.44 334 ASP A N 1
ATOM 2694 C CA . ASP A 1 334 ? -16.478 -4.098 8.567 1.00 79.44 334 ASP A CA 1
ATOM 2695 C C . ASP A 1 334 ? -17.360 -3.128 7.769 1.00 79.44 334 ASP A C 1
ATOM 2697 O O . ASP A 1 334 ? -17.480 -1.954 8.105 1.00 79.44 334 ASP A O 1
ATOM 2701 N N . GLU A 1 335 ? -18.008 -3.643 6.728 1.00 67.88 335 GLU A N 1
ATOM 2702 C CA . GLU A 1 335 ? -18.999 -2.918 5.924 1.00 67.88 335 GLU A CA 1
ATOM 2703 C C . GLU A 1 335 ? -20.437 -3.174 6.433 1.00 67.88 335 GLU A C 1
ATOM 2705 O O . GLU A 1 335 ? -21.401 -3.081 5.667 1.00 67.88 335 GLU A O 1
ATOM 2710 N N . SER A 1 336 ? -20.597 -3.591 7.694 1.00 60.34 336 SER A N 1
ATOM 2711 C CA . SER A 1 336 ? -21.891 -3.937 8.290 1.00 60.34 336 SER A CA 1
ATOM 2712 C C . SER A 1 336 ? -22.834 -2.734 8.432 1.00 60.34 336 SER A C 1
ATOM 2714 O O . SER A 1 336 ? -22.440 -1.566 8.422 1.00 60.34 336 SER A O 1
ATOM 2716 N N . ASP A 1 337 ? -24.136 -3.026 8.499 1.00 55.16 337 ASP A N 1
ATOM 2717 C CA . ASP A 1 337 ? -25.197 -2.029 8.392 1.00 55.16 337 ASP A CA 1
ATOM 2718 C C . ASP A 1 337 ? -25.181 -1.019 9.553 1.00 55.16 337 ASP A C 1
ATOM 2720 O O . ASP A 1 337 ? -25.046 -1.370 10.720 1.00 55.16 337 ASP A O 1
ATOM 2724 N N . ALA A 1 338 ? -25.500 0.251 9.272 1.00 53.59 338 ALA A N 1
ATOM 2725 C CA . ALA A 1 338 ? -25.684 1.268 10.319 1.00 53.59 338 ALA A CA 1
ATOM 2726 C C . ALA A 1 338 ? -26.793 0.919 11.345 1.00 53.59 338 ALA A C 1
ATOM 2728 O O . ALA A 1 338 ? -26.873 1.548 12.399 1.00 53.59 338 ALA A O 1
ATOM 2729 N N . ALA A 1 339 ? -27.668 -0.046 11.030 1.00 49.66 339 ALA A N 1
ATOM 2730 C CA . ALA A 1 339 ? -28.653 -0.593 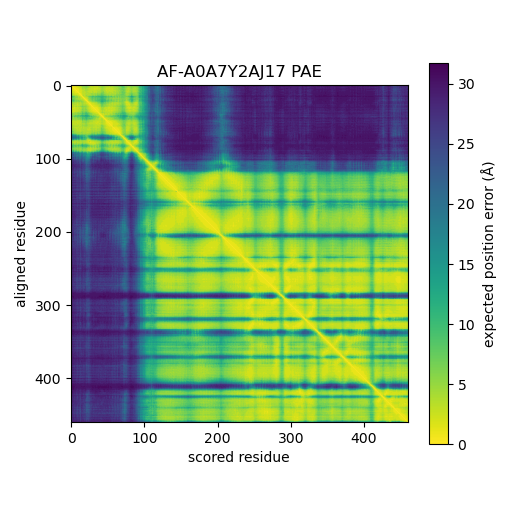11.963 1.00 49.66 339 ALA A CA 1
ATOM 2731 C C . ALA A 1 339 ? -27.989 -1.425 13.076 1.00 49.66 339 ALA A C 1
ATOM 2733 O O . ALA A 1 339 ? -28.373 -1.279 14.237 1.00 49.66 339 ALA A O 1
ATOM 2734 N N . ASP A 1 340 ? -26.940 -2.183 12.744 1.00 60.53 340 ASP A N 1
ATOM 2735 C CA . ASP A 1 340 ? -26.107 -2.929 13.700 1.00 60.53 340 ASP A CA 1
ATOM 2736 C C . ASP A 1 340 ? -25.194 -2.006 14.522 1.00 60.53 340 ASP A C 1
ATOM 2738 O O . ASP A 1 340 ? -24.628 -2.424 15.522 1.00 60.53 340 ASP A O 1
ATOM 2742 N N . GLN A 1 341 ? -25.090 -0.729 14.137 1.00 65.62 341 GLN A N 1
ATOM 2743 C CA . GLN A 1 341 ? -24.372 0.311 14.880 1.00 65.62 341 GLN A CA 1
ATOM 2744 C C . GLN A 1 341 ? -25.292 1.190 15.751 1.00 65.62 341 GLN A C 1
ATOM 2746 O O . GLN A 1 341 ? -24.838 2.177 16.339 1.00 65.62 341 GLN A O 1
ATOM 2751 N N . SER A 1 342 ? -26.599 0.905 15.800 1.00 67.75 342 SER A N 1
ATOM 2752 C CA . SER A 1 342 ? -27.577 1.736 16.527 1.00 67.75 342 SER A CA 1
ATOM 2753 C C . SER A 1 342 ? -27.462 1.629 18.052 1.00 67.75 342 SER A C 1
ATOM 2755 O O . SER A 1 342 ? -27.881 2.534 18.774 1.00 67.75 342 SER A O 1
ATOM 2757 N N . ASP A 1 343 ? -26.850 0.553 18.533 1.00 81.56 343 ASP A N 1
ATOM 2758 C CA . ASP A 1 343 ? -26.559 0.262 19.933 1.00 81.56 343 ASP A CA 1
ATOM 2759 C C . ASP A 1 343 ? -25.216 0.864 20.404 1.00 81.56 343 ASP A C 1
ATOM 2761 O O . ASP A 1 343 ? -24.851 0.712 21.577 1.00 81.56 343 ASP A O 1
ATOM 2765 N N . ILE A 1 344 ? -24.499 1.567 19.513 1.00 84.69 344 ILE A N 1
ATOM 2766 C CA . ILE A 1 344 ? -23.221 2.229 19.787 1.00 84.69 344 ILE A CA 1
ATOM 2767 C C . ILE A 1 344 ? -23.453 3.664 20.270 1.00 84.69 344 ILE A C 1
ATOM 2769 O O . ILE A 1 344 ? -23.987 4.522 19.561 1.00 84.69 344 ILE A O 1
ATOM 2773 N N . ILE A 1 345 ? -22.965 3.954 21.472 1.00 87.44 345 ILE A N 1
ATOM 2774 C CA . ILE A 1 345 ? -22.937 5.290 22.062 1.00 87.44 345 ILE A CA 1
ATOM 2775 C C . ILE A 1 345 ? -21.584 5.924 21.750 1.00 87.44 345 ILE A C 1
ATOM 2777 O O . ILE A 1 345 ? -20.539 5.325 21.999 1.00 87.44 345 ILE A O 1
ATOM 2781 N N . VAL A 1 346 ? -21.600 7.153 21.229 1.00 90.56 346 VAL A N 1
ATOM 2782 C CA . VAL A 1 346 ? -20.381 7.898 20.889 1.00 90.56 346 VAL A CA 1
ATOM 2783 C C . VAL A 1 346 ? -20.364 9.256 21.587 1.00 90.56 346 VAL A C 1
ATOM 2785 O O . VAL A 1 346 ? -21.305 10.038 21.460 1.00 90.56 346 VAL A O 1
ATOM 2788 N N . ASP A 1 347 ? -19.271 9.553 22.289 1.00 92.81 347 ASP A N 1
ATOM 2789 C CA . ASP A 1 347 ? -18.962 10.864 22.871 1.00 92.81 347 ASP A CA 1
ATOM 2790 C C . ASP A 1 347 ? -17.736 11.441 22.161 1.00 92.81 347 ASP A C 1
ATOM 2792 O O . ASP A 1 347 ? -16.676 10.819 22.151 1.00 92.81 347 ASP A O 1
ATOM 2796 N N . SER A 1 348 ? -17.868 12.621 21.556 1.00 93.12 348 SER A N 1
ATOM 2797 C CA . SER A 1 348 ? -16.773 13.287 20.847 1.00 93.12 348 SER A CA 1
ATOM 2798 C C . SER A 1 348 ? -16.582 14.692 21.392 1.00 93.12 348 SER A C 1
ATOM 2800 O O . SER A 1 348 ? -17.512 15.506 21.399 1.00 93.12 348 SER A O 1
ATOM 2802 N N . LYS A 1 349 ? -15.362 14.973 21.852 1.00 93.50 349 LYS A N 1
ATOM 2803 C CA . LYS A 1 349 ? -14.972 16.244 22.463 1.00 93.50 349 LYS A CA 1
ATOM 2804 C C . LYS A 1 349 ? -13.799 16.850 21.704 1.00 93.50 349 LYS A C 1
ATOM 2806 O O . LYS A 1 349 ? -12.883 16.111 21.348 1.00 93.50 349 LYS A O 1
ATOM 2811 N N . PRO A 1 350 ? -13.791 18.172 21.472 1.00 91.38 350 PRO A N 1
ATOM 2812 C CA . PRO A 1 350 ? -12.630 18.821 20.888 1.00 91.38 350 PRO A CA 1
ATOM 2813 C C . PRO A 1 350 ? -11.423 18.674 21.818 1.00 91.38 350 PRO A C 1
ATOM 2815 O O . PRO A 1 350 ? -11.564 18.660 23.045 1.00 91.38 350 PRO A O 1
ATOM 2818 N N . SER A 1 351 ? -10.240 18.580 21.232 1.00 89.19 351 SER A N 1
ATOM 2819 C CA . SER A 1 351 ? -8.970 18.553 21.945 1.00 89.19 351 SER A CA 1
ATOM 2820 C C . SER A 1 351 ? -8.003 19.544 21.309 1.00 89.19 351 SER A C 1
ATOM 2822 O O . SER A 1 351 ? -8.129 19.859 20.136 1.00 89.19 351 SER A O 1
ATOM 2824 N N . ASN A 1 352 ? -7.071 20.052 22.113 1.00 86.69 352 ASN A N 1
ATOM 2825 C CA . ASN A 1 352 ? -5.923 20.849 21.663 1.00 86.69 352 ASN A CA 1
ATOM 2826 C C . ASN A 1 352 ? -4.608 20.150 22.040 1.00 86.69 352 ASN A C 1
ATOM 2828 O O . ASN A 1 352 ? -3.564 20.780 22.206 1.00 86.69 352 ASN A O 1
ATOM 2832 N N . ASP A 1 353 ? -4.695 18.852 22.309 1.00 86.50 353 ASP A N 1
ATOM 2833 C CA . ASP A 1 353 ? -3.561 18.034 22.681 1.00 86.50 353 ASP A CA 1
ATOM 2834 C C . ASP A 1 353 ? -2.702 17.719 21.454 1.00 86.50 353 ASP A C 1
ATOM 2836 O O . ASP A 1 353 ? -3.165 17.799 20.318 1.00 86.50 353 ASP A O 1
ATOM 2840 N N . ARG A 1 354 ? -1.449 17.321 21.683 1.00 85.75 354 ARG A N 1
ATOM 2841 C CA . ARG A 1 354 ? -0.512 17.001 20.607 1.00 85.75 354 ARG A CA 1
ATOM 2842 C C . ARG A 1 354 ? 0.078 15.604 20.783 1.00 85.75 354 ARG A C 1
ATOM 2844 O O . ARG A 1 354 ? 0.622 15.289 21.843 1.00 85.75 354 ARG A O 1
ATOM 2851 N N . GLY A 1 355 ? -0.037 14.792 19.743 1.00 84.00 355 GLY A N 1
ATOM 2852 C CA . GLY A 1 355 ? 0.649 13.523 19.562 1.00 84.00 355 GLY A CA 1
ATOM 2853 C C . GLY A 1 355 ? 2.056 13.695 18.984 1.00 84.00 355 GLY A C 1
ATOM 2854 O O . GLY A 1 355 ? 2.441 14.750 18.473 1.00 84.00 355 GLY A O 1
ATOM 2855 N N . SER A 1 356 ? 2.853 12.641 19.086 1.00 84.19 356 SER A N 1
ATOM 2856 C CA . SER A 1 356 ? 4.207 12.583 18.548 1.00 84.19 356 SER A CA 1
ATOM 2857 C C . SER A 1 356 ? 4.234 12.258 17.049 1.00 84.19 356 SER A C 1
ATOM 2859 O O . SER A 1 356 ? 5.184 12.666 16.370 1.00 84.19 356 SER A O 1
ATOM 2861 N N . ILE A 1 357 ? 3.234 11.530 16.544 1.00 85.00 357 ILE A N 1
ATOM 2862 C CA . ILE A 1 357 ? 3.133 11.055 15.159 1.00 85.00 357 ILE A CA 1
ATOM 2863 C C . ILE A 1 357 ? 2.067 11.856 14.406 1.00 85.00 357 ILE A C 1
ATOM 2865 O O . ILE A 1 357 ? 2.398 12.502 13.417 1.00 85.00 357 ILE A O 1
ATOM 2869 N N . ILE A 1 358 ? 0.826 11.891 14.901 1.00 87.25 358 ILE A N 1
ATOM 2870 C CA . ILE A 1 358 ? -0.299 12.594 14.252 1.00 87.25 358 ILE A CA 1
ATOM 2871 C C . ILE A 1 358 ? -0.120 14.120 14.315 1.00 87.25 358 ILE A C 1
ATOM 2873 O O . ILE A 1 358 ? -0.576 14.846 13.433 1.00 87.25 358 ILE A O 1
ATOM 2877 N N . GLY A 1 359 ? 0.567 14.625 15.344 1.00 86.88 359 GLY A N 1
ATOM 2878 C CA . GLY A 1 359 ? 0.685 16.059 15.591 1.00 86.88 359 GLY A CA 1
ATOM 2879 C C . GLY A 1 359 ? -0.506 16.587 16.385 1.00 86.88 359 GLY A C 1
ATOM 2880 O O . GLY A 1 359 ? -0.807 16.052 17.445 1.00 86.88 359 GLY A O 1
ATOM 2881 N N . ASP A 1 360 ? -1.138 17.672 15.942 1.00 87.56 360 ASP A N 1
ATOM 2882 C CA . ASP A 1 360 ? -2.199 18.330 16.716 1.00 87.56 360 ASP A CA 1
ATOM 2883 C C . ASP A 1 360 ? -3.528 17.569 16.594 1.00 87.56 360 ASP A C 1
ATOM 2885 O O . ASP A 1 360 ? -4.052 17.370 15.497 1.00 87.56 360 ASP A O 1
ATOM 2889 N N . PHE A 1 361 ? -4.086 17.147 17.727 1.00 89.75 361 PHE A N 1
ATOM 2890 C CA . PHE A 1 361 ? -5.397 16.514 17.772 1.00 89.75 361 PHE A CA 1
ATOM 2891 C C . PHE A 1 361 ? -6.495 17.563 17.680 1.00 89.75 361 PHE A C 1
ATOM 2893 O O . PHE A 1 361 ? -6.410 18.613 18.305 1.00 89.75 361 PHE A O 1
ATOM 2900 N N . SER A 1 362 ? -7.543 17.241 16.928 1.00 90.06 362 SER A N 1
ATOM 2901 C CA . SER A 1 362 ? -8.762 18.041 16.812 1.00 90.06 362 SER A CA 1
ATOM 2902 C C . SER A 1 362 ? -9.859 17.510 17.729 1.00 90.06 362 SER A C 1
ATOM 2904 O O . SER A 1 362 ? -10.556 18.292 18.376 1.00 90.06 362 SER A O 1
ATOM 2906 N N . PHE A 1 363 ? -9.999 16.183 17.826 1.00 91.44 363 PHE A N 1
ATOM 2907 C CA . PHE A 1 363 ? -11.041 15.543 18.624 1.00 91.44 363 PHE A CA 1
ATOM 2908 C C . PHE A 1 363 ? -10.526 14.310 19.367 1.00 91.44 363 PHE A C 1
ATOM 2910 O O . PHE A 1 363 ? -9.620 13.598 18.933 1.00 91.44 363 PHE A O 1
ATOM 2917 N N . VAL A 1 364 ? -11.154 14.061 20.511 1.00 92.56 364 VAL A N 1
ATOM 2918 C CA . VAL A 1 364 ? -11.085 12.811 21.261 1.00 92.56 364 VAL A CA 1
ATOM 2919 C C . VAL A 1 364 ? -12.479 12.208 21.221 1.00 92.56 364 VAL A C 1
ATOM 2921 O O . VAL A 1 364 ? -13.423 12.787 21.768 1.00 92.56 364 VAL A O 1
ATOM 2924 N N . THR A 1 365 ? -12.603 11.056 20.572 1.00 92.81 365 THR A N 1
ATOM 2925 C CA . THR A 1 365 ? -13.880 10.367 20.377 1.00 92.81 365 THR A CA 1
ATOM 2926 C C . THR A 1 365 ? -13.838 9.019 21.078 1.00 92.81 365 THR A C 1
ATOM 2928 O O . THR A 1 365 ? -12.895 8.255 20.912 1.00 92.81 365 THR A O 1
ATOM 2931 N N . THR A 1 366 ? -14.845 8.732 21.895 1.00 93.12 366 THR A N 1
ATOM 2932 C CA . THR A 1 366 ? -15.004 7.454 22.593 1.00 93.12 366 THR A CA 1
ATOM 2933 C C . THR A 1 366 ? -16.284 6.792 22.110 1.00 93.12 366 THR A C 1
ATOM 2935 O O . THR A 1 366 ? -17.344 7.410 22.183 1.00 93.12 366 THR A O 1
ATOM 2938 N N . ALA A 1 367 ? -16.185 5.557 21.625 1.00 91.44 367 ALA A N 1
ATOM 2939 C CA . ALA A 1 367 ? -17.307 4.734 21.195 1.00 91.44 367 ALA A CA 1
ATOM 2940 C C . ALA A 1 367 ? -17.436 3.500 22.099 1.00 91.44 367 ALA A C 1
ATOM 2942 O O . ALA A 1 367 ? -16.438 2.856 22.428 1.00 91.44 367 ALA A O 1
ATOM 2943 N N . SER A 1 368 ? -18.660 3.162 22.496 1.00 89.88 368 SER A N 1
ATOM 2944 C CA . SER A 1 368 ? -18.967 1.972 23.294 1.00 89.88 368 SER A CA 1
ATOM 2945 C C . SER A 1 368 ? -20.265 1.317 22.834 1.00 89.88 368 SER A C 1
ATOM 2947 O O . SER A 1 368 ? -21.214 2.007 22.465 1.00 89.88 368 SER A O 1
ATOM 2949 N N . ARG A 1 369 ? -20.323 -0.020 22.849 1.00 85.81 369 ARG A N 1
ATOM 2950 C CA . ARG A 1 369 ? -21.520 -0.783 22.456 1.00 85.81 369 ARG A CA 1
ATOM 2951 C C . ARG A 1 369 ? -22.344 -1.112 23.697 1.00 85.81 369 ARG A C 1
ATOM 2953 O O . ARG A 1 369 ? -21.807 -1.639 24.670 1.00 85.81 369 ARG A O 1
ATOM 2960 N N . THR A 1 370 ? -23.638 -0.801 23.694 1.00 77.81 370 THR A N 1
ATOM 2961 C CA . THR A 1 370 ? -24.509 -1.099 24.842 1.00 77.81 370 THR A CA 1
ATOM 2962 C C . THR A 1 370 ? -24.564 -2.608 25.109 1.00 77.81 370 THR A C 1
ATOM 2964 O O . THR A 1 370 ? -24.757 -3.413 24.208 1.00 77.81 370 THR A O 1
ATOM 2967 N N . GLY A 1 371 ? -24.325 -3.013 26.361 1.00 71.62 371 GLY A N 1
ATOM 2968 C CA . GLY A 1 371 ? -24.240 -4.430 26.738 1.00 71.62 371 GLY A CA 1
ATOM 2969 C C . GLY A 1 371 ? -22.892 -5.109 26.451 1.00 71.62 371 GLY A C 1
ATOM 2970 O O . GLY A 1 371 ? -22.723 -6.267 26.823 1.00 71.62 371 GLY A O 1
ATOM 2971 N N . SER A 1 372 ? -21.921 -4.407 25.854 1.00 72.31 372 SER A N 1
ATOM 2972 C CA . SER A 1 372 ? -20.524 -4.844 25.763 1.00 72.31 372 SER A CA 1
ATOM 2973 C C . SER A 1 372 ? -19.655 -4.047 26.737 1.00 72.31 372 SER A C 1
ATOM 2975 O O . SER A 1 372 ? -19.845 -2.846 26.910 1.00 72.31 372 SER A O 1
ATOM 2977 N N . GLU A 1 373 ? -18.657 -4.691 27.343 1.00 74.00 373 GLU A N 1
ATOM 2978 C CA . GLU A 1 373 ? -17.620 -3.991 28.119 1.00 74.00 373 GLU A CA 1
ATOM 2979 C C . GLU A 1 373 ? -16.597 -3.273 27.220 1.00 74.00 373 GLU A C 1
ATOM 2981 O O . GLU A 1 373 ? -15.712 -2.574 27.714 1.00 74.00 373 GLU A O 1
ATOM 2986 N N . LYS A 1 374 ? -16.699 -3.420 25.891 1.00 79.56 374 LYS A N 1
ATOM 2987 C CA . LYS A 1 374 ? -15.763 -2.801 24.956 1.00 79.56 374 LYS A CA 1
ATOM 2988 C C . LYS A 1 374 ? -15.998 -1.311 24.776 1.00 79.56 374 LYS A C 1
ATOM 2990 O O . LYS A 1 374 ? -17.080 -0.858 24.397 1.00 79.56 374 LYS A O 1
ATOM 2995 N N . THR A 1 375 ? -14.904 -0.576 24.915 1.00 86.12 375 THR A N 1
ATOM 2996 C CA . THR A 1 375 ? -14.813 0.842 24.592 1.00 86.12 375 THR A CA 1
ATOM 2997 C C . THR A 1 375 ? -13.594 1.082 23.718 1.00 86.12 375 THR A C 1
ATOM 2999 O O . THR A 1 375 ? -12.498 0.645 24.068 1.00 86.12 375 THR A O 1
ATOM 3002 N N . VAL A 1 376 ? -13.769 1.811 22.623 1.00 89.94 376 VAL A N 1
ATOM 3003 C CA . VAL A 1 376 ? -12.670 2.312 21.796 1.00 89.94 376 VAL A CA 1
ATOM 3004 C C . VAL A 1 376 ? -12.567 3.811 22.013 1.00 89.94 376 VAL A C 1
ATOM 3006 O O . VAL A 1 376 ? -13.569 4.525 21.979 1.00 89.94 376 VAL A O 1
ATOM 3009 N N . ARG A 1 377 ? -11.350 4.297 22.240 1.00 91.38 377 ARG A N 1
ATOM 3010 C CA . ARG A 1 377 ? -11.050 5.721 22.348 1.00 91.38 377 ARG A CA 1
ATOM 3011 C C . ARG A 1 377 ? -10.054 6.077 21.263 1.00 91.38 377 ARG A C 1
ATOM 3013 O O . ARG A 1 377 ? -8.966 5.522 21.237 1.00 91.38 377 ARG A O 1
ATOM 3020 N N . ILE A 1 378 ? -10.410 7.041 20.428 1.00 92.06 378 ILE A N 1
ATOM 3021 C CA . ILE A 1 378 ? -9.533 7.562 19.390 1.00 92.06 378 ILE A CA 1
ATOM 3022 C C . ILE A 1 378 ? -9.174 9.021 19.671 1.00 92.06 378 ILE A C 1
ATOM 3024 O O . ILE A 1 378 ? -9.968 9.789 20.218 1.00 92.06 378 ILE A O 1
ATOM 3028 N N . GLU A 1 379 ? -7.952 9.394 19.303 1.00 91.44 379 GLU A N 1
ATOM 3029 C CA . GLU A 1 379 ? -7.396 10.742 19.450 1.00 91.44 379 GLU A CA 1
ATOM 3030 C C . GLU A 1 379 ? -6.744 11.078 18.110 1.00 91.44 379 GLU A C 1
ATOM 3032 O O . GLU A 1 379 ? -5.781 10.417 17.722 1.00 91.44 379 GLU A O 1
ATOM 3037 N N . ASN A 1 380 ? -7.330 12.015 17.361 1.00 88.44 380 ASN A N 1
ATOM 3038 C CA . ASN A 1 380 ? -6.959 12.253 15.966 1.00 88.44 380 ASN A CA 1
ATOM 3039 C C . ASN A 1 380 ? -7.128 13.708 15.532 1.00 88.44 380 ASN A C 1
ATOM 3041 O O . ASN A 1 380 ? -7.646 14.547 16.270 1.00 88.44 380 ASN A O 1
ATOM 3045 N N . ALA A 1 381 ? -6.683 13.986 14.309 1.00 90.62 381 ALA A N 1
ATOM 3046 C CA . ALA A 1 381 ? -6.784 15.281 13.644 1.00 90.62 381 ALA A CA 1
ATOM 3047 C C . ALA A 1 381 ? -7.987 15.382 12.677 1.00 90.62 381 ALA A C 1
ATOM 3049 O O . ALA A 1 381 ? -8.022 16.282 11.842 1.00 90.62 381 ALA A O 1
ATOM 3050 N N . LEU A 1 382 ? -8.944 14.449 12.748 1.00 91.31 382 LEU A N 1
ATOM 3051 C CA . LEU A 1 382 ? -10.053 14.355 11.795 1.00 91.31 382 LEU A CA 1
ATOM 3052 C C . LEU A 1 382 ? -11.167 15.357 12.103 1.00 91.31 382 LEU A C 1
ATOM 3054 O O . LEU A 1 382 ? -11.230 15.947 13.186 1.00 91.31 382 LEU A O 1
ATOM 3058 N N . SER A 1 383 ? -12.083 15.525 11.146 1.00 93.19 383 SER A N 1
ATOM 3059 C CA . SER A 1 383 ? -13.335 16.231 11.398 1.00 93.19 383 SER A CA 1
ATOM 3060 C C . SER A 1 383 ? -14.176 15.473 12.435 1.00 93.19 383 SER A C 1
ATOM 3062 O O . SER A 1 383 ? -13.992 14.276 12.667 1.00 93.19 383 SER A O 1
ATOM 3064 N N . LYS A 1 384 ? -15.129 16.161 13.071 1.00 90.94 384 LYS A N 1
ATOM 3065 C CA . LYS A 1 384 ? -15.999 15.533 14.076 1.00 90.94 384 LYS A CA 1
ATOM 3066 C C . LYS A 1 384 ? -16.787 14.350 13.500 1.00 90.94 384 LYS A C 1
ATOM 3068 O O . LYS A 1 384 ? -16.967 13.353 14.192 1.00 90.94 384 LYS A O 1
ATOM 3073 N N . GLU A 1 385 ? -17.283 14.479 12.272 1.00 90.81 385 GLU A N 1
ATOM 3074 C CA . GLU A 1 385 ? -18.107 13.458 11.613 1.00 90.81 385 GLU A CA 1
ATOM 3075 C C . GLU A 1 385 ? -17.268 12.223 11.276 1.00 90.81 385 GLU A C 1
ATOM 3077 O O . GLU A 1 385 ? -17.631 11.115 11.675 1.00 90.81 385 GLU A O 1
ATOM 3082 N N . ASP A 1 386 ? -16.091 12.429 10.681 1.00 90.44 386 ASP A N 1
ATOM 3083 C CA . ASP A 1 386 ? -15.165 11.347 10.333 1.00 90.44 386 ASP A CA 1
ATOM 3084 C C . ASP A 1 386 ? -14.643 10.636 11.584 1.00 90.44 386 ASP A C 1
ATOM 3086 O O . ASP A 1 386 ? -14.597 9.410 11.633 1.00 90.44 386 ASP A O 1
ATOM 3090 N N . ALA A 1 387 ? -14.316 11.383 12.646 1.00 91.62 387 ALA A N 1
ATOM 3091 C CA . ALA A 1 387 ? -13.885 10.796 13.911 1.00 91.62 387 ALA A CA 1
ATOM 3092 C C . ALA A 1 387 ? -14.981 9.923 14.546 1.00 91.62 387 ALA A C 1
ATOM 3094 O O . ALA A 1 387 ? -14.677 8.913 15.176 1.00 91.62 387 ALA A O 1
ATOM 3095 N N . ILE A 1 388 ? -16.258 10.294 14.406 1.00 91.44 388 ILE A N 1
ATOM 3096 C CA . ILE A 1 388 ? -17.374 9.475 14.894 1.00 91.44 388 ILE A CA 1
ATOM 3097 C C . ILE A 1 388 ? -17.528 8.211 14.048 1.00 91.44 388 ILE A C 1
ATOM 3099 O O . ILE A 1 388 ? -17.693 7.143 14.633 1.00 91.44 388 ILE A O 1
ATOM 3103 N N . SER A 1 389 ? -17.467 8.317 12.715 1.00 90.19 389 SER A N 1
ATOM 3104 C CA . SER A 1 389 ? -17.544 7.148 11.825 1.00 90.19 389 SER A CA 1
ATOM 3105 C C . SER A 1 389 ? -16.420 6.165 12.134 1.00 90.19 389 SER A C 1
ATOM 3107 O O . SER A 1 389 ? -16.670 5.030 12.524 1.00 90.19 389 SER A O 1
ATOM 3109 N N . MET A 1 390 ? -15.183 6.659 12.132 1.00 91.38 390 MET A N 1
ATOM 3110 C CA . MET A 1 390 ? -13.988 5.854 12.351 1.00 91.38 390 MET A CA 1
ATOM 3111 C C . MET A 1 390 ? -13.987 5.142 13.710 1.00 91.38 390 MET A C 1
ATOM 3113 O O . MET A 1 390 ? -13.567 3.993 13.820 1.00 91.38 390 MET A O 1
ATOM 3117 N N . ALA A 1 391 ? -14.475 5.807 14.765 1.00 91.88 391 ALA A N 1
ATOM 3118 C CA . ALA A 1 391 ? -14.578 5.200 16.091 1.00 91.88 391 ALA A CA 1
ATOM 3119 C C . ALA A 1 391 ? -15.579 4.035 16.123 1.00 91.88 391 ALA A C 1
ATOM 3121 O O . ALA A 1 391 ? -15.353 3.060 16.840 1.00 91.88 391 ALA A O 1
ATOM 3122 N N . LYS A 1 392 ? -16.680 4.135 15.367 1.00 90.44 392 LYS A N 1
ATOM 3123 C CA . LYS A 1 392 ? -17.672 3.059 15.248 1.00 90.44 392 LYS A CA 1
ATOM 3124 C C . LYS A 1 392 ? -17.104 1.885 14.465 1.00 90.44 392 LYS A C 1
ATOM 3126 O O . LYS A 1 392 ? -17.166 0.762 14.956 1.00 90.44 392 LYS A O 1
ATOM 3131 N N . ASP A 1 393 ? -16.497 2.157 13.316 1.00 90.81 393 ASP A N 1
ATOM 3132 C CA . ASP A 1 393 ? -15.955 1.123 12.432 1.00 90.81 393 ASP A CA 1
ATOM 3133 C C . ASP A 1 393 ? -14.833 0.339 13.136 1.00 90.81 393 ASP A C 1
ATOM 3135 O O . ASP A 1 393 ? -14.806 -0.896 13.108 1.00 90.81 393 ASP A O 1
ATOM 3139 N N . LEU A 1 394 ? -13.964 1.035 13.881 1.00 91.50 394 LEU A N 1
ATOM 3140 C CA . LEU A 1 394 ? -12.932 0.407 14.708 1.00 91.50 394 LEU A CA 1
ATOM 3141 C C . LEU A 1 394 ? -13.525 -0.425 15.860 1.00 91.50 394 LEU A C 1
ATOM 3143 O O . LEU A 1 394 ? -13.044 -1.527 16.124 1.00 91.50 394 LEU A O 1
ATOM 3147 N N . LEU A 1 395 ? -14.574 0.064 16.534 1.00 91.19 395 LEU A N 1
ATOM 3148 C CA . LEU A 1 395 ? -15.254 -0.672 17.609 1.00 91.19 395 LEU A CA 1
ATOM 3149 C C . LEU A 1 395 ? -15.886 -1.973 17.101 1.00 91.19 395 LEU A C 1
ATOM 3151 O O . LEU A 1 395 ? -15.735 -3.009 17.750 1.00 91.19 395 LEU A O 1
ATOM 3155 N N . VAL A 1 396 ? -16.569 -1.925 15.956 1.00 89.25 396 VAL A N 1
ATOM 3156 C CA . VAL A 1 396 ? -17.181 -3.102 15.323 1.00 89.25 396 VAL A CA 1
ATOM 3157 C C . VAL A 1 396 ? -16.105 -4.111 14.923 1.00 89.25 396 VAL A C 1
ATOM 3159 O O . VAL A 1 396 ? -16.193 -5.283 15.290 1.00 89.25 396 VAL A O 1
ATOM 3162 N N . SER A 1 397 ? -15.037 -3.649 14.269 1.00 89.25 397 SER A N 1
ATOM 3163 C CA . SER A 1 397 ? -13.906 -4.494 13.860 1.00 89.25 397 SER A CA 1
ATOM 3164 C C . SER A 1 397 ? -13.259 -5.197 15.063 1.00 89.25 397 SER A C 1
ATOM 3166 O O . SER A 1 397 ? -12.995 -6.402 15.037 1.00 89.25 397 SER A O 1
ATOM 3168 N N . GLU A 1 398 ? -13.072 -4.472 16.170 1.00 87.94 398 GLU A N 1
ATOM 3169 C CA . GLU A 1 398 ? -12.569 -5.031 17.424 1.00 87.94 398 GLU A CA 1
ATOM 3170 C C . GLU A 1 398 ? -13.547 -6.018 18.080 1.00 87.94 398 GLU A C 1
ATOM 3172 O O . GLU A 1 398 ? -13.111 -7.018 18.664 1.00 87.94 398 GLU A O 1
ATOM 3177 N N . ALA A 1 399 ? -14.854 -5.755 18.044 1.00 86.69 399 ALA A N 1
ATOM 3178 C CA . ALA A 1 399 ? -15.869 -6.656 18.591 1.00 86.69 399 ALA A CA 1
ATOM 3179 C C . ALA A 1 399 ? -15.893 -7.987 17.822 1.00 86.69 399 ALA A C 1
ATOM 3181 O O . ALA A 1 399 ? -15.714 -9.042 18.434 1.00 86.69 399 ALA A O 1
ATOM 3182 N N . ASN A 1 400 ? -15.970 -7.925 16.489 1.00 85.19 400 ASN A N 1
ATOM 3183 C CA . ASN A 1 400 ? -15.963 -9.091 15.601 1.00 85.19 400 ASN A CA 1
ATOM 3184 C C . ASN A 1 400 ? -14.714 -9.956 15.808 1.00 85.19 400 ASN A C 1
ATOM 3186 O O . ASN A 1 400 ? -14.792 -11.182 15.890 1.00 85.19 400 ASN A O 1
ATOM 3190 N N . ARG A 1 401 ? -13.542 -9.325 15.957 1.00 84.38 401 ARG A N 1
ATOM 3191 C CA . ARG A 1 401 ? -12.288 -10.032 16.252 1.00 84.38 401 ARG A CA 1
ATOM 3192 C C . ARG A 1 401 ? -12.373 -10.841 17.545 1.00 84.38 401 ARG A C 1
ATOM 3194 O O . ARG A 1 401 ? -11.916 -11.980 17.586 1.00 84.38 401 ARG A O 1
ATOM 3201 N N . GLN A 1 402 ? -12.920 -10.263 18.614 1.00 81.06 402 GLN A N 1
ATOM 3202 C CA . GLN A 1 402 ? -13.037 -10.976 19.886 1.00 81.06 402 GLN A CA 1
ATOM 3203 C C . GLN A 1 402 ? -14.055 -12.107 19.836 1.00 81.06 402 GLN A C 1
ATOM 3205 O O . GLN A 1 402 ? -13.786 -13.166 20.391 1.00 81.06 402 GLN A O 1
ATOM 3210 N N . GLU A 1 403 ? -15.184 -11.905 19.163 1.00 82.25 403 GLU A N 1
ATOM 3211 C CA . GLU A 1 403 ? -16.193 -12.950 18.973 1.00 82.25 403 GLU A CA 1
ATOM 3212 C C . GLU A 1 403 ? -15.611 -14.133 18.175 1.00 82.25 403 GLU A C 1
ATOM 3214 O O . GLU A 1 403 ? -15.786 -15.294 18.562 1.00 82.25 403 GLU A O 1
ATOM 3219 N N . ASN A 1 404 ? -14.815 -13.849 17.139 1.00 79.00 404 ASN A N 1
ATOM 3220 C CA . ASN A 1 404 ? -14.085 -14.862 16.374 1.00 79.00 404 ASN A CA 1
ATOM 3221 C C . ASN A 1 404 ? -13.035 -15.592 17.226 1.00 79.00 404 ASN A C 1
ATOM 3223 O O . ASN A 1 404 ? -12.977 -16.821 17.191 1.00 79.00 404 ASN A O 1
ATOM 3227 N N . ASN A 1 405 ? -12.262 -14.865 18.040 1.00 75.56 405 ASN A N 1
ATOM 3228 C CA . ASN A 1 405 ? -11.274 -15.462 18.946 1.00 75.56 405 ASN A CA 1
ATOM 3229 C C . ASN A 1 405 ? -11.929 -16.322 20.042 1.00 75.56 405 ASN A C 1
ATOM 3231 O O . ASN A 1 405 ? -11.447 -17.406 20.365 1.00 75.56 405 ASN A O 1
ATOM 3235 N N . ALA A 1 406 ? -13.047 -15.874 20.615 1.00 72.56 406 ALA A N 1
ATOM 3236 C CA . ALA A 1 406 ? -13.788 -16.636 21.620 1.00 72.56 406 ALA A CA 1
ATOM 3237 C C . ALA A 1 406 ? -14.370 -17.926 21.021 1.00 72.56 406 ALA A C 1
ATOM 3239 O O . ALA A 1 406 ? -14.353 -18.980 21.656 1.00 72.56 406 ALA A O 1
ATOM 3240 N N . SER A 1 407 ? -14.824 -17.859 19.769 1.00 67.69 407 SER A N 1
ATOM 3241 C CA . SER A 1 407 ? -15.332 -19.013 19.022 1.00 67.69 407 SER A CA 1
ATOM 3242 C C . SER A 1 407 ? -14.224 -20.002 18.632 1.00 67.69 407 SER A C 1
ATOM 3244 O O . SER A 1 407 ? -14.477 -21.205 18.554 1.00 67.69 407 SER A O 1
ATOM 3246 N N . SER A 1 408 ? -12.988 -19.531 18.421 1.00 62.31 408 SER A N 1
ATOM 3247 C CA . SER A 1 408 ? -11.827 -20.377 18.108 1.00 62.31 408 SER A CA 1
ATOM 3248 C C . SER A 1 408 ? -11.127 -20.966 19.342 1.00 62.31 408 SER A C 1
ATOM 3250 O O . SER A 1 408 ? -10.414 -21.960 19.204 1.00 62.31 408 SER A O 1
ATOM 3252 N N . SER A 1 409 ? -11.416 -20.457 20.549 1.00 54.38 409 SER A N 1
ATOM 3253 C CA . SER A 1 409 ? -10.813 -20.844 21.845 1.00 54.38 409 SER A CA 1
ATOM 3254 C C . SER A 1 409 ? -11.028 -22.312 22.275 1.00 54.38 409 SER A C 1
ATOM 3256 O O . SER A 1 409 ? -10.552 -22.736 23.327 1.00 54.38 409 SER A O 1
ATOM 3258 N N . GLY A 1 410 ? -11.713 -23.134 21.468 1.00 50.53 410 GLY A N 1
ATOM 3259 C CA . GLY A 1 410 ? -11.666 -24.601 21.575 1.00 50.53 410 GLY A CA 1
ATOM 3260 C C . GLY A 1 410 ? -10.325 -25.213 21.125 1.00 50.53 410 GLY A C 1
ATOM 3261 O O . GLY A 1 410 ? -10.063 -26.388 21.385 1.00 50.53 410 GLY A O 1
ATOM 3262 N N . LYS A 1 411 ? -9.467 -24.425 20.468 1.00 43.69 411 LYS A N 1
ATOM 3263 C CA . LYS A 1 411 ? -8.043 -24.687 20.232 1.00 43.69 411 LYS A CA 1
ATOM 3264 C C . LYS A 1 411 ? -7.284 -23.659 21.081 1.00 43.69 411 LYS A C 1
ATOM 3266 O O . LYS A 1 411 ? -7.600 -22.482 20.997 1.00 43.69 411 LYS A O 1
ATOM 3271 N N . GLY A 1 412 ? -6.402 -24.119 21.974 1.00 39.25 412 GLY A N 1
ATOM 3272 C CA . GLY A 1 412 ? -5.800 -23.294 23.037 1.00 39.25 412 GLY A CA 1
ATOM 3273 C C . GLY A 1 412 ? -5.124 -22.009 22.547 1.00 39.25 412 GLY A C 1
ATOM 3274 O O . GLY A 1 412 ? -4.787 -21.938 21.370 1.00 39.25 412 GLY A O 1
ATOM 3275 N N . ASP A 1 413 ? -4.941 -21.044 23.466 1.00 42.75 413 ASP A N 1
ATOM 3276 C CA . ASP A 1 413 ? -4.307 -19.726 23.263 1.00 42.75 413 ASP A CA 1
ATOM 3277 C C . ASP A 1 413 ? -3.327 -19.735 22.081 1.00 42.75 413 ASP A C 1
ATOM 3279 O O . ASP A 1 413 ? -2.220 -20.269 22.184 1.00 42.75 413 ASP A O 1
ATOM 3283 N N . GLU A 1 414 ? -3.754 -19.193 20.935 1.00 52.75 414 GLU A N 1
ATOM 3284 C CA . GLU A 1 414 ? -2.892 -19.090 19.762 1.00 52.75 414 GLU A CA 1
ATOM 3285 C C . GLU A 1 414 ? -1.737 -18.146 20.105 1.00 52.75 414 GLU A C 1
ATOM 3287 O O . GLU A 1 414 ? -1.899 -16.932 20.241 1.00 52.75 414 GLU A O 1
ATOM 3292 N N . GLU A 1 415 ? -0.558 -18.732 20.301 1.00 63.75 415 GLU A N 1
ATOM 3293 C CA . GLU A 1 415 ? 0.680 -18.010 20.552 1.00 63.75 415 GLU A CA 1
ATOM 3294 C C . GLU A 1 415 ? 0.918 -17.043 19.382 1.00 63.75 415 GLU A C 1
ATOM 3296 O O . GLU A 1 415 ? 1.025 -17.464 18.226 1.00 63.75 415 GLU A O 1
ATOM 3301 N N . ILE A 1 416 ? 0.946 -15.733 19.661 1.00 79.62 416 ILE A N 1
ATOM 3302 C CA . ILE A 1 416 ? 1.087 -14.715 18.614 1.00 79.62 416 ILE A CA 1
ATOM 3303 C C . ILE A 1 416 ? 2.415 -14.942 17.888 1.00 79.62 416 ILE A C 1
ATOM 3305 O O . ILE A 1 416 ? 3.498 -14.736 18.441 1.00 79.62 416 ILE A O 1
ATOM 3309 N N . ALA A 1 417 ? 2.331 -15.353 16.625 1.00 88.06 417 ALA A N 1
ATOM 3310 C CA . ALA A 1 417 ? 3.502 -15.658 15.822 1.00 88.06 417 ALA A CA 1
ATOM 3311 C C . ALA A 1 417 ? 4.323 -14.397 15.502 1.00 88.06 417 ALA A C 1
ATOM 3313 O O . ALA A 1 417 ? 3.804 -13.289 15.355 1.00 88.06 417 ALA A O 1
ATOM 3314 N N . ILE A 1 418 ? 5.633 -14.583 15.326 1.00 92.38 418 ILE A N 1
ATOM 3315 C CA . ILE A 1 418 ? 6.523 -13.534 14.817 1.00 92.38 418 ILE A CA 1
ATOM 3316 C C . ILE A 1 418 ? 6.271 -13.376 13.313 1.00 92.38 418 ILE A C 1
ATOM 3318 O O . ILE A 1 418 ? 6.573 -14.285 12.541 1.00 92.38 418 ILE A O 1
ATOM 3322 N N . ALA A 1 419 ? 5.759 -12.220 12.895 1.00 93.19 419 ALA A N 1
ATOM 3323 C CA . ALA A 1 419 ? 5.485 -11.896 11.496 1.00 93.19 419 ALA A CA 1
ATOM 3324 C C . ALA A 1 419 ? 6.731 -11.396 10.749 1.00 93.19 419 ALA A C 1
ATOM 3326 O O . ALA A 1 419 ? 6.955 -11.709 9.573 1.00 93.19 419 ALA A O 1
ATOM 3327 N N . ARG A 1 420 ? 7.576 -10.624 11.443 1.00 94.75 420 ARG A N 1
ATOM 3328 C CA . ARG A 1 420 ? 8.762 -9.983 10.865 1.00 94.75 420 ARG A CA 1
ATOM 3329 C C . ARG A 1 420 ? 9.924 -10.000 11.842 1.00 94.75 420 ARG A C 1
ATOM 3331 O O . ARG A 1 420 ? 9.754 -9.768 13.034 1.00 94.75 420 ARG A O 1
ATOM 3338 N N . ARG A 1 421 ? 11.128 -10.222 11.318 1.00 94.56 421 ARG A N 1
ATOM 3339 C CA . ARG A 1 4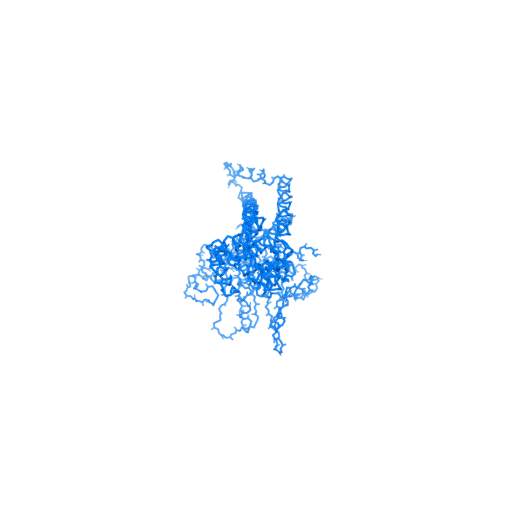21 ? 12.386 -10.031 12.050 1.00 94.56 421 ARG A CA 1
ATOM 3340 C C . ARG A 1 421 ? 13.260 -9.023 11.327 1.00 94.56 421 ARG A C 1
ATOM 3342 O O . ARG A 1 421 ? 13.681 -9.281 10.199 1.00 94.56 421 ARG A O 1
ATOM 3349 N N . TYR A 1 422 ? 13.576 -7.921 11.992 1.00 94.50 422 TYR A N 1
ATOM 3350 C CA . TYR A 1 422 ? 14.453 -6.864 11.503 1.00 94.50 422 TYR A CA 1
ATOM 3351 C C . TYR A 1 422 ? 15.805 -6.963 12.196 1.00 94.50 422 TYR A C 1
ATOM 3353 O O . TYR A 1 422 ? 15.923 -6.779 13.403 1.00 94.50 422 TYR A O 1
ATOM 3361 N N . ARG A 1 423 ? 16.863 -7.223 11.435 1.00 92.44 423 ARG A N 1
ATOM 3362 C CA . ARG A 1 423 ? 18.236 -7.156 11.930 1.00 92.44 423 ARG A CA 1
ATOM 3363 C C . ARG A 1 423 ? 18.782 -5.764 11.652 1.00 92.44 423 ARG A C 1
ATOM 3365 O O . ARG A 1 423 ? 18.965 -5.413 10.492 1.00 92.44 423 ARG A O 1
ATOM 3372 N N . LEU A 1 424 ? 19.100 -4.999 12.696 1.00 88.38 424 LEU A N 1
ATOM 3373 C CA . LEU A 1 424 ? 19.593 -3.613 12.600 1.00 88.38 424 LEU A CA 1
ATOM 3374 C C . LEU A 1 424 ? 21.126 -3.501 12.746 1.00 88.38 424 LEU A C 1
ATOM 3376 O O . LEU A 1 424 ? 21.659 -2.482 13.179 1.00 88.38 424 LEU A O 1
ATOM 3380 N N . ALA A 1 425 ? 21.853 -4.571 12.418 1.00 82.38 425 ALA A N 1
ATOM 3381 C CA . ALA A 1 425 ? 23.314 -4.637 12.505 1.00 82.38 425 ALA A CA 1
ATOM 3382 C C . ALA A 1 425 ? 23.997 -4.250 11.174 1.00 82.38 425 ALA A C 1
ATOM 3384 O O . ALA A 1 425 ? 23.343 -3.842 10.220 1.00 82.38 425 ALA A O 1
ATOM 3385 N N . SER A 1 426 ? 25.322 -4.424 11.076 1.00 77.12 426 SER A N 1
ATOM 3386 C CA . SER A 1 426 ? 26.102 -4.146 9.853 1.00 77.12 426 SER A CA 1
ATOM 3387 C C . SER A 1 426 ? 25.589 -4.871 8.600 1.00 77.12 426 SER A C 1
ATOM 3389 O O . SER A 1 426 ? 25.750 -4.360 7.496 1.00 77.12 426 SER A O 1
ATOM 3391 N N . ASN A 1 427 ? 24.940 -6.025 8.775 1.00 81.69 427 ASN A N 1
ATOM 3392 C CA . ASN A 1 427 ? 24.206 -6.741 7.732 1.00 81.69 427 ASN A CA 1
ATOM 3393 C C . ASN A 1 427 ? 22.699 -6.553 7.953 1.00 81.69 427 ASN A C 1
ATOM 3395 O O . ASN A 1 427 ? 22.002 -7.485 8.377 1.00 81.69 427 ASN A O 1
ATOM 3399 N N . ALA A 1 428 ? 22.231 -5.321 7.750 1.00 88.50 428 ALA A N 1
ATOM 3400 C CA . ALA A 1 428 ? 20.838 -4.969 7.969 1.00 88.50 428 ALA A CA 1
ATOM 3401 C C . ALA A 1 428 ? 19.933 -5.746 7.007 1.00 88.50 428 ALA A C 1
ATOM 3403 O O . ALA A 1 428 ? 20.208 -5.797 5.815 1.00 88.50 428 ALA A O 1
ATOM 3404 N N . SER A 1 429 ? 18.892 -6.391 7.522 1.00 92.19 429 SER A N 1
ATOM 3405 C CA . SER A 1 429 ? 17.986 -7.224 6.720 1.00 92.19 429 SER A CA 1
ATOM 3406 C C . SER A 1 429 ? 16.648 -7.392 7.425 1.00 92.19 429 SER A C 1
ATOM 3408 O O . SER A 1 429 ? 16.568 -7.258 8.646 1.00 92.19 429 SER A O 1
ATOM 3410 N N . ALA A 1 430 ? 15.610 -7.705 6.660 1.00 94.25 430 ALA A N 1
ATOM 3411 C CA . ALA A 1 430 ? 14.312 -8.113 7.173 1.00 94.25 430 ALA A CA 1
ATOM 3412 C C . ALA A 1 430 ? 13.970 -9.517 6.672 1.00 94.25 430 ALA A C 1
ATOM 3414 O O . ALA A 1 430 ? 14.312 -9.877 5.543 1.00 94.25 430 ALA A O 1
ATOM 3415 N N . ARG A 1 431 ? 13.299 -10.313 7.502 1.00 94.56 431 ARG A N 1
ATOM 3416 C CA . ARG A 1 431 ? 12.867 -11.670 7.157 1.00 94.56 431 ARG A CA 1
ATOM 3417 C C . ARG A 1 431 ? 11.460 -11.948 7.665 1.00 94.56 431 ARG A C 1
ATOM 3419 O O . ARG A 1 431 ? 11.166 -11.651 8.821 1.00 94.56 431 ARG A O 1
ATOM 3426 N N . ASP A 1 432 ? 10.656 -12.604 6.837 1.00 94.88 432 ASP A N 1
ATOM 3427 C CA . ASP A 1 432 ? 9.452 -13.306 7.274 1.00 94.88 432 ASP A CA 1
ATOM 3428 C C . ASP A 1 432 ? 9.843 -14.739 7.676 1.00 94.88 432 ASP A C 1
ATOM 3430 O O . ASP A 1 432 ? 10.339 -15.497 6.835 1.00 94.88 432 ASP A O 1
ATOM 3434 N N . PRO A 1 433 ? 9.703 -15.139 8.950 1.00 92.81 433 PRO A N 1
ATOM 3435 C CA . PRO A 1 433 ? 10.010 -16.502 9.363 1.00 92.81 433 PRO A CA 1
ATOM 3436 C C . PRO A 1 433 ? 8.962 -17.528 8.903 1.00 92.81 433 PRO A C 1
ATOM 3438 O O . PRO A 1 433 ? 9.301 -18.708 8.870 1.00 92.81 433 PRO A O 1
ATOM 3441 N N . ARG A 1 434 ? 7.739 -17.111 8.546 1.00 92.69 434 ARG A N 1
ATOM 3442 C CA . ARG A 1 434 ? 6.647 -17.998 8.111 1.00 92.69 434 ARG A CA 1
ATOM 3443 C C . ARG A 1 434 ? 6.821 -18.397 6.646 1.00 92.69 434 ARG A C 1
ATOM 3445 O O . ARG A 1 434 ? 6.867 -19.581 6.347 1.00 92.69 434 ARG A O 1
ATOM 3452 N N . THR A 1 435 ? 7.029 -17.423 5.756 1.00 92.12 435 THR A N 1
ATOM 3453 C CA . THR A 1 435 ? 7.238 -17.672 4.310 1.00 92.12 435 THR A CA 1
ATOM 3454 C C . THR A 1 435 ? 8.707 -17.904 3.947 1.00 92.12 435 THR A C 1
ATOM 3456 O O . THR A 1 435 ? 9.032 -18.442 2.892 1.00 92.12 435 THR A O 1
ATOM 3459 N N . GLY A 1 436 ? 9.637 -17.481 4.808 1.00 90.50 436 GLY A N 1
ATOM 3460 C CA . GLY A 1 436 ? 11.073 -17.538 4.550 1.00 90.50 436 GLY A CA 1
ATOM 3461 C C . GLY A 1 436 ? 11.608 -16.406 3.668 1.00 90.50 436 GLY A C 1
ATOM 3462 O O . GLY A 1 436 ? 12.825 -16.344 3.481 1.00 90.50 436 GLY A O 1
ATOM 3463 N N . ALA A 1 437 ? 10.750 -15.506 3.174 1.00 90.38 437 ALA A N 1
ATOM 3464 C CA . ALA A 1 437 ? 11.146 -14.359 2.362 1.00 90.38 437 ALA A CA 1
ATOM 3465 C C . ALA A 1 437 ? 12.124 -13.439 3.114 1.00 90.38 437 ALA A C 1
ATOM 3467 O O . ALA A 1 437 ? 12.001 -13.219 4.322 1.00 90.38 437 ALA A O 1
ATOM 3468 N N . THR A 1 438 ? 13.110 -12.893 2.400 1.00 90.50 438 THR A N 1
ATOM 3469 C CA . THR A 1 438 ? 14.161 -12.035 2.970 1.00 90.50 438 THR A CA 1
ATOM 3470 C C . THR A 1 438 ? 14.427 -10.822 2.096 1.00 90.50 438 THR A C 1
ATOM 3472 O O . THR A 1 438 ? 14.590 -10.961 0.885 1.00 90.50 438 THR A O 1
ATOM 3475 N N . VAL A 1 439 ? 14.579 -9.658 2.724 1.00 89.19 439 VAL A N 1
ATOM 3476 C CA . VAL A 1 439 ? 14.984 -8.407 2.078 1.00 89.19 439 VAL A CA 1
ATOM 3477 C C . VAL A 1 439 ? 16.291 -7.922 2.703 1.00 89.19 439 VAL A C 1
ATOM 3479 O O . VAL A 1 439 ? 16.344 -7.578 3.883 1.00 89.19 439 VAL A O 1
ATOM 3482 N N . ASP A 1 440 ? 17.352 -7.864 1.897 1.00 86.44 440 ASP A N 1
ATOM 3483 C CA . ASP A 1 440 ? 18.693 -7.438 2.336 1.00 86.44 440 ASP A CA 1
ATOM 3484 C C . ASP A 1 440 ? 18.860 -5.907 2.370 1.00 86.44 440 ASP A C 1
ATOM 3486 O O . ASP A 1 440 ? 19.803 -5.382 2.956 1.00 86.44 440 ASP A O 1
ATOM 3490 N N . LYS A 1 441 ? 17.969 -5.160 1.709 1.00 85.88 441 LYS A N 1
ATOM 3491 C CA . LYS A 1 441 ? 18.018 -3.694 1.644 1.00 85.88 441 LYS A CA 1
ATOM 3492 C C . LYS A 1 441 ? 16.952 -3.076 2.525 1.00 85.88 441 LYS A C 1
ATOM 3494 O O . LYS A 1 441 ? 15.902 -2.644 2.061 1.00 85.88 441 LYS A O 1
ATOM 3499 N N . LEU A 1 442 ? 17.270 -2.987 3.808 1.00 88.62 442 LEU A N 1
ATOM 3500 C CA . LEU A 1 442 ? 16.344 -2.464 4.803 1.00 88.62 442 LEU A CA 1
ATOM 3501 C C . LEU A 1 442 ? 15.889 -1.016 4.509 1.00 88.62 442 LEU A C 1
ATOM 3503 O O . LEU A 1 442 ? 14.738 -0.676 4.740 1.00 88.62 442 LEU A O 1
ATOM 3507 N N . ASN A 1 443 ? 16.750 -0.181 3.916 1.00 88.75 443 ASN A N 1
ATOM 3508 C CA . ASN A 1 443 ? 16.373 1.183 3.522 1.00 88.75 443 ASN A CA 1
ATOM 3509 C C . ASN A 1 443 ? 15.294 1.240 2.435 1.00 88.75 443 ASN A C 1
ATOM 3511 O O . ASN A 1 443 ? 14.539 2.206 2.402 1.00 88.75 443 ASN A O 1
ATOM 3515 N N . ASP A 1 444 ? 15.253 0.265 1.527 1.00 86.31 444 ASP A N 1
ATOM 3516 C CA . ASP A 1 444 ? 14.200 0.211 0.511 1.00 86.31 444 ASP A CA 1
ATOM 3517 C C . ASP A 1 444 ? 12.904 -0.275 1.163 1.00 86.31 444 ASP A C 1
ATOM 3519 O O . ASP A 1 444 ? 11.838 0.276 0.907 1.00 86.31 444 ASP A O 1
ATOM 3523 N N . LEU 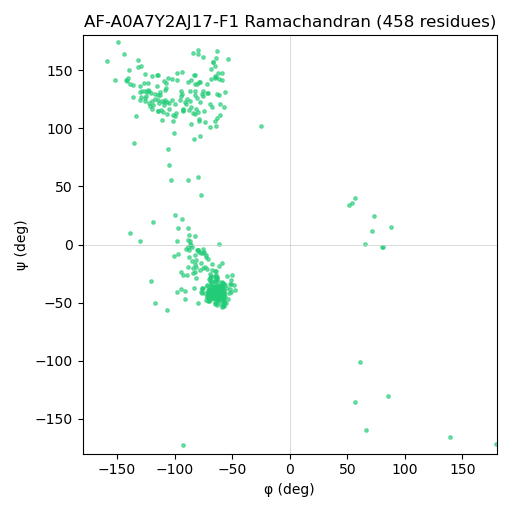A 1 445 ? 13.001 -1.215 2.108 1.00 90.62 445 LEU A N 1
ATOM 3524 C CA . LEU A 1 445 ? 11.853 -1.655 2.893 1.00 90.62 445 LEU A CA 1
ATOM 3525 C C . LEU A 1 445 ? 11.179 -0.492 3.631 1.00 90.62 445 LEU A C 1
ATOM 3527 O O . LEU A 1 445 ? 9.982 -0.292 3.460 1.00 90.62 445 LEU A O 1
ATOM 3531 N N . TRP A 1 446 ? 11.953 0.333 4.348 1.00 92.44 446 TRP A N 1
ATOM 3532 C CA . TRP A 1 446 ? 11.439 1.518 5.049 1.00 92.44 446 TRP A CA 1
ATOM 3533 C C . TRP A 1 446 ? 10.804 2.564 4.126 1.00 92.44 446 TRP A C 1
ATOM 3535 O O . TRP A 1 446 ? 10.023 3.388 4.580 1.00 92.44 446 TRP A O 1
ATOM 3545 N N . LYS A 1 447 ? 11.100 2.524 2.822 1.00 90.56 447 LYS A N 1
ATOM 3546 C CA . LYS A 1 447 ? 10.453 3.365 1.803 1.00 90.56 447 LYS A CA 1
ATOM 3547 C C . LYS A 1 447 ? 9.181 2.733 1.219 1.00 90.56 447 LYS A C 1
ATOM 3549 O O . LYS A 1 447 ? 8.724 3.170 0.161 1.00 90.56 447 LYS A O 1
ATOM 3554 N N . GLY A 1 448 ? 8.644 1.697 1.859 1.00 90.50 448 GLY A N 1
ATOM 3555 C CA . GLY A 1 448 ? 7.395 1.046 1.472 1.00 90.50 448 GLY A CA 1
ATOM 3556 C C . GLY A 1 448 ? 7.541 -0.084 0.452 1.00 90.50 448 GLY A C 1
ATOM 3557 O O . GLY A 1 448 ? 6.547 -0.497 -0.134 1.00 90.50 448 GLY A O 1
ATOM 3558 N N . HIS A 1 449 ? 8.745 -0.618 0.208 1.00 88.19 449 HIS A N 1
ATOM 3559 C CA . HIS A 1 449 ? 8.933 -1.763 -0.699 1.00 88.19 449 HIS A CA 1
ATOM 3560 C C . HIS A 1 449 ? 8.577 -3.107 -0.022 1.00 88.19 449 HIS A C 1
ATOM 3562 O O . HIS A 1 449 ? 9.415 -4.004 0.073 1.00 88.19 449 HIS A O 1
ATOM 3568 N N . LEU A 1 450 ? 7.336 -3.238 0.461 1.00 90.94 450 LEU A N 1
ATOM 3569 C CA . LEU A 1 450 ? 6.830 -4.396 1.218 1.00 90.94 450 LEU A CA 1
ATOM 3570 C C . LEU A 1 450 ? 6.343 -5.557 0.342 1.00 90.94 450 LEU A C 1
ATOM 3572 O O . LEU A 1 450 ? 6.303 -6.698 0.800 1.00 90.94 450 LEU A O 1
ATOM 3576 N N . ASN A 1 451 ? 6.029 -5.292 -0.929 1.00 87.56 451 ASN A N 1
ATOM 3577 C CA . ASN A 1 451 ? 5.406 -6.265 -1.828 1.00 87.56 451 ASN A CA 1
ATOM 3578 C C . ASN A 1 451 ? 6.136 -7.623 -1.914 1.00 87.56 451 ASN A C 1
ATOM 3580 O O . ASN A 1 451 ? 5.431 -8.618 -2.025 1.00 87.56 451 ASN A O 1
ATOM 3584 N N . PRO A 1 452 ? 7.483 -7.743 -1.819 1.00 86.56 452 PRO A N 1
ATOM 3585 C CA . PRO A 1 452 ? 8.128 -9.058 -1.782 1.00 86.56 452 PRO A CA 1
ATOM 3586 C C . PRO A 1 452 ? 7.618 -9.965 -0.658 1.00 86.56 452 PRO A C 1
ATOM 3588 O O . PRO A 1 452 ? 7.536 -11.174 -0.844 1.00 86.56 452 PRO A O 1
ATOM 3591 N N . PHE A 1 453 ? 7.266 -9.400 0.499 1.00 91.38 453 PHE A N 1
ATOM 3592 C CA . PHE A 1 453 ? 6.671 -10.175 1.581 1.00 91.38 453 PHE A CA 1
ATOM 3593 C C . PHE A 1 453 ? 5.204 -10.507 1.320 1.00 91.38 453 PHE A C 1
ATOM 3595 O O . PHE A 1 453 ? 4.769 -11.606 1.645 1.00 91.38 453 PHE A O 1
ATOM 3602 N N . PHE A 1 454 ? 4.465 -9.574 0.720 1.00 91.12 454 PHE A N 1
ATOM 3603 C CA . PHE A 1 454 ? 3.050 -9.755 0.398 1.00 91.12 454 PHE A CA 1
ATOM 3604 C C . PHE A 1 454 ? 2.865 -10.853 -0.637 1.00 91.12 454 PHE A C 1
ATOM 3606 O O . PHE A 1 454 ? 2.149 -11.811 -0.395 1.00 91.12 454 PHE A O 1
ATOM 3613 N N . LEU A 1 455 ? 3.596 -10.776 -1.744 1.00 86.31 455 LEU A N 1
ATOM 3614 C CA . LEU A 1 455 ? 3.545 -11.775 -2.806 1.00 86.31 455 LEU A CA 1
ATOM 3615 C C . LEU A 1 455 ? 3.983 -13.151 -2.296 1.00 86.31 455 LEU A C 1
ATOM 3617 O O . LEU A 1 455 ? 3.294 -14.134 -2.529 1.00 86.31 455 LEU A O 1
ATOM 3621 N N . ALA A 1 456 ? 5.063 -13.214 -1.508 1.00 88.75 456 ALA A N 1
ATOM 3622 C CA . ALA A 1 456 ? 5.506 -14.472 -0.911 1.00 88.75 456 ALA A CA 1
ATOM 3623 C C . ALA A 1 456 ? 4.483 -15.082 0.059 1.00 88.75 456 ALA A C 1
ATOM 3625 O O . ALA A 1 456 ? 4.492 -16.292 0.239 1.00 88.75 456 ALA A O 1
ATOM 3626 N N . TRP A 1 457 ? 3.649 -14.267 0.709 1.00 89.50 457 TRP A N 1
ATOM 3627 C CA . TRP A 1 457 ? 2.551 -14.745 1.548 1.00 89.50 457 TRP A CA 1
ATOM 3628 C C . TRP A 1 457 ? 1.358 -15.218 0.724 1.00 89.50 457 TRP A C 1
ATOM 3630 O O . TRP A 1 457 ? 0.774 -16.241 1.044 1.00 89.50 457 TRP A O 1
ATOM 3640 N N . LEU A 1 458 ? 1.016 -14.495 -0.342 1.00 84.50 458 LEU A N 1
ATOM 3641 C CA . LEU A 1 458 ? -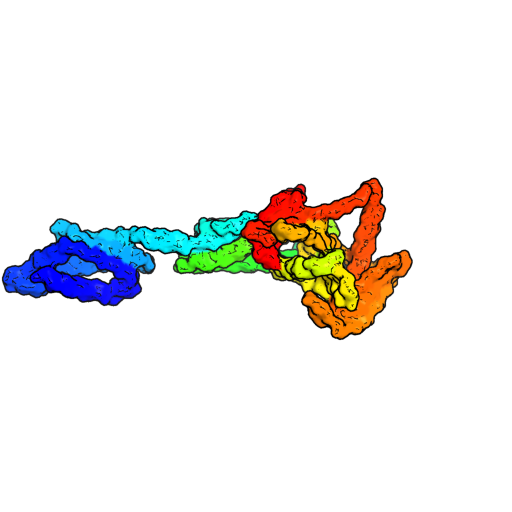0.097 -14.843 -1.224 1.00 84.50 458 LEU A CA 1
ATOM 3642 C C . LEU A 1 458 ? 0.166 -16.112 -2.053 1.00 84.50 458 LEU A C 1
ATOM 3644 O O . LEU A 1 458 ? -0.785 -16.775 -2.462 1.00 84.50 458 LEU A O 1
ATOM 3648 N N . ASP A 1 459 ? 1.436 -16.439 -2.291 1.00 80.25 459 ASP A N 1
ATOM 3649 C CA . ASP A 1 459 ? 1.871 -17.671 -2.960 1.00 80.25 459 ASP A CA 1
ATOM 3650 C C . ASP A 1 459 ? 2.066 -18.863 -1.997 1.00 80.25 459 ASP A C 1
ATOM 3652 O O . ASP A 1 459 ? 2.297 -19.985 -2.463 1.00 80.25 459 ASP A O 1
ATOM 3656 N N . HIS A 1 460 ? 2.046 -18.629 -0.678 1.00 72.81 460 HIS A N 1
ATOM 3657 C CA . HIS A 1 460 ? 2.272 -19.645 0.357 1.00 72.81 460 HIS A CA 1
ATOM 3658 C C . HIS A 1 460 ? 0.975 -20.349 0.747 1.00 72.81 460 HIS A C 1
ATOM 3660 O O . HIS A 1 460 ? 1.024 -21.596 0.884 1.00 72.81 460 HIS A O 1
#

pLDDT: mean 81.51, std 13.32, range [39.16, 97.38]

Secondary structure (DSSP, 8-state):
-HHHHHHHHHHHHTSHHHHTTT-EEEE-HHHHHHHHHHT-BTTTBTTTHHHHHIIIIIHHHHHHHHHTTT-----EEEEE--SSS-EEEEE--HHHHHHHHHSSPEEE-TTT--EEE--HHHHHHHHHHHHHHHHHHHHHHHHTTHHHHHHHHHHHHTSTTGGG-HHHHHHHHHHHHHHHHHHHHHHHHHHHHHHHHHHHHHHHTS--HHHHHHHHHHHHHHHHHHHHHHHHHH--STGGGS-EEEEEEES-GGGHHHHHHHHHHHHHHHHHHT-EEEEEEE---SSS---EEEEEEEESTTHHHHHGGG-EEEEEE-TTSPPEEEEEEEEEPP---TTTTTTEEEEEEE---B-SSS-B--EEEEEEETT---EEEEEESS-HHHHHHHHHHHHHHHHHHHHHHHHHTTS------EEEEEE-SSS-EEE-TTT--EES-HHHHTTT--HHHHHHHHT-